Protein AF-00000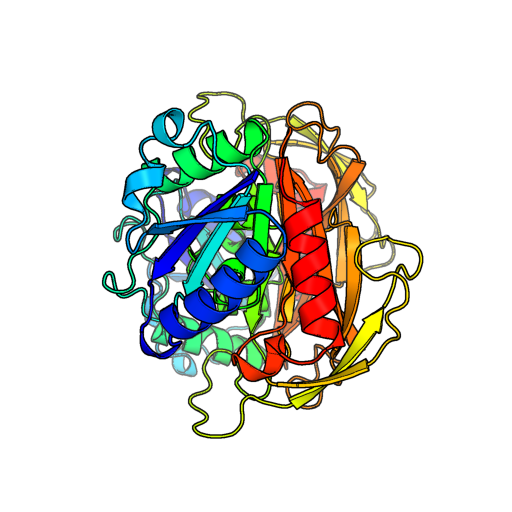00072975806 (afdb_homodimer)

Organism: NCBI:txid391626

Nearest PDB structures (foldseek):
  1mb0-assembly1_A  TM=6.323E-01  e=1.679E-02  Caulobacter vibrioides
  3nhz-assembly2_B  TM=6.776E-01  e=1.038E-01  Mycobacterium tuberculosis
  4rk1-assembly1_A  TM=6.695E-01  e=2.837E-01  Enterococcus faecium DO
  1nat-assembly1_A  TM=6.343E-01  e=2.664E-01  Bacillus subtilis
  3q15-assembly2_D-3  TM=5.936E-01  e=2.664E-01  Bacillus subtilis

Sequence (464 aa):
MKAALFVGGWEGHTPTHFADWYEALLIENGFEVDVYDTLAPLENPNALADVDLITPIWSSARSGHQEEFGNMTKPQEDGLLKLIANGCGIAGWHGHMGDAFRDRPTYHFLIGGQFVAHPPGWPDNLQPVEDYVDYDVTICKPDDPIVRGIRSFRLKTEQYYMLVDPSNDVLATTTFSGDHLWWIEGTVIPVVWKRRWDKGRVFYCSIGHELGDLKVPQVTEIIRRGAIWAARMKAALFVGGWEGHTPTHFADWYEALLIENGFEVDVYDTLAPLENPNALADVDLITPIWSSARSGHQEEFGNMTKPQEDGLLKLIANGCGIAGWHGHMGDAFRDRPTYHFLIGGQFVAHPPGWPDNLQPVEDYVDYDVTICKPDDPIVRGIRSFRLKTEQYYMLVDPSNDVLATTTFSGDHLWWIEGTVIPVVWKRRWDKGRVFYCSIGHELGDLKVPQVTEIIRRGAIWAAR

Solvent-accessible surface area (backbone atoms only — not comparable to full-atom values): 23338 Å² total; per-residue (Å²): 92,31,32,38,36,34,36,37,38,31,65,89,70,42,30,65,62,51,47,54,55,48,50,51,54,40,42,76,70,58,32,46,79,46,80,34,76,56,66,66,67,30,58,40,35,77,83,49,66,77,39,16,27,37,28,47,33,24,25,48,53,76,81,71,76,49,73,80,35,56,68,77,47,70,59,28,47,51,19,48,54,50,40,24,44,70,24,21,7,33,30,41,33,16,45,26,41,38,39,30,48,56,68,34,39,44,59,31,54,64,68,38,31,36,50,33,42,35,47,68,34,46,74,87,44,75,67,82,85,74,44,49,39,78,43,54,41,40,58,69,38,56,81,40,79,49,42,48,89,51,71,60,47,74,49,78,36,55,52,66,40,50,30,31,33,77,70,50,48,60,40,23,29,32,65,38,78,22,86,82,47,62,75,46,44,68,33,62,35,74,37,27,35,36,45,62,42,76,60,8,29,29,24,40,30,44,64,41,85,43,68,70,53,39,63,37,66,71,44,36,48,33,51,52,39,31,42,59,66,14,30,94,94,30,32,38,37,35,38,36,38,33,66,91,71,39,28,66,62,50,48,53,55,50,51,53,55,40,43,77,68,60,32,46,78,47,81,34,76,55,66,66,64,29,57,42,36,76,84,49,67,76,39,17,27,38,28,49,34,24,25,47,56,79,78,74,73,50,73,81,35,57,68,77,46,70,60,30,47,52,19,46,51,49,41,25,43,72,26,20,8,34,28,38,30,17,44,26,42,37,40,29,47,55,68,36,39,46,59,31,55,63,69,37,32,35,50,33,40,32,48,69,38,44,74,87,48,76,61,85,74,77,41,48,40,80,46,54,41,40,58,69,37,55,80,39,80,50,42,47,90,54,72,60,47,74,48,76,36,56,53,66,38,51,29,33,33,78,70,49,49,59,40,22,28,29,65,39,79,21,86,83,48,64,74,47,44,69,33,63,36,74,38,28,34,36,44,61,41,76,60,9,29,31,25,39,30,44,63,41,86,45,68,69,53,38,62,37,66,70,45,36,48,35,52,53,40,31,43,60,66,14,30,92

Secondary structure (DSSP, 8-state):
-EEEEEEEE-GGG-HHHHHHHHHHHHHHTT-EEEEESSSGGGG-GGGGTT--EEEEEEE--SSS--GGG-PPPHHHHHHHHHHHHTT-EEEEEHHHHTTS-TT-HHHHHHHTEEEEE-SSS-TT----S---EEEEEEES-TTSTTTTTPPPEEEEE---EEEE-TT-EEEEEEE--SSS-GGGTT-EEEEEEEEEETTEEEEEE---SSHHHHTSHHHHHHHHHHHHHH--/-EEEEEEEE-GGG-HHHHHHHHHHHHHHTT-EEEEESSSGGGG-GGGGTT--EEEEEEE--SSS--GGG-PPPHHHHHHHHHHHHTT-EEEEEHHHHTTS-TT-HHHHHHHTEEEEE-SSS-TT----S---EEEEEEES-TTSTTTTTPPPEEEEE---EEEE-TT-EEEEEEE--SSS-GGGTT-EEEEEEEEEETTEEEEEE---SSHHHHTSHHHHHHHHHHHHHH--

pLDDT: mean 91.97, std 13.97, range [40.09, 99.0]

InterPro domains:
  IPR029010 ThuA-like domain [PF06283] (5-230)
  IPR029062 Class I glutamine amidotransferase-like [G3DSA:3.40.50.880] (2-232)
  IPR029062 Class I glutamine amidotransferase-like [SSF52317] (4-232)

Radius of gyration: 21.6 Å; Cα contacts (8 Å, |Δi|>4): 1097; chains: 2; bounding box: 51×61×52 Å

Foldseek 3Di:
DEEEEAFFFDCVLVLVVVVVVVCVLVVVVPYDYHYHPDLVCLLPLVVVLVHFEYEQQQANPDDDVPCVRPAQDPSSVVSVLVSQLSARFYEYEARSQQVGRVVDVVSCVQQFKHFDDWPPQDNPDPPPDQLWDKWKKQFDCCPDPLQPPPHIDIDIGTDTDMDGHPQWAAGIWIADCCPNPVVRHGPIGGQWTWDGNNNFIHTYGNFPSDVVRCPPPSNVSSRSSRRVVRTD/DEEEEAFFFDCVLVLVVVVVVVCVLVVVVPYDYHYHPDLVCLLPLVVVLVHFEYEQQQANPDDDVPCVRPAQDPSSVVSVLVSQLSARFYEYEARSQQVGRVVCVVSCVQQFKHFDDWPPQGNPDPPPDQLWDKWKKQFDCCPDPLQPPPHIDIDIGTDTDMDGHPPWAAGIWIADCCPNPVVRHGPIGGQWTWDGNNNFIHTYGNFPSDVVRCVPPSNVSSRSSRRVVRTD

Structure (mmCIF, N/CA/C/O backbone):
data_AF-0000000072975806-model_v1
#
loop_
_entity.id
_entity.type
_entity.pdbx_description
1 polymer 'ThuA-like domain-containing protein'
#
loop_
_atom_site.group_PDB
_atom_site.id
_atom_site.type_symbol
_atom_site.label_atom_id
_atom_site.label_alt_id
_atom_site.label_comp_id
_atom_site.label_asym_id
_atom_site.label_entity_id
_atom_site.label_seq_id
_atom_site.pdbx_PDB_ins_code
_atom_site.Cartn_x
_atom_site.Cartn_y
_atom_site.Cartn_z
_atom_site.occupancy
_atom_site.B_iso_or_equiv
_atom_site.auth_seq_id
_atom_site.auth_comp_id
_atom_site.auth_asym_id
_atom_site.auth_atom_id
_atom_site.pdbx_PDB_model_num
ATOM 1 N N . MET A 1 1 ? -0.577 -29.344 -14.633 1 95.88 1 MET A N 1
ATOM 2 C CA . MET A 1 1 ? -1.03 -28 -14.281 1 95.88 1 MET A CA 1
ATOM 3 C C . MET A 1 1 ? -0.766 -27.031 -15.422 1 95.88 1 MET A C 1
ATOM 5 O O . MET A 1 1 ? 0.139 -27.234 -16.234 1 95.88 1 MET A O 1
ATOM 9 N N . LYS A 1 2 ? -1.592 -26.031 -15.602 1 98.69 2 LYS A N 1
ATOM 10 C CA . LYS A 1 2 ? -1.451 -25.016 -16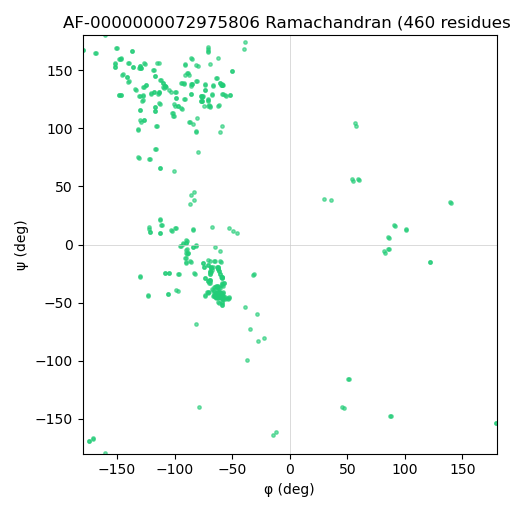.641 1 98.69 2 LYS A CA 1
ATOM 11 C C . LYS A 1 2 ? -1.165 -23.656 -16.047 1 98.69 2 LYS A C 1
ATOM 13 O O . LYS A 1 2 ? -1.84 -23.219 -15.102 1 98.69 2 LYS A O 1
ATOM 18 N N . ALA A 1 3 ? -0.114 -23 -16.594 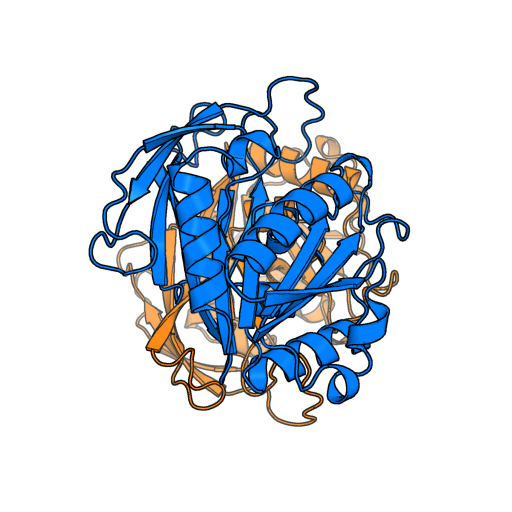1 98.88 3 ALA A N 1
ATOM 19 C CA . ALA A 1 3 ? 0.227 -21.656 -16.156 1 98.88 3 ALA A CA 1
ATOM 20 C C . ALA A 1 3 ? 0.084 -20.656 -17.297 1 98.88 3 ALA A C 1
ATOM 22 O O . ALA A 1 3 ? 0.305 -20.984 -18.453 1 98.88 3 ALA A O 1
ATOM 23 N N . ALA A 1 4 ? -0.34 -19.469 -16.953 1 98.94 4 ALA A N 1
ATOM 24 C CA . ALA A 1 4 ? -0.388 -18.344 -17.875 1 98.94 4 ALA A CA 1
ATOM 25 C C . ALA A 1 4 ? 0.529 -17.219 -17.422 1 98.94 4 ALA A C 1
ATOM 27 O O . ALA A 1 4 ? 0.381 -16.703 -16.312 1 98.94 4 ALA A O 1
ATOM 28 N N . LEU A 1 5 ? 1.474 -16.906 -18.219 1 98.81 5 LEU A N 1
ATOM 29 C CA . LEU A 1 5 ? 2.35 -15.766 -17.969 1 98.81 5 LEU A CA 1
ATOM 30 C C . LEU A 1 5 ? 1.902 -14.555 -18.781 1 98.81 5 LEU A C 1
ATOM 32 O O . LEU A 1 5 ? 1.672 -14.656 -19.984 1 98.81 5 LEU A O 1
ATOM 36 N N . PHE A 1 6 ? 1.687 -13.453 -18.141 1 97.69 6 PHE A N 1
ATOM 37 C CA . PHE A 1 6 ? 1.434 -12.188 -18.812 1 97.69 6 PHE A CA 1
ATOM 38 C C . PHE A 1 6 ? 2.686 -11.312 -18.812 1 97.69 6 PHE A C 1
ATOM 40 O O . PHE A 1 6 ? 3.1 -10.812 -17.766 1 97.69 6 PHE A O 1
ATOM 47 N N . VAL A 1 7 ? 3.25 -11.156 -20.047 1 96.62 7 VAL A N 1
ATOM 48 C CA . VAL A 1 7 ? 4.602 -10.625 -20.188 1 96.62 7 VAL A CA 1
ATOM 49 C C . VAL A 1 7 ? 4.559 -9.297 -20.953 1 96.62 7 VAL A C 1
ATOM 51 O O . VAL A 1 7 ? 4.098 -9.25 -22.094 1 96.62 7 VAL A O 1
ATOM 54 N N . GLY A 1 8 ? 4.922 -8.258 -20.25 1 92.19 8 GLY A N 1
ATOM 55 C CA . GLY A 1 8 ? 4.914 -6.953 -20.906 1 92.19 8 GLY A CA 1
ATOM 56 C C . GLY A 1 8 ? 5.328 -5.824 -19.969 1 92.19 8 GLY A C 1
ATOM 57 O O . GLY A 1 8 ? 6.121 -6.027 -19.047 1 92.19 8 GLY A O 1
ATOM 58 N N . GLY A 1 9 ? 4.871 -4.633 -20.25 1 88.5 9 GLY A N 1
ATOM 59 C CA . GLY A 1 9 ? 5.285 -3.443 -19.531 1 88.5 9 GLY A CA 1
ATOM 60 C C . GLY A 1 9 ? 6.531 -2.795 -20.094 1 88.5 9 GLY A C 1
ATOM 61 O O . GLY A 1 9 ? 6.719 -2.764 -21.312 1 88.5 9 GLY A O 1
ATOM 62 N N . TRP A 1 10 ? 7.285 -2.221 -19.25 1 84.38 10 TRP A N 1
ATOM 63 C CA . TRP A 1 10 ? 8.469 -1.49 -19.703 1 84.38 10 TRP A CA 1
ATOM 64 C C . TRP A 1 10 ? 9.547 -2.449 -20.203 1 84.38 10 TRP A C 1
ATOM 66 O O . TRP A 1 10 ? 10.023 -3.295 -19.438 1 84.38 10 TRP A O 1
ATOM 76 N N . GLU A 1 11 ? 10.016 -2.328 -21.359 1 83.5 11 GLU A N 1
ATOM 77 C CA . GLU A 1 11 ? 10.961 -3.234 -22 1 83.5 11 GLU A CA 1
ATOM 78 C C . GLU A 1 11 ? 12.336 -3.145 -21.344 1 83.5 11 GLU A C 1
ATOM 80 O O . GLU A 1 11 ? 13.117 -4.094 -21.391 1 83.5 11 GLU A O 1
ATOM 85 N N . GLY A 1 12 ? 12.586 -2.006 -20.688 1 82 12 GLY A N 1
ATOM 86 C CA . GLY A 1 12 ? 13.859 -1.817 -20.016 1 82 12 GLY A CA 1
ATOM 87 C C . GLY A 1 12 ? 14.102 -2.818 -18.906 1 82 12 GLY A C 1
ATOM 88 O O . GLY A 1 12 ? 15.25 -3.107 -18.562 1 82 12 GLY A O 1
ATOM 89 N N . HIS A 1 13 ? 13.016 -3.402 -18.469 1 85.88 13 HIS A N 1
ATOM 90 C CA . HIS A 1 13 ? 13.141 -4.418 -17.422 1 85.88 13 HIS A CA 1
ATOM 91 C C . HIS A 1 13 ? 13.266 -5.812 -18.031 1 85.88 13 HIS A C 1
ATOM 93 O O . HIS A 1 13 ? 13.281 -6.809 -17.297 1 85.88 13 HIS A O 1
ATOM 99 N N . THR A 1 14 ? 13.273 -5.988 -19.312 1 89.94 14 THR A N 1
ATOM 100 C CA . THR A 1 14 ? 13.5 -7.211 -20.062 1 89.94 14 THR A CA 1
ATOM 101 C C . THR A 1 14 ? 12.547 -8.312 -19.625 1 89.94 14 THR A C 1
ATOM 103 O O . THR A 1 14 ? 12.977 -9.422 -19.297 1 89.94 14 THR A O 1
ATOM 106 N N . PRO A 1 15 ? 11.281 -7.977 -19.688 1 93.31 15 PRO A N 1
ATOM 107 C CA . PRO A 1 15 ? 10.328 -8.961 -19.156 1 93.31 15 PRO A CA 1
ATOM 108 C C . PRO A 1 15 ? 10.422 -10.305 -19.875 1 93.31 15 PRO A C 1
ATOM 110 O O . PRO A 1 15 ? 10.195 -11.359 -19.266 1 93.31 15 PRO A O 1
ATOM 113 N N . THR A 1 16 ? 10.828 -10.375 -21.156 1 95.62 16 THR A N 1
ATOM 114 C CA . THR A 1 16 ? 10.891 -11.617 -21.922 1 95.62 16 THR A CA 1
ATOM 115 C C . THR A 1 16 ? 12 -12.523 -21.391 1 95.62 16 THR A C 1
ATOM 117 O O . THR A 1 16 ? 11.867 -13.742 -21.391 1 95.62 16 THR A O 1
ATOM 120 N N . HIS A 1 17 ? 13.102 -11.922 -20.891 1 96.75 17 HIS A N 1
ATOM 121 C CA . HIS A 1 17 ? 14.18 -12.711 -20.312 1 96.75 17 HIS A CA 1
ATOM 122 C C . HIS A 1 17 ? 13.727 -13.422 -19.047 1 96.75 17 HIS A C 1
ATOM 124 O O . HIS A 1 17 ? 14.047 -14.594 -18.828 1 96.75 17 HIS A O 1
ATOM 130 N N . PHE A 1 18 ? 13.016 -12.695 -18.25 1 98 18 PHE A N 1
ATOM 131 C CA . PHE A 1 18 ? 12.461 -13.289 -17.047 1 98 18 PHE A CA 1
ATOM 132 C C . PHE A 1 18 ? 11.469 -14.391 -17.375 1 98 18 PHE A C 1
ATOM 134 O O . PHE A 1 18 ? 11.461 -15.453 -16.75 1 98 18 PHE A O 1
ATOM 141 N N . ALA A 1 19 ? 10.648 -14.102 -18.406 1 98.5 19 ALA A N 1
ATOM 142 C CA . ALA A 1 19 ? 9.625 -15.062 -18.797 1 98.5 19 ALA A CA 1
ATOM 143 C C . ALA A 1 19 ? 10.25 -16.359 -19.281 1 98.5 19 ALA A C 1
ATOM 145 O O . ALA A 1 19 ? 9.758 -17.453 -18.953 1 98.5 19 ALA A O 1
ATOM 146 N N . ASP A 1 20 ? 11.32 -16.266 -20.016 1 98.56 20 ASP A N 1
ATOM 147 C CA . ASP A 1 20 ? 11.992 -17.453 -20.531 1 98.56 20 ASP A CA 1
ATOM 148 C C . ASP A 1 20 ? 12.508 -18.312 -19.391 1 98.56 20 ASP A C 1
ATOM 150 O O . ASP A 1 20 ? 12.312 -19.531 -19.391 1 98.56 20 ASP A O 1
ATOM 154 N N . TRP A 1 21 ? 13.188 -17.703 -18.469 1 98.81 21 TRP A N 1
ATOM 155 C CA . TRP A 1 21 ? 13.734 -18.422 -17.328 1 98.81 21 TRP A CA 1
ATOM 156 C C . TRP A 1 21 ? 12.617 -19.062 -16.5 1 98.81 21 TRP A C 1
ATOM 158 O O . TRP A 1 21 ? 12.719 -20.234 -16.125 1 98.81 21 TRP A O 1
ATOM 168 N N . TYR A 1 22 ? 11.594 -18.344 -16.266 1 98.88 22 TYR A N 1
ATOM 169 C CA . TYR A 1 22 ? 10.5 -18.812 -15.43 1 98.88 22 TYR A CA 1
ATOM 170 C C . TYR A 1 22 ? 9.711 -19.906 -16.125 1 98.88 22 TYR A C 1
ATOM 172 O O . TYR A 1 22 ? 9.281 -20.875 -15.484 1 98.88 22 TYR A O 1
ATOM 180 N N . GLU A 1 23 ? 9.469 -19.734 -17.438 1 98.88 23 GLU A N 1
ATOM 181 C CA . GLU A 1 23 ? 8.805 -20.766 -18.219 1 98.88 23 GLU A CA 1
ATOM 182 C C . GLU A 1 23 ? 9.562 -22.094 -18.109 1 98.88 23 GLU A C 1
ATOM 184 O O . GLU A 1 23 ? 8.961 -23.141 -17.906 1 98.88 23 GLU A O 1
ATOM 189 N N . ALA A 1 24 ? 10.859 -22 -18.266 1 98.88 24 ALA A N 1
ATOM 190 C CA . ALA A 1 24 ? 11.672 -23.203 -18.156 1 98.88 24 ALA A CA 1
ATOM 191 C C . ALA A 1 24 ? 11.531 -23.844 -16.781 1 98.88 24 ALA A C 1
ATOM 193 O O . ALA A 1 24 ? 11.414 -25.062 -16.656 1 98.88 24 ALA A O 1
ATOM 194 N N . LEU A 1 25 ? 11.586 -23.016 -15.766 1 98.88 25 LEU A N 1
ATOM 195 C CA . LEU A 1 25 ? 11.438 -23.5 -14.391 1 98.88 25 LEU A CA 1
ATOM 196 C C . LEU A 1 25 ? 10.102 -24.219 -14.211 1 98.88 25 LEU A C 1
ATOM 198 O O . LEU A 1 25 ? 10.047 -25.297 -13.617 1 98.88 25 LEU A O 1
ATOM 202 N N . LEU A 1 26 ? 8.984 -23.609 -14.695 1 98.94 26 LEU A N 1
ATOM 203 C CA . LEU A 1 26 ? 7.648 -24.172 -14.547 1 98.94 26 LEU A CA 1
ATOM 204 C C . LEU A 1 26 ? 7.52 -25.484 -15.32 1 98.94 26 LEU A C 1
ATOM 206 O O . LEU A 1 26 ? 6.973 -26.469 -14.812 1 98.94 26 LEU A O 1
ATOM 210 N N . ILE A 1 27 ? 8.047 -25.516 -16.578 1 98.88 27 ILE A N 1
ATOM 211 C CA . ILE A 1 27 ? 7.973 -26.719 -17.406 1 98.88 27 ILE A CA 1
ATOM 212 C C . ILE A 1 27 ? 8.719 -27.859 -16.734 1 98.88 27 ILE A C 1
ATOM 214 O O . ILE A 1 27 ? 8.211 -28.984 -16.656 1 98.88 27 ILE A O 1
ATOM 218 N N . GLU A 1 28 ? 9.852 -27.562 -16.172 1 98.69 28 GLU A N 1
ATOM 219 C CA . GLU A 1 28 ? 10.633 -28.562 -15.453 1 98.69 28 GLU A CA 1
ATOM 220 C C . GLU A 1 28 ? 9.867 -29.109 -14.258 1 98.69 28 GLU A C 1
ATOM 222 O O . GLU A 1 28 ? 10.203 -30.172 -13.742 1 98.69 28 GLU A O 1
ATOM 227 N N . ASN A 1 29 ? 8.922 -28.406 -13.836 1 98.62 29 ASN A N 1
ATOM 228 C CA . ASN A 1 29 ? 8.156 -28.812 -12.664 1 98.62 29 ASN A CA 1
ATOM 229 C C . ASN A 1 29 ? 6.73 -29.203 -13.031 1 98.62 29 ASN A C 1
ATOM 231 O O . ASN A 1 29 ? 5.824 -29.125 -12.203 1 98.62 29 ASN A O 1
ATOM 235 N N . GLY A 1 30 ? 6.441 -29.469 -14.281 1 98.38 30 GLY A N 1
ATOM 236 C CA . GLY A 1 30 ? 5.23 -30.172 -14.672 1 98.38 30 GLY A CA 1
ATOM 237 C C . GLY A 1 30 ? 4.145 -29.25 -15.188 1 98.38 30 GLY A C 1
ATOM 238 O O . GLY A 1 30 ? 2.996 -29.656 -15.359 1 98.38 30 GLY A O 1
ATOM 239 N N . PHE A 1 31 ? 4.445 -27.984 -15.484 1 98.81 31 PHE A N 1
ATOM 240 C CA . PHE A 1 31 ? 3.447 -27.047 -15.992 1 98.81 31 PHE A CA 1
ATOM 241 C C . PHE A 1 31 ? 3.471 -27.016 -17.516 1 98.81 31 PHE A C 1
ATOM 243 O O . PHE A 1 31 ? 4.539 -27.062 -18.125 1 98.81 31 PHE A O 1
ATOM 250 N N . GLU A 1 32 ? 2.33 -26.969 -18.078 1 98.75 32 GLU A N 1
ATOM 251 C CA . GLU A 1 32 ? 2.191 -26.359 -19.391 1 98.75 32 GLU A CA 1
ATOM 252 C C . GLU A 1 32 ? 2.092 -24.844 -19.281 1 98.75 32 GLU A C 1
ATOM 254 O O . GLU A 1 32 ? 1.423 -24.328 -18.391 1 98.75 32 GLU A O 1
ATOM 259 N N . VAL A 1 33 ? 2.734 -24.156 -20.203 1 98.81 33 VAL A N 1
ATOM 260 C CA . VAL A 1 33 ? 2.816 -22.719 -20 1 98.81 33 VAL A CA 1
ATOM 261 C C . VAL A 1 33 ? 2.33 -22 -21.25 1 98.81 33 VAL A C 1
ATOM 263 O O . VAL A 1 33 ? 2.816 -22.25 -22.359 1 98.81 33 VAL A O 1
ATOM 266 N N . ASP A 1 34 ? 1.348 -21.125 -21.109 1 98.62 34 ASP A N 1
ATOM 267 C CA . ASP A 1 34 ? 0.961 -20.141 -22.109 1 98.62 34 ASP A CA 1
ATOM 268 C C . ASP A 1 34 ? 1.552 -18.766 -21.781 1 98.62 34 ASP A C 1
ATOM 270 O O . ASP A 1 34 ? 1.438 -18.281 -20.656 1 98.62 34 ASP A O 1
ATOM 274 N N . VAL A 1 35 ? 2.152 -18.156 -22.766 1 98.5 35 VAL A N 1
ATOM 275 C CA . VAL A 1 35 ? 2.732 -16.828 -22.594 1 98.5 35 VAL A CA 1
ATOM 276 C C . VAL A 1 35 ? 1.964 -15.812 -23.422 1 98.5 35 VAL A C 1
ATOM 278 O O . VAL A 1 35 ? 1.801 -15.992 -24.641 1 98.5 35 VAL A O 1
ATOM 281 N N . TYR A 1 36 ? 1.436 -14.82 -22.734 1 97.5 36 TYR A N 1
ATOM 282 C CA . TYR A 1 36 ? 0.716 -13.734 -23.391 1 97.5 36 TYR A CA 1
ATOM 283 C C . TYR A 1 36 ? 1.505 -12.438 -23.328 1 97.5 36 TYR A C 1
ATOM 285 O O . TYR A 1 36 ? 2.043 -12.086 -22.266 1 97.5 36 TYR A O 1
ATOM 293 N N . ASP A 1 37 ? 1.538 -11.648 -24.406 1 94.56 37 ASP A N 1
ATOM 294 C CA . ASP A 1 37 ? 2.219 -10.359 -24.422 1 94.56 37 ASP A CA 1
ATOM 295 C C . ASP A 1 37 ? 1.221 -9.211 -24.297 1 94.56 37 ASP A C 1
ATOM 297 O O . ASP A 1 37 ? 1.549 -8.062 -24.594 1 94.56 37 ASP A O 1
ATOM 301 N N . THR A 1 38 ? 0.025 -9.539 -23.969 1 94.25 38 THR A N 1
ATOM 302 C CA . THR A 1 38 ? -1.067 -8.602 -23.719 1 94.25 38 THR A CA 1
ATOM 303 C C . THR A 1 38 ? -1.914 -9.062 -22.547 1 94.25 38 THR A C 1
ATOM 305 O O . THR A 1 38 ? -1.929 -10.25 -22.203 1 94.25 38 THR A O 1
ATOM 308 N N . LEU A 1 39 ? -2.588 -8.141 -21.922 1 95.88 39 LEU A N 1
ATOM 309 C CA . LEU A 1 39 ? -3.471 -8.469 -20.812 1 95.88 39 LEU A CA 1
ATOM 310 C C . LEU A 1 39 ? -4.879 -8.773 -21.297 1 95.88 39 LEU A C 1
ATOM 312 O O . LEU A 1 39 ? -5.762 -9.109 -20.516 1 95.88 39 LEU A O 1
ATOM 316 N N . ALA A 1 40 ? -5.121 -8.781 -22.547 1 96.31 40 ALA A N 1
ATOM 317 C CA . ALA A 1 40 ? -6.445 -8.867 -23.156 1 96.31 40 ALA A CA 1
ATOM 318 C C . ALA A 1 40 ? -7.148 -10.164 -22.75 1 96.31 40 ALA A C 1
ATOM 320 O O . ALA A 1 40 ? -8.359 -10.172 -22.516 1 96.31 40 ALA A O 1
ATOM 321 N N . PRO A 1 41 ? -6.414 -11.289 -22.625 1 97.94 41 PRO A N 1
ATOM 322 C CA . PRO A 1 41 ? -7.098 -12.531 -22.266 1 97.94 41 PRO A CA 1
ATOM 323 C C . PRO A 1 41 ? -7.793 -12.461 -20.906 1 97.94 41 PRO A C 1
ATOM 325 O O . PRO A 1 41 ? -8.773 -13.172 -20.672 1 97.94 41 PRO A O 1
ATOM 328 N N . LEU A 1 42 ? -7.387 -11.602 -20.047 1 97.94 42 LEU A N 1
ATOM 329 C CA . LEU A 1 42 ? -7.969 -11.477 -18.719 1 97.94 42 LEU A CA 1
ATOM 330 C C . LEU A 1 42 ? -9.398 -10.945 -18.797 1 97.94 42 LEU A C 1
ATOM 332 O O . LEU A 1 42 ? -10.164 -11.062 -17.844 1 97.94 42 LEU A O 1
ATOM 336 N N . GLU A 1 43 ? -9.734 -10.344 -19.859 1 97.31 43 GLU A N 1
ATOM 337 C CA . GLU A 1 43 ? -11.086 -9.82 -20.047 1 97.31 43 GLU A CA 1
ATOM 338 C C . GLU A 1 43 ? -12.094 -10.953 -20.234 1 97.31 43 GLU A C 1
ATOM 340 O O . GLU A 1 43 ? -13.305 -10.734 -20.125 1 97.31 43 GLU A O 1
ATOM 345 N N . ASN A 1 44 ? -11.555 -12.102 -20.547 1 97.69 44 ASN A N 1
ATOM 346 C CA . ASN A 1 44 ? -12.391 -13.281 -20.719 1 97.69 44 ASN A CA 1
ATOM 347 C C . ASN A 1 44 ? -11.977 -14.414 -19.781 1 97.69 44 ASN A C 1
ATOM 349 O O . ASN A 1 44 ? -11.492 -15.445 -20.234 1 97.69 44 ASN A O 1
ATOM 353 N N . PRO A 1 45 ? -12.297 -14.242 -18.547 1 97.62 45 PRO A N 1
ATOM 354 C CA . PRO A 1 45 ? -11.828 -15.219 -17.562 1 97.62 45 PRO A CA 1
ATOM 355 C C . PRO A 1 45 ? -12.336 -16.625 -17.828 1 97.62 45 PRO A C 1
ATOM 357 O O . PRO A 1 45 ? -11.672 -17.609 -17.469 1 97.62 45 PRO A O 1
ATOM 360 N N . ASN A 1 46 ? -13.453 -16.797 -18.5 1 97.69 46 ASN A N 1
ATOM 361 C CA . ASN A 1 46 ? -13.977 -18.125 -18.812 1 97.69 46 ASN A CA 1
ATOM 362 C C . ASN A 1 46 ? -13.039 -18.906 -19.719 1 97.69 46 ASN A C 1
ATOM 364 O O . ASN A 1 46 ? -12.922 -20.125 -19.609 1 97.69 46 ASN A O 1
ATOM 368 N N . ALA A 1 47 ? -12.438 -18.219 -20.594 1 98 47 ALA A N 1
ATOM 369 C CA . ALA A 1 47 ? -11.5 -18.844 -21.516 1 98 47 ALA A CA 1
ATOM 370 C C . ALA A 1 47 ? -10.234 -19.297 -20.797 1 98 47 ALA A C 1
ATOM 372 O O . ALA A 1 47 ? -9.461 -20.109 -21.328 1 98 47 ALA A O 1
ATOM 373 N N . LEU A 1 48 ? -9.992 -18.828 -19.547 1 98.25 48 LEU A N 1
ATOM 374 C CA . LEU A 1 48 ? -8.812 -19.172 -18.766 1 98.25 48 LEU A CA 1
ATOM 375 C C . LEU A 1 48 ? -9.195 -20.016 -17.547 1 98.25 48 LEU A C 1
ATOM 377 O O . LEU A 1 48 ? -8.438 -20.094 -16.578 1 98.25 48 LEU A O 1
ATOM 381 N N . ALA A 1 49 ? -10.305 -20.656 -17.578 1 96.81 49 ALA A N 1
ATOM 382 C CA . ALA A 1 49 ? -10.852 -21.344 -16.422 1 96.81 49 ALA A CA 1
ATOM 383 C C . ALA A 1 49 ? -10 -22.562 -16.062 1 96.81 49 ALA A C 1
ATOM 385 O O . ALA A 1 49 ? -10.055 -23.047 -14.922 1 96.81 49 ALA A O 1
ATOM 386 N N . ASP A 1 50 ? -9.227 -23.047 -16.984 1 97.69 50 ASP A N 1
ATOM 387 C CA . ASP A 1 50 ? -8.438 -24.25 -16.734 1 97.69 50 ASP A CA 1
ATOM 388 C C . ASP A 1 50 ? -7.023 -23.891 -16.281 1 97.69 50 ASP A C 1
ATOM 390 O O . ASP A 1 50 ? -6.207 -24.781 -16.031 1 97.69 50 ASP A O 1
ATOM 394 N N . VAL A 1 51 ? -6.73 -22.609 -16.219 1 98.75 51 VAL A N 1
ATOM 395 C CA . VAL A 1 51 ? -5.414 -22.156 -15.773 1 98.75 51 VAL A CA 1
ATOM 396 C C . VAL A 1 51 ? -5.289 -22.344 -14.258 1 98.75 51 VAL A C 1
ATOM 398 O O . VAL A 1 51 ? -6.195 -21.984 -13.508 1 98.75 51 VAL A O 1
ATOM 401 N N . ASP A 1 52 ? -4.164 -22.922 -13.828 1 98.88 52 ASP A N 1
ATOM 402 C CA . ASP A 1 52 ? -3.924 -23.203 -12.422 1 98.88 52 ASP A CA 1
ATOM 403 C C . ASP A 1 52 ? -3.098 -22.109 -11.766 1 98.88 52 ASP A C 1
ATOM 405 O O . ASP A 1 52 ? -3.141 -21.938 -10.547 1 98.88 52 ASP A O 1
ATOM 409 N N . LEU A 1 53 ? -2.334 -21.422 -12.547 1 98.94 53 LEU A N 1
ATOM 410 C CA . LEU A 1 53 ? -1.411 -20.422 -12.016 1 98.94 53 LEU A CA 1
ATOM 411 C C . LEU A 1 53 ? -1.254 -19.25 -12.992 1 98.94 53 LEU A C 1
ATOM 413 O O . LEU A 1 53 ? -1.045 -19.469 -14.195 1 98.94 53 LEU A O 1
ATOM 417 N N . ILE A 1 54 ? -1.422 -18.062 -12.508 1 98.94 54 ILE A N 1
ATOM 418 C CA . ILE A 1 54 ? -1.146 -16.844 -13.266 1 98.94 54 ILE A CA 1
ATOM 419 C C . ILE A 1 54 ? 0.084 -16.156 -12.688 1 98.94 54 ILE A C 1
ATOM 421 O O . ILE A 1 54 ? 0.246 -16.078 -11.469 1 98.94 54 ILE A O 1
ATOM 425 N N . THR A 1 55 ? 0.972 -15.711 -13.531 1 98.88 55 THR A N 1
ATOM 426 C CA . THR A 1 55 ? 2.102 -14.883 -13.125 1 98.88 55 THR A CA 1
ATOM 427 C C . THR A 1 55 ? 2.205 -13.641 -14 1 98.88 55 THR A C 1
ATOM 429 O O . THR A 1 55 ? 2.418 -13.734 -15.211 1 98.88 55 THR A O 1
ATOM 432 N N . PRO A 1 56 ? 2.025 -12.477 -13.406 1 98.06 56 PRO A N 1
ATOM 433 C CA . PRO A 1 56 ? 2.375 -11.258 -14.141 1 98.06 56 PRO A CA 1
ATOM 434 C C . PRO A 1 56 ? 3.879 -11.008 -14.188 1 98.06 56 PRO A C 1
ATOM 436 O O . PRO A 1 56 ? 4.551 -11.07 -13.156 1 98.06 56 PRO A O 1
ATOM 439 N N . ILE A 1 57 ? 4.418 -10.891 -15.281 1 97.19 57 ILE A N 1
ATOM 440 C CA . ILE A 1 57 ? 5.754 -10.367 -15.539 1 97.19 57 ILE A CA 1
ATOM 441 C C . ILE A 1 57 ? 5.652 -9.047 -16.297 1 97.19 57 ILE A C 1
ATOM 443 O O . ILE A 1 57 ? 5.961 -8.977 -17.484 1 97.19 57 ILE A O 1
ATOM 447 N N . TRP A 1 58 ? 5.059 -8.078 -15.508 1 93.25 58 TRP A N 1
ATOM 448 C CA . TRP A 1 58 ? 4.637 -6.789 -16.047 1 93.25 58 TRP A CA 1
ATOM 449 C C . TRP A 1 58 ? 5.18 -5.637 -15.219 1 93.25 58 TRP A C 1
ATOM 451 O O . TRP A 1 58 ? 4.773 -5.449 -14.062 1 93.25 58 TRP A O 1
ATOM 461 N N . SER A 1 59 ? 6.133 -4.941 -15.656 1 82.38 59 SER A N 1
ATOM 462 C CA . SER A 1 59 ? 6.707 -3.871 -14.844 1 82.38 59 SER A CA 1
ATOM 463 C C . SER A 1 59 ? 6.227 -2.502 -15.312 1 82.38 59 SER A C 1
ATOM 465 O O . SER A 1 59 ? 5.984 -2.299 -16.5 1 82.38 59 SER A O 1
ATOM 467 N N . SER A 1 60 ? 5.789 -1.753 -14.328 1 70 60 SER A N 1
ATOM 468 C CA . SER A 1 60 ? 5.379 -0.379 -14.602 1 70 60 SER A CA 1
ATOM 469 C C . SER A 1 60 ? 6.578 0.562 -14.609 1 70 60 SER A C 1
ATOM 471 O O . SER A 1 60 ? 6.488 1.689 -15.102 1 70 60 SER A O 1
ATOM 473 N N . ALA A 1 61 ? 7.844 0.157 -15.352 1 54.69 61 ALA A N 1
ATOM 474 C CA . ALA A 1 61 ? 9 1.023 -15.156 1 54.69 61 ALA A CA 1
ATOM 475 C C . ALA A 1 61 ? 8.594 2.354 -14.531 1 54.69 61 ALA A C 1
ATOM 477 O O . ALA A 1 61 ? 7.406 2.637 -14.375 1 54.69 61 ALA A O 1
ATOM 478 N N . ARG A 1 62 ? 9.656 3.246 -14.719 1 47.59 62 ARG A N 1
ATOM 479 C CA . ARG A 1 62 ? 9.648 4.574 -14.109 1 47.59 62 ARG A CA 1
ATOM 480 C C . ARG A 1 62 ? 8.25 5.191 -14.172 1 47.59 62 ARG A C 1
ATOM 482 O O . ARG A 1 62 ? 7.402 4.75 -14.953 1 47.59 62 ARG A O 1
ATOM 489 N N . SER A 1 63 ? 8.094 6.27 -13.445 1 44.06 63 SER A N 1
ATOM 490 C CA . SER A 1 63 ? 7.023 7.168 -13.016 1 44.06 63 SER A CA 1
ATOM 491 C C . SER A 1 63 ? 5.895 7.215 -14.039 1 44.06 63 SER A C 1
ATOM 493 O O . SER A 1 63 ? 4.801 7.695 -13.742 1 44.06 63 SER A O 1
ATOM 495 N N . GLY A 1 64 ? 6.16 7.602 -15.195 1 43.16 64 GLY A N 1
ATOM 496 C CA . GLY A 1 64 ? 5.23 8.523 -15.82 1 43.16 64 GLY A CA 1
ATOM 497 C C . GLY A 1 64 ? 4.074 7.832 -16.516 1 43.16 64 GLY A C 1
ATOM 498 O O . GLY A 1 64 ? 3.479 8.391 -17.438 1 43.16 64 GLY A O 1
ATOM 499 N N . HIS A 1 65 ? 3.52 6.738 -15.758 1 49.56 65 HIS A N 1
ATOM 500 C CA . HIS A 1 65 ? 2.229 6.277 -16.25 1 49.56 65 HIS A CA 1
ATOM 501 C C . HIS A 1 65 ? 2.105 6.5 -17.75 1 49.56 65 HIS A C 1
ATOM 503 O O . HIS A 1 65 ? 1.138 7.109 -18.219 1 49.56 65 HIS A O 1
ATOM 509 N N . GLN A 1 66 ? 3.129 6.273 -18.391 1 50.47 66 GLN A N 1
ATOM 510 C CA . GLN A 1 66 ? 2.883 6.438 -19.812 1 50.47 66 GLN A CA 1
ATOM 511 C C . GLN A 1 66 ? 1.975 5.332 -20.344 1 50.47 66 GLN A C 1
ATOM 513 O O . GLN A 1 66 ? 2.127 4.168 -19.984 1 50.47 66 GLN A O 1
ATOM 518 N N . GLU A 1 67 ? 0.946 5.812 -20.797 1 54.44 67 GLU A N 1
ATOM 519 C CA . GLU A 1 67 ? -0.074 4.957 -21.406 1 54.44 67 GLU A CA 1
ATOM 520 C C . GLU A 1 67 ? 0.553 3.74 -22.078 1 54.44 67 GLU A C 1
ATOM 522 O O . GLU A 1 67 ? -0.031 2.654 -22.062 1 54.44 67 GLU A O 1
ATOM 527 N N . GLU A 1 68 ? 1.809 4.016 -22.438 1 49.62 68 GLU A N 1
ATOM 528 C CA . GLU A 1 68 ? 2.463 3.018 -23.281 1 49.62 68 GLU A CA 1
ATOM 529 C C . GLU A 1 68 ? 2.846 1.78 -22.469 1 49.62 68 GLU A C 1
ATOM 531 O O . GLU A 1 68 ? 3.064 0.707 -23.031 1 49.62 68 GLU A O 1
ATOM 536 N N . PHE A 1 69 ? 3.074 2.07 -21.266 1 57.38 69 PHE A N 1
ATOM 537 C CA . PHE A 1 69 ? 3.555 0.886 -20.562 1 57.38 69 PHE A CA 1
ATOM 538 C C . PHE A 1 69 ? 2.387 0.032 -20.094 1 57.38 69 PHE A C 1
ATOM 540 O O . PHE A 1 69 ? 2.59 -1.043 -19.516 1 57.38 69 PHE A O 1
ATOM 547 N N . GLY A 1 70 ? 1.196 0.333 -20.625 1 62.88 70 GLY A N 1
ATOM 548 C CA . GLY A 1 70 ? -0.023 -0.454 -20.547 1 62.88 70 GLY A CA 1
ATOM 549 C C . GLY A 1 70 ? -0.449 -0.743 -19.109 1 62.88 70 GLY A C 1
ATOM 550 O O . GLY A 1 70 ? 0.331 -1.281 -18.328 1 62.88 70 GLY A O 1
ATOM 551 N N . ASN A 1 71 ? -1.384 -0.105 -18.656 1 79.94 71 ASN A N 1
ATOM 552 C CA . ASN A 1 71 ? -2.02 -0.391 -17.375 1 79.94 71 ASN A CA 1
ATOM 553 C C . ASN A 1 71 ? -3.188 -1.36 -17.531 1 79.94 71 ASN A C 1
ATOM 555 O O . ASN A 1 71 ? -3.654 -1.601 -18.641 1 79.94 71 ASN A O 1
ATOM 559 N N . MET A 1 72 ? -3.352 -2.178 -16.516 1 90 72 MET A N 1
ATOM 560 C CA . MET A 1 72 ? -4.477 -3.105 -16.469 1 90 72 MET A CA 1
ATOM 561 C C . MET A 1 72 ? -5.805 -2.352 -16.453 1 90 72 MET A C 1
ATOM 563 O O . MET A 1 72 ? -6.012 -1.477 -15.609 1 90 72 MET A O 1
ATOM 567 N N . THR A 1 73 ? -6.621 -2.609 -17.484 1 89.12 73 THR A N 1
ATOM 568 C CA . THR A 1 73 ? -7.938 -1.984 -17.5 1 89.12 73 THR A CA 1
ATOM 569 C C . THR A 1 73 ? -8.844 -2.594 -16.438 1 89.12 73 THR A C 1
ATOM 571 O O . THR A 1 73 ? -8.539 -3.66 -15.898 1 89.12 73 THR A O 1
ATOM 574 N N . LYS A 1 74 ? -9.961 -1.911 -16.156 1 89.5 74 LYS A N 1
ATOM 575 C CA . LYS A 1 74 ? -10.875 -2.398 -15.141 1 89.5 74 LYS A CA 1
ATOM 576 C C . LYS A 1 74 ? -11.453 -3.758 -15.523 1 89.5 74 LYS A C 1
ATOM 578 O O . LYS A 1 74 ? -11.5 -4.672 -14.695 1 89.5 74 LYS A O 1
ATOM 583 N N . PRO A 1 75 ? -11.867 -4.023 -16.828 1 92.62 75 PRO A N 1
ATOM 584 C CA . PRO A 1 75 ? -12.352 -5.359 -17.188 1 92.62 75 PRO A CA 1
ATOM 585 C C . PRO A 1 75 ? -11.281 -6.434 -17.031 1 92.62 75 PRO A C 1
ATOM 587 O O . PRO A 1 75 ? -11.586 -7.559 -16.625 1 92.62 75 PRO A O 1
ATOM 590 N N . GLN A 1 76 ? -10.07 -6.082 -17.344 1 94.81 76 GLN A N 1
ATOM 591 C CA . GLN A 1 76 ? -8.969 -7.023 -17.172 1 94.81 76 GLN A CA 1
ATOM 592 C C . GLN A 1 76 ? -8.727 -7.344 -15.703 1 94.81 76 GLN A C 1
ATOM 594 O O . GLN A 1 76 ? -8.562 -8.508 -15.336 1 94.81 76 GLN A O 1
ATOM 599 N N . GLU A 1 77 ? -8.734 -6.301 -14.852 1 94.62 77 GLU A N 1
ATOM 600 C CA . GLU A 1 77 ? -8.594 -6.5 -13.414 1 94.62 77 GLU A CA 1
ATOM 601 C C . GLU A 1 77 ? -9.719 -7.383 -12.867 1 94.62 77 GLU A C 1
ATOM 603 O O . GLU A 1 77 ? -9.461 -8.312 -12.102 1 94.62 77 GLU A O 1
ATOM 608 N N . ASP A 1 78 ? -10.953 -7.055 -13.312 1 94.06 78 ASP A N 1
ATOM 609 C CA . ASP A 1 78 ? -12.102 -7.84 -12.867 1 94.06 78 ASP A CA 1
ATOM 610 C C . ASP A 1 78 ? -11.953 -9.305 -13.25 1 94.06 78 ASP A C 1
ATOM 612 O O . ASP A 1 78 ? -12.281 -10.203 -12.469 1 94.06 78 ASP A O 1
ATOM 616 N N . GLY A 1 79 ? -11.5 -9.492 -14.461 1 96.94 79 GLY A N 1
ATOM 617 C CA . GLY A 1 79 ? -11.266 -10.859 -14.898 1 96.94 79 GLY A CA 1
ATOM 618 C C . GLY A 1 79 ? -10.219 -11.578 -14.07 1 96.94 79 GLY A C 1
ATOM 619 O O . GLY A 1 79 ? -10.406 -12.742 -13.703 1 96.94 79 GLY A O 1
ATOM 620 N N . LEU A 1 80 ? -9.125 -10.906 -13.781 1 97.81 80 LEU A N 1
ATOM 621 C CA . LEU A 1 80 ? -8.07 -11.484 -12.945 1 97.81 80 LEU A CA 1
ATOM 622 C C . LEU A 1 80 ? -8.617 -11.859 -11.57 1 97.81 80 LEU A C 1
ATOM 624 O O . LEU A 1 80 ? -8.414 -12.977 -11.102 1 97.81 80 LEU A O 1
ATOM 628 N N . LEU A 1 81 ? -9.305 -10.922 -10.953 1 96.69 81 LEU A N 1
ATOM 629 C CA . LEU A 1 81 ? -9.852 -11.133 -9.625 1 96.69 81 LEU A CA 1
ATOM 630 C C . LEU A 1 81 ? -10.82 -12.32 -9.617 1 96.69 81 LEU A C 1
ATOM 632 O O . LEU A 1 81 ? -10.82 -13.117 -8.68 1 96.69 81 LEU A O 1
ATOM 636 N N . LYS A 1 82 ? -11.602 -12.391 -10.625 1 96.44 82 LYS A N 1
ATOM 637 C CA . LYS A 1 82 ? -12.555 -13.492 -10.742 1 96.44 82 LYS A CA 1
ATOM 638 C C . LYS A 1 82 ? -11.828 -14.828 -10.859 1 96.44 82 LYS A C 1
ATOM 640 O O . LYS A 1 82 ? -12.211 -15.805 -10.219 1 96.44 82 LYS A O 1
ATOM 645 N N . LEU A 1 83 ? -10.797 -14.883 -11.695 1 98.25 83 LEU A N 1
ATOM 646 C CA . LEU A 1 83 ? -10.031 -16.109 -11.867 1 98.25 83 LEU A CA 1
ATOM 647 C C . LEU A 1 83 ? -9.445 -16.578 -10.539 1 98.25 83 LEU A C 1
ATOM 649 O O . LEU A 1 83 ? -9.555 -17.75 -10.195 1 98.25 83 LEU A O 1
ATOM 653 N N . ILE A 1 84 ? -8.883 -15.672 -9.773 1 98.38 84 ILE A N 1
ATOM 654 C CA . ILE A 1 84 ? -8.234 -16.047 -8.523 1 98.38 84 ILE A CA 1
ATOM 655 C C . ILE A 1 84 ? -9.297 -16.438 -7.496 1 98.38 84 ILE A C 1
ATOM 657 O O . ILE A 1 84 ? -9.133 -17.438 -6.781 1 98.38 84 ILE A O 1
ATOM 661 N N . ALA A 1 85 ? -10.383 -15.703 -7.449 1 96.56 85 ALA A N 1
ATOM 662 C CA . ALA A 1 85 ? -11.461 -16.031 -6.523 1 96.56 85 ALA A CA 1
ATOM 663 C C . ALA A 1 85 ? -12 -17.438 -6.793 1 96.56 85 ALA A C 1
ATOM 665 O O . ALA A 1 85 ? -12.469 -18.109 -5.875 1 96.56 85 ALA A O 1
ATOM 666 N N . ASN A 1 86 ? -11.883 -17.859 -7.996 1 97.12 86 ASN A N 1
ATOM 667 C CA . ASN A 1 86 ? -12.422 -19.172 -8.391 1 97.12 86 ASN A CA 1
ATOM 668 C C . ASN A 1 86 ? -11.383 -20.266 -8.211 1 97.12 86 ASN A C 1
ATOM 670 O O . ASN A 1 86 ? -11.617 -21.422 -8.594 1 97.12 86 ASN A O 1
ATOM 674 N N . GLY A 1 87 ? -10.234 -19.938 -7.738 1 98.06 87 GLY A N 1
ATOM 675 C CA . GLY A 1 87 ? -9.32 -20.984 -7.32 1 98.06 87 GLY A CA 1
ATOM 676 C C . GLY A 1 87 ? -7.988 -20.953 -8.047 1 98.06 87 GLY A C 1
ATOM 677 O O . GLY A 1 87 ? -7.039 -21.625 -7.648 1 98.06 87 GLY A O 1
ATOM 678 N N . CYS A 1 88 ? -7.918 -20.188 -9.203 1 98.75 88 CYS A N 1
ATOM 679 C CA . CYS A 1 88 ? -6.621 -20 -9.844 1 98.75 88 CYS A CA 1
ATOM 680 C C . CYS A 1 88 ? -5.633 -19.344 -8.898 1 98.75 88 CYS A C 1
ATOM 682 O O . CYS A 1 88 ? -6 -18.453 -8.141 1 98.75 88 CYS A O 1
ATOM 684 N N . GLY A 1 89 ? -4.379 -19.828 -8.875 1 98.88 89 GLY A N 1
ATOM 685 C CA . GLY A 1 89 ? -3.348 -19.188 -8.078 1 98.88 89 GLY A CA 1
ATOM 686 C C . GLY A 1 89 ? -2.66 -18.047 -8.797 1 98.88 89 GLY A C 1
ATOM 687 O O . GLY A 1 89 ? -2.734 -17.953 -10.023 1 98.88 89 GLY A O 1
ATOM 688 N N . ILE A 1 90 ? -2.021 -17.172 -8.047 1 98.94 90 ILE A N 1
ATOM 689 C CA . ILE A 1 90 ? -1.171 -16.125 -8.602 1 98.94 90 ILE A CA 1
ATOM 690 C C . ILE A 1 90 ? 0.147 -16.062 -7.836 1 98.94 90 ILE A C 1
ATOM 692 O O . ILE A 1 90 ? 0.16 -16.156 -6.605 1 98.94 90 ILE A O 1
ATOM 696 N N . ALA A 1 91 ? 1.225 -16 -8.531 1 98.94 91 ALA A N 1
ATOM 697 C CA . ALA A 1 91 ? 2.564 -15.922 -7.953 1 98.94 91 ALA A CA 1
ATOM 698 C C . ALA A 1 91 ? 3.451 -14.977 -8.766 1 98.94 91 ALA A C 1
ATOM 700 O O . ALA A 1 91 ? 3.307 -14.875 -9.984 1 98.94 91 ALA A O 1
ATOM 701 N N . GLY A 1 92 ? 4.281 -14.273 -8.164 1 98.75 92 GLY A N 1
ATOM 702 C CA . GLY A 1 92 ? 5.207 -13.398 -8.859 1 98.75 92 GLY A CA 1
ATOM 703 C C . GLY A 1 92 ? 6.223 -12.742 -7.941 1 98.75 92 GLY A C 1
ATOM 704 O O . GLY A 1 92 ? 6.426 -13.195 -6.812 1 98.75 92 GLY A O 1
ATOM 705 N N . TRP A 1 93 ? 6.914 -11.797 -8.5 1 98.56 93 TRP A N 1
ATOM 706 C CA . TRP A 1 93 ? 8.047 -11.258 -7.754 1 98.56 93 TRP A CA 1
ATOM 707 C C . TRP A 1 93 ? 8.305 -9.805 -8.133 1 98.56 93 TRP A C 1
ATOM 709 O O . TRP A 1 93 ? 7.922 -9.359 -9.219 1 98.56 93 TRP A O 1
ATOM 719 N N . HIS A 1 94 ? 8.914 -9.109 -7.219 1 97.06 94 HIS A N 1
ATOM 720 C CA . HIS A 1 94 ? 9.547 -7.809 -7.402 1 97.06 94 HIS A CA 1
ATOM 721 C C . HIS A 1 94 ? 8.641 -6.859 -8.172 1 97.06 94 HIS A C 1
ATOM 723 O O . HIS A 1 94 ? 7.434 -6.801 -7.914 1 97.06 94 HIS A O 1
ATOM 729 N N . GLY A 1 95 ? 9.148 -6.07 -9.047 1 94.56 95 GLY A N 1
ATOM 730 C CA . GLY A 1 95 ? 8.375 -5.059 -9.75 1 94.56 95 GLY A CA 1
ATOM 731 C C . GLY A 1 95 ? 7.488 -5.629 -10.836 1 94.56 95 GLY A C 1
ATOM 732 O O . GLY A 1 95 ? 6.562 -4.965 -11.305 1 94.56 95 GLY A O 1
ATOM 733 N N . HIS A 1 96 ? 7.754 -6.871 -11.227 1 95.38 96 HIS A N 1
ATOM 734 C CA . HIS A 1 96 ? 6.941 -7.512 -12.25 1 95.38 96 HIS A CA 1
ATOM 735 C C . HIS A 1 96 ? 5.539 -7.812 -11.742 1 95.38 96 HIS A C 1
ATOM 737 O O . HIS A 1 96 ? 4.598 -7.945 -12.523 1 95.38 96 HIS A O 1
ATOM 743 N N . MET A 1 97 ? 5.438 -7.918 -10.414 1 96.81 97 MET A N 1
ATOM 744 C CA . MET A 1 97 ? 4.137 -8.109 -9.781 1 96.81 97 MET A CA 1
ATOM 745 C C . MET A 1 97 ? 3.857 -7.012 -8.766 1 96.81 97 MET A C 1
ATOM 747 O O . MET A 1 97 ? 2.826 -6.34 -8.836 1 96.81 97 MET A O 1
ATOM 751 N N . GLY A 1 98 ? 4.781 -6.652 -7.973 1 95.38 98 GLY A N 1
ATOM 752 C CA . GLY A 1 98 ? 4.57 -5.809 -6.809 1 95.38 98 GLY A CA 1
ATOM 753 C C . GLY A 1 98 ? 4.621 -4.324 -7.133 1 95.38 98 GLY A C 1
ATOM 754 O O . GLY A 1 98 ? 4.254 -3.49 -6.301 1 95.38 98 GLY A O 1
ATOM 755 N N . ASP A 1 99 ? 5.117 -3.91 -8.281 1 92.19 99 ASP A N 1
ATOM 756 C CA . ASP A 1 99 ? 5.156 -2.521 -8.727 1 92.19 99 ASP A CA 1
ATOM 757 C C . ASP A 1 99 ? 4.422 -2.346 -10.047 1 92.19 99 ASP A C 1
ATOM 759 O O . ASP A 1 99 ? 4.602 -1.339 -10.734 1 92.19 99 ASP A O 1
ATOM 763 N N . ALA A 1 100 ? 3.66 -3.357 -10.406 1 91.62 100 ALA A N 1
ATOM 764 C CA . ALA A 1 100 ? 2.807 -3.279 -11.586 1 91.62 100 ALA A CA 1
ATOM 765 C C . ALA A 1 100 ? 1.439 -2.697 -11.242 1 91.62 100 ALA A C 1
ATOM 767 O O . ALA A 1 100 ? 0.958 -2.857 -10.117 1 91.62 100 ALA A O 1
ATOM 768 N N . PHE A 1 101 ? 0.819 -1.979 -12.148 1 90.12 101 PHE A N 1
ATOM 769 C CA . PHE A 1 101 ? -0.565 -1.527 -12.078 1 90.12 101 PHE A CA 1
ATOM 770 C C . PHE A 1 101 ? -0.788 -0.653 -10.844 1 90.12 101 PHE A C 1
ATOM 772 O O . PHE A 1 101 ? -1.715 -0.89 -10.07 1 90.12 101 PHE A O 1
ATOM 779 N N . ARG A 1 102 ? -0.029 0.377 -10.727 1 88.06 102 ARG A N 1
ATOM 780 C CA . ARG A 1 102 ? 0.05 1.224 -9.539 1 88.06 102 ARG A CA 1
ATOM 781 C C . ARG A 1 102 ? -1.288 1.9 -9.258 1 88.06 102 ARG A C 1
ATOM 783 O O . ARG A 1 102 ? -1.573 2.277 -8.117 1 88.06 102 ARG A O 1
ATOM 790 N N . ASP A 1 103 ? -2.115 2.014 -10.211 1 85.94 103 ASP A N 1
ATOM 791 C CA . ASP A 1 103 ? -3.363 2.744 -10.016 1 85.94 103 ASP A CA 1
ATOM 792 C C . ASP A 1 103 ? -4.52 1.787 -9.734 1 85.94 103 ASP A C 1
ATOM 794 O O . ASP A 1 103 ? -5.688 2.156 -9.883 1 85.94 103 ASP A O 1
ATOM 798 N N . ARG A 1 104 ? -4.172 0.534 -9.43 1 89.06 104 ARG A N 1
ATOM 799 C CA . ARG A 1 104 ? -5.176 -0.486 -9.148 1 89.06 104 ARG A CA 1
ATOM 800 C C . ARG A 1 104 ? -5.062 -0.983 -7.711 1 89.06 104 ARG A C 1
ATOM 802 O O . ARG A 1 104 ? -4.535 -2.068 -7.465 1 89.06 104 ARG A O 1
ATOM 809 N N . PRO A 1 105 ? -5.645 -0.25 -6.777 1 91.44 105 PRO A N 1
ATOM 810 C CA . PRO A 1 105 ? -5.523 -0.646 -5.375 1 91.44 105 PRO A CA 1
ATOM 811 C C . PRO A 1 105 ? -6.07 -2.047 -5.109 1 91.44 105 PRO A C 1
ATOM 813 O O . PRO A 1 105 ? -5.543 -2.768 -4.254 1 91.44 105 PRO A O 1
ATOM 816 N N . THR A 1 106 ? -7.105 -2.432 -5.84 1 92.75 106 THR A N 1
ATOM 817 C CA . THR A 1 106 ? -7.672 -3.758 -5.625 1 92.75 106 THR A CA 1
ATOM 818 C C . THR A 1 106 ? -6.672 -4.844 -6.012 1 92.75 106 THR A C 1
ATOM 820 O O . THR A 1 106 ? -6.609 -5.891 -5.367 1 92.75 106 THR A O 1
ATOM 823 N N . TYR A 1 107 ? -5.914 -4.59 -7.055 1 94.44 107 TYR A N 1
ATOM 824 C CA . TYR A 1 107 ? -4.848 -5.508 -7.441 1 94.44 107 TYR A CA 1
ATOM 825 C C . TYR A 1 107 ? -3.818 -5.645 -6.328 1 94.44 107 TYR A C 1
ATOM 827 O O . TYR A 1 107 ? -3.367 -6.754 -6.023 1 94.44 107 TYR A O 1
ATOM 835 N N . HIS A 1 108 ? -3.49 -4.559 -5.723 1 96.06 108 HIS A N 1
ATOM 836 C CA . HIS A 1 108 ? -2.51 -4.586 -4.641 1 96.06 108 HIS A CA 1
ATOM 837 C C . HIS A 1 108 ? -3.086 -5.242 -3.391 1 96.06 108 HIS A C 1
ATOM 839 O O . HIS A 1 108 ? -2.361 -5.898 -2.639 1 96.06 108 HIS A O 1
ATOM 845 N N . PHE A 1 109 ? -4.402 -5.082 -3.221 1 96.44 109 PHE A N 1
ATOM 846 C CA . PHE A 1 109 ? -5.086 -5.844 -2.182 1 96.44 109 PHE A CA 1
ATOM 847 C C . PHE A 1 109 ? -4.965 -7.34 -2.439 1 96.44 109 PHE A C 1
ATOM 849 O O . PHE A 1 109 ? -4.641 -8.109 -1.53 1 96.44 109 PHE A O 1
ATOM 856 N N . LEU A 1 110 ? -5.117 -7.727 -3.623 1 97.25 110 LEU A N 1
ATOM 857 C CA . LEU A 1 110 ? -5.008 -9.125 -4.027 1 97.25 110 LEU A CA 1
ATOM 858 C C . LEU A 1 110 ? -3.633 -9.68 -3.682 1 97.25 110 LEU A C 1
ATOM 860 O O . LEU A 1 110 ? -3.527 -10.75 -3.08 1 97.25 110 LEU A O 1
ATOM 864 N N . ILE A 1 111 ? -2.553 -8.875 -4.004 1 98 111 ILE A N 1
ATOM 865 C CA . ILE A 1 111 ? -1.234 -9.484 -3.869 1 98 111 ILE A CA 1
ATOM 866 C C . ILE A 1 111 ? -0.695 -9.242 -2.461 1 98 111 ILE A C 1
ATOM 868 O O . ILE A 1 111 ? 0.287 -9.867 -2.051 1 98 111 ILE A O 1
ATOM 872 N N . GLY A 1 112 ? -1.312 -8.289 -1.708 1 98.62 112 GLY A N 1
ATOM 873 C CA . GLY A 1 112 ? -0.991 -8.109 -0.301 1 98.62 112 GLY A CA 1
ATOM 874 C C . GLY A 1 112 ? 0.122 -7.105 -0.068 1 98.62 112 GLY A C 1
ATOM 875 O O . GLY A 1 112 ? 0.716 -7.07 1.012 1 98.62 112 GLY A O 1
ATOM 876 N N . GLY A 1 113 ? 0.413 -6.262 -1.128 1 98.5 113 GLY A N 1
ATOM 877 C CA . GLY A 1 113 ? 1.476 -5.285 -0.96 1 98.5 113 GLY A CA 1
ATOM 878 C C . GLY A 1 113 ? 1.689 -4.418 -2.188 1 98.5 113 GLY A C 1
ATOM 879 O O . GLY A 1 113 ? 1.133 -4.695 -3.252 1 98.5 113 GLY A O 1
ATOM 880 N N . GLN A 1 114 ? 2.457 -3.35 -2.029 1 96.12 114 GLN A N 1
ATOM 881 C CA . GLN A 1 114 ? 2.816 -2.406 -3.082 1 96.12 114 GLN A CA 1
ATOM 882 C C . GLN A 1 114 ? 4.207 -1.826 -2.85 1 96.12 114 GLN A C 1
ATOM 884 O O . GLN A 1 114 ? 4.504 -1.324 -1.764 1 96.12 114 GLN A O 1
ATOM 889 N N . PHE A 1 115 ? 5.02 -1.916 -3.898 1 95.12 115 PHE A N 1
ATOM 890 C CA . PHE A 1 115 ? 6.316 -1.249 -3.877 1 95.12 115 PHE A CA 1
ATOM 891 C C . PHE A 1 115 ? 6.148 0.256 -3.707 1 95.12 115 PHE A C 1
ATOM 893 O O . PHE A 1 115 ? 5.281 0.865 -4.34 1 95.12 115 PHE A O 1
ATOM 900 N N . VAL A 1 116 ? 7.066 0.808 -2.854 1 94.25 116 VAL A N 1
ATOM 901 C CA . VAL A 1 116 ? 6.988 2.262 -2.766 1 94.25 116 VAL A CA 1
ATOM 902 C C . VAL A 1 116 ? 8.375 2.867 -2.969 1 94.25 116 VAL A C 1
ATOM 904 O O . VAL A 1 116 ? 8.5 4.008 -3.416 1 94.25 116 VAL A O 1
ATOM 907 N N . ALA A 1 117 ? 9.422 2.068 -2.602 1 91.25 117 ALA A N 1
ATOM 908 C CA . ALA A 1 117 ? 10.766 2.627 -2.748 1 91.25 117 ALA A CA 1
ATOM 909 C C . ALA A 1 117 ? 11.828 1.55 -2.576 1 91.25 117 ALA A C 1
ATOM 911 O O . ALA A 1 117 ? 11.531 0.427 -2.168 1 91.25 117 ALA A O 1
ATOM 912 N N . HIS A 1 118 ? 13.008 1.819 -2.971 1 90.12 118 HIS A N 1
ATOM 913 C CA . HIS A 1 118 ? 14.203 1.091 -2.566 1 90.12 118 HIS A CA 1
ATOM 914 C C . HIS A 1 118 ? 15.398 2.025 -2.447 1 90.12 118 HIS A C 1
ATOM 916 O O . HIS A 1 118 ? 15.5 3.016 -3.176 1 90.12 118 HIS A O 1
ATOM 922 N N . PRO A 1 119 ? 16.25 1.721 -1.525 1 84.44 119 PRO A N 1
ATOM 923 C CA . PRO A 1 119 ? 17.516 2.459 -1.478 1 84.44 119 PRO A CA 1
ATOM 924 C C . PRO A 1 119 ? 18.453 2.1 -2.629 1 84.44 119 PRO A C 1
ATOM 926 O O . PRO A 1 119 ? 18.391 0.99 -3.162 1 84.44 119 PRO A O 1
ATOM 929 N N . PRO A 1 120 ? 19.688 2.844 -2.947 1 68.81 120 PRO A N 1
ATOM 930 C CA . PRO A 1 120 ? 19.875 4.223 -2.486 1 68.81 120 PRO A CA 1
ATOM 931 C C . PRO A 1 120 ? 18.906 5.203 -3.135 1 68.81 120 PRO A C 1
ATOM 933 O O . PRO A 1 120 ? 18.812 6.359 -2.721 1 68.81 120 PRO A O 1
ATOM 936 N N . GLY A 1 121 ? 18.359 4.641 -4.355 1 56.12 121 GLY A N 1
ATOM 937 C CA . GLY A 1 121 ? 17.438 5.48 -5.094 1 56.12 121 GLY A CA 1
ATOM 938 C C . GLY A 1 121 ? 16.219 5.887 -4.285 1 56.12 121 GLY A C 1
ATOM 939 O O . GLY A 1 121 ? 15.758 5.133 -3.428 1 56.12 121 GLY A O 1
ATOM 940 N N . TRP A 1 122 ? 16.266 7.105 -3.822 1 53.16 122 TRP A N 1
ATOM 941 C CA . TRP A 1 122 ? 15.109 7.703 -3.17 1 53.16 122 TRP A CA 1
ATOM 942 C C . TRP A 1 122 ? 13.938 7.809 -4.137 1 53.16 122 TRP A C 1
ATOM 944 O O . TRP A 1 122 ? 14.117 7.734 -5.355 1 53.16 122 TRP A O 1
ATOM 954 N N . PRO A 1 123 ? 12.656 7.961 -3.648 1 48.75 123 PRO A N 1
ATOM 955 C CA . PRO A 1 123 ? 11.594 8.133 -4.637 1 48.75 123 PRO A CA 1
ATOM 956 C C . PRO A 1 123 ? 12.086 8.773 -5.934 1 48.75 123 PRO A C 1
ATOM 958 O O . PRO A 1 123 ? 11.789 8.273 -7.02 1 48.75 123 PRO A O 1
ATOM 961 N N . ASP A 1 124 ? 12.188 10.211 -5.973 1 40.69 124 ASP A N 1
ATOM 962 C CA . ASP A 1 124 ? 12.516 10.977 -7.172 1 40.69 124 ASP A CA 1
ATOM 963 C C . ASP A 1 124 ? 13.891 10.586 -7.715 1 40.69 124 ASP A C 1
ATOM 965 O O . ASP A 1 124 ? 14.469 11.312 -8.523 1 40.69 124 ASP A O 1
ATOM 969 N N . ASN A 1 125 ? 14.547 9.805 -7.062 1 42.44 125 ASN A N 1
ATOM 970 C CA . ASN A 1 125 ? 15.969 10.055 -7.293 1 42.44 125 ASN A CA 1
ATOM 971 C C . ASN A 1 125 ? 16.438 9.422 -8.602 1 42.44 125 ASN A C 1
ATOM 973 O O . ASN A 1 125 ? 16.281 8.219 -8.805 1 42.44 125 ASN A O 1
ATOM 977 N N . LEU A 1 126 ? 16.672 10.258 -9.453 1 44.12 126 LEU A N 1
ATOM 978 C CA . LEU A 1 126 ? 17.406 10.109 -10.695 1 44.12 126 LEU A CA 1
ATOM 979 C C . LEU A 1 126 ? 18.75 9.414 -10.453 1 44.12 126 LEU A C 1
ATOM 981 O O . LEU A 1 126 ? 19.688 9.578 -11.234 1 44.12 126 LEU A O 1
ATOM 985 N N . GLN A 1 127 ? 18.938 8.867 -9.297 1 40.97 127 GLN A N 1
ATOM 986 C CA . GLN A 1 127 ? 20.359 8.555 -9.273 1 40.97 127 GLN A CA 1
ATOM 987 C C . GLN A 1 127 ? 20.688 7.402 -10.219 1 40.97 127 GLN A C 1
ATOM 989 O O . GLN A 1 127 ? 19.984 6.395 -10.25 1 40.97 127 GLN A O 1
ATOM 994 N N . PRO A 1 128 ? 21.641 7.617 -11.148 1 44.59 128 PRO A N 1
ATOM 995 C CA . PRO A 1 128 ? 22.109 6.684 -12.18 1 44.59 128 PRO A CA 1
ATOM 996 C C . PRO A 1 128 ? 22.156 5.238 -11.688 1 44.59 128 PRO A C 1
ATOM 998 O O . PRO A 1 128 ? 21.609 4.348 -12.344 1 44.59 128 PRO A O 1
ATOM 1001 N N . VAL A 1 129 ? 23.469 4.777 -11.297 1 47.34 129 VAL A N 1
ATOM 1002 C CA . VAL A 1 129 ? 24.016 3.438 -11.492 1 47.34 129 VAL A CA 1
ATOM 1003 C C . VAL A 1 129 ? 23.516 2.51 -10.383 1 47.34 129 VAL A C 1
ATOM 1005 O O . VAL A 1 129 ? 23.141 1.366 -10.656 1 47.34 129 VAL A O 1
ATOM 1008 N N . GLU A 1 130 ? 23.922 2.629 -8.914 1 57.97 130 GLU A N 1
ATOM 1009 C CA . GLU A 1 130 ? 24.078 1.528 -7.969 1 57.97 130 GLU A CA 1
ATOM 1010 C C . GLU A 1 130 ? 22.859 1.412 -7.059 1 57.97 130 GLU A C 1
ATOM 1012 O O . GLU A 1 130 ? 22.922 1.752 -5.875 1 57.97 130 GLU A O 1
ATOM 1017 N N . ASP A 1 131 ? 21.703 1.141 -7.469 1 78.88 131 ASP A N 1
ATOM 1018 C CA . ASP A 1 131 ? 20.453 0.876 -6.75 1 78.88 131 ASP A CA 1
ATOM 1019 C C . ASP A 1 131 ? 20.547 -0.437 -5.977 1 78.88 131 ASP A C 1
ATOM 1021 O O . ASP A 1 131 ? 19.531 -0.933 -5.477 1 78.88 131 ASP A O 1
ATOM 1025 N N . TYR A 1 132 ? 21.781 -0.862 -5.863 1 89.12 132 TYR A N 1
ATOM 1026 C CA . TYR A 1 132 ? 21.953 -2.137 -5.176 1 89.12 132 TYR A CA 1
ATOM 1027 C C . TYR A 1 132 ? 22.547 -1.93 -3.787 1 89.12 132 TYR A C 1
ATOM 1029 O O . TYR A 1 132 ? 23.438 -1.106 -3.605 1 89.12 132 TYR A O 1
ATOM 1037 N N . VAL A 1 133 ? 21.984 -2.602 -2.889 1 92.81 133 VAL A N 1
ATOM 1038 C CA . VAL A 1 133 ? 22.516 -2.637 -1.53 1 92.81 133 VAL A CA 1
ATOM 1039 C C . VAL A 1 133 ? 22.656 -4.086 -1.065 1 92.81 133 VAL A C 1
ATOM 1041 O O . VAL A 1 133 ? 21.969 -4.973 -1.569 1 92.81 133 VAL A O 1
ATOM 1044 N N . ASP A 1 134 ? 23.641 -4.27 -0.138 1 94.88 134 ASP A N 1
ATOM 1045 C CA . ASP A 1 134 ? 23.688 -5.539 0.579 1 94.88 134 ASP A CA 1
ATOM 1046 C C . ASP A 1 134 ? 22.625 -5.594 1.677 1 94.88 134 ASP A C 1
ATOM 1048 O O . ASP A 1 134 ? 22.5 -4.66 2.471 1 94.88 134 ASP A O 1
ATOM 1052 N N . TYR A 1 135 ? 21.875 -6.613 1.646 1 96.94 135 TYR A N 1
ATOM 1053 C CA . TYR A 1 135 ? 20.922 -6.758 2.736 1 96.94 135 TYR A CA 1
ATOM 1054 C C . TYR A 1 135 ? 20.672 -8.227 3.057 1 96.94 135 TYR A C 1
ATOM 1056 O O . TYR A 1 135 ? 20.984 -9.109 2.248 1 96.94 135 TYR A O 1
ATOM 1064 N N . ASP A 1 136 ? 20.172 -8.445 4.293 1 98.31 136 ASP A N 1
ATOM 1065 C CA . ASP A 1 136 ? 19.859 -9.789 4.754 1 98.31 136 ASP A CA 1
ATOM 1066 C C . ASP A 1 136 ? 18.406 -10.141 4.449 1 98.31 136 ASP A C 1
ATOM 1068 O O . ASP A 1 136 ? 17.516 -9.289 4.574 1 98.31 136 ASP A O 1
ATOM 1072 N N . VAL A 1 137 ? 18.188 -11.352 4.008 1 98.88 137 VAL A N 1
ATOM 1073 C CA . VAL A 1 137 ? 16.875 -11.984 3.984 1 98.88 137 VAL A CA 1
ATOM 1074 C C . VAL A 1 137 ? 16.75 -12.961 5.152 1 98.88 137 VAL A C 1
ATOM 1076 O O . VAL A 1 137 ? 17.438 -13.984 5.191 1 98.88 137 VAL A O 1
ATOM 1079 N N . THR A 1 138 ? 15.891 -12.633 6.066 1 98.88 138 THR A N 1
ATOM 1080 C CA . THR A 1 138 ? 15.727 -13.414 7.285 1 98.88 138 THR A CA 1
ATOM 1081 C C . THR A 1 138 ? 14.516 -14.336 7.184 1 98.88 138 THR A C 1
ATOM 1083 O O . THR A 1 138 ? 13.383 -13.859 7.059 1 98.88 138 THR A O 1
ATOM 1086 N N . ILE A 1 139 ? 14.727 -15.617 7.285 1 98.88 139 ILE A N 1
ATOM 1087 C CA . ILE A 1 139 ? 13.633 -16.578 7.273 1 98.88 139 ILE A CA 1
ATOM 1088 C C . ILE A 1 139 ? 12.906 -16.547 8.617 1 98.88 139 ILE A C 1
ATOM 1090 O O . ILE A 1 139 ? 13.523 -16.719 9.672 1 98.88 139 ILE A O 1
ATOM 1094 N N . CYS A 1 140 ? 11.555 -16.391 8.539 1 98.06 140 CYS A N 1
ATOM 1095 C CA . CYS A 1 140 ? 10.766 -16.188 9.758 1 98.06 140 CYS A CA 1
ATOM 1096 C C . CYS A 1 140 ? 10 -17.453 10.125 1 98.06 140 CYS A C 1
ATOM 1098 O O . CYS A 1 140 ? 9.609 -17.641 11.281 1 98.06 140 CYS A O 1
ATOM 1100 N N . LYS A 1 141 ? 9.711 -18.328 9.195 1 98.5 141 LYS A N 1
ATOM 1101 C CA . LYS A 1 141 ? 8.961 -19.562 9.414 1 98.5 141 LYS A CA 1
ATOM 1102 C C . LYS A 1 141 ? 9.672 -20.75 8.789 1 98.5 141 LYS A C 1
ATOM 1104 O O . LYS A 1 141 ? 9.156 -21.375 7.852 1 98.5 141 LYS A O 1
ATOM 1109 N N . PRO A 1 142 ? 10.695 -21.188 9.414 1 98.19 142 PRO A N 1
ATOM 1110 C CA . PRO A 1 142 ? 11.562 -22.188 8.781 1 98.19 142 PRO A CA 1
ATOM 1111 C C . PRO A 1 142 ? 10.852 -23.516 8.562 1 98.19 142 PRO A C 1
ATOM 1113 O O . PRO A 1 142 ? 11.32 -24.344 7.77 1 98.19 142 PRO A O 1
ATOM 1116 N N . ASP A 1 143 ? 9.703 -23.719 9.203 1 98.38 143 ASP A N 1
ATOM 1117 C CA . ASP A 1 143 ? 9.008 -24.984 9.062 1 98.38 143 ASP A CA 1
ATOM 1118 C C . ASP A 1 143 ? 8.031 -24.938 7.895 1 98.38 143 ASP A C 1
ATOM 1120 O O . ASP A 1 143 ? 7.477 -25.969 7.5 1 98.38 143 ASP A O 1
ATOM 1124 N N . ASP A 1 144 ? 7.789 -23.781 7.367 1 98.81 144 ASP A N 1
ATOM 1125 C CA . ASP A 1 144 ? 6.891 -23.688 6.219 1 98.81 144 ASP A CA 1
ATOM 1126 C C . ASP A 1 144 ? 7.496 -24.375 4.992 1 98.81 144 ASP A C 1
ATOM 1128 O O . ASP A 1 144 ? 8.664 -24.141 4.664 1 98.81 144 ASP A O 1
ATOM 1132 N N . PRO A 1 145 ? 6.707 -25.094 4.316 1 98.75 145 PRO A N 1
ATOM 1133 C CA . PRO A 1 145 ? 7.227 -25.875 3.189 1 98.75 145 PRO A CA 1
ATOM 1134 C C . PRO A 1 145 ? 7.895 -25 2.127 1 98.75 145 PRO A C 1
ATOM 1136 O O . PRO A 1 145 ? 8.828 -25.438 1.453 1 98.75 145 PRO A O 1
ATOM 1139 N N . ILE A 1 146 ? 7.516 -23.797 1.944 1 98.88 146 ILE A N 1
ATOM 1140 C CA . ILE A 1 146 ? 8.039 -22.922 0.897 1 98.88 146 ILE A CA 1
ATOM 1141 C C . ILE A 1 146 ? 9.484 -22.547 1.204 1 98.88 146 ILE A C 1
ATOM 1143 O O . ILE A 1 146 ? 10.297 -22.391 0.29 1 98.88 146 ILE A O 1
ATOM 1147 N N . VAL A 1 147 ? 9.828 -22.484 2.479 1 98.88 147 VAL A N 1
ATOM 1148 C CA . VAL A 1 147 ? 11.18 -22.047 2.814 1 98.88 147 VAL A CA 1
ATOM 1149 C C . VAL A 1 147 ? 11.898 -23.125 3.623 1 98.88 147 VAL A C 1
ATOM 1151 O O . VAL A 1 147 ? 12.945 -22.859 4.223 1 98.88 147 VAL A O 1
ATOM 1154 N N . ARG A 1 148 ? 11.344 -24.281 3.695 1 98.69 148 ARG A N 1
ATOM 1155 C CA . ARG A 1 148 ? 11.938 -25.359 4.477 1 98.69 148 ARG A CA 1
ATOM 1156 C C . ARG A 1 148 ? 13.352 -25.656 3.99 1 98.69 148 ARG A C 1
ATOM 1158 O O . ARG A 1 148 ? 13.578 -25.812 2.789 1 98.69 148 ARG A O 1
ATOM 1165 N N . GLY A 1 149 ? 14.211 -25.672 5.02 1 98.62 149 GLY A N 1
ATOM 1166 C CA . GLY A 1 149 ? 15.578 -26.031 4.691 1 98.62 149 GLY A CA 1
ATOM 1167 C C . GLY A 1 149 ? 16.391 -24.859 4.16 1 98.62 149 GLY A C 1
ATOM 1168 O O . GLY A 1 149 ? 17.594 -24.984 3.918 1 98.62 149 GLY A O 1
ATOM 1169 N N . ILE A 1 150 ? 15.812 -23.734 3.914 1 98.75 150 ILE A N 1
ATOM 1170 C CA . ILE A 1 150 ? 16.516 -22.547 3.441 1 98.75 150 ILE A CA 1
ATOM 1171 C C . ILE A 1 150 ? 16.906 -21.656 4.629 1 98.75 150 ILE A C 1
ATOM 1173 O O . ILE A 1 150 ? 16.031 -21.219 5.391 1 98.75 150 ILE A O 1
ATOM 1177 N N . ARG A 1 151 ? 18.172 -21.453 4.883 1 98 151 ARG A N 1
ATOM 1178 C CA . ARG A 1 151 ? 18.656 -20.562 5.938 1 98 151 ARG A CA 1
ATOM 1179 C C . ARG A 1 151 ? 18.609 -19.094 5.488 1 98 151 ARG A C 1
ATOM 1181 O O . ARG A 1 151 ? 18.594 -18.812 4.289 1 98 151 ARG A O 1
ATOM 1188 N N . SER A 1 152 ? 18.5 -18.312 6.465 1 98.75 152 SER A N 1
ATOM 1189 C CA . SER A 1 152 ? 18.656 -16.891 6.145 1 98.75 152 SER A CA 1
ATOM 1190 C C . SER A 1 152 ? 19.922 -16.641 5.328 1 98.75 152 SER A C 1
ATOM 1192 O O . SER A 1 152 ? 20.906 -17.359 5.484 1 98.75 152 SER A O 1
ATOM 1194 N N . PHE A 1 153 ? 19.844 -15.578 4.461 1 98.69 153 PHE A N 1
ATOM 1195 C CA . PHE A 1 153 ? 20.969 -15.352 3.553 1 98.69 153 PHE A CA 1
ATOM 1196 C C . PHE A 1 153 ? 21.094 -13.867 3.223 1 98.69 153 PHE A C 1
ATOM 1198 O O . PHE A 1 153 ? 20.266 -13.062 3.631 1 98.69 153 PHE A O 1
ATOM 1205 N N . ARG A 1 154 ? 22.219 -13.539 2.596 1 97.62 154 ARG A N 1
ATOM 1206 C CA . ARG A 1 154 ? 22.516 -12.164 2.211 1 97.62 154 ARG A CA 1
ATOM 1207 C C . ARG A 1 154 ? 22.5 -12.008 0.694 1 97.62 154 ARG A C 1
ATOM 1209 O O . ARG A 1 154 ? 22.906 -12.914 -0.034 1 97.62 154 ARG A O 1
ATOM 1216 N N . LEU A 1 155 ? 21.984 -10.891 0.21 1 96.62 155 LEU A N 1
ATOM 1217 C CA . LEU A 1 155 ? 21.953 -10.531 -1.204 1 96.62 155 LEU A CA 1
ATOM 1218 C C . LEU A 1 155 ? 22.484 -9.125 -1.427 1 96.62 155 LEU A C 1
ATOM 1220 O O . LEU A 1 155 ? 22.5 -8.305 -0.505 1 96.62 155 LEU A O 1
ATOM 1224 N N . LYS A 1 156 ? 23 -8.953 -2.689 1 95.06 156 LYS A N 1
ATOM 1225 C CA . LYS A 1 156 ? 23.281 -7.602 -3.166 1 95.06 156 LYS A CA 1
ATOM 1226 C C . LYS A 1 156 ? 22.391 -7.242 -4.355 1 95.06 156 LYS A C 1
ATOM 1228 O O . LYS A 1 156 ? 22.672 -7.645 -5.488 1 95.06 156 LYS A O 1
ATOM 1233 N N . THR A 1 157 ? 21.359 -6.473 -4.148 1 95.19 157 THR A N 1
ATOM 1234 C CA . THR A 1 157 ? 20.375 -6.055 -5.145 1 95.19 157 THR A CA 1
ATOM 1235 C C . THR A 1 157 ? 19.453 -4.984 -4.582 1 95.19 157 THR A C 1
ATOM 1237 O O . THR A 1 157 ? 19.766 -4.359 -3.564 1 95.19 157 THR A O 1
ATOM 1240 N N . GLU A 1 158 ? 18.359 -4.684 -5.273 1 93.69 158 GLU A N 1
ATOM 1241 C CA . GLU A 1 158 ? 17.391 -3.715 -4.758 1 93.69 158 GLU A CA 1
ATOM 1242 C C . GLU A 1 158 ? 16.641 -4.273 -3.553 1 93.69 158 GLU A C 1
ATOM 1244 O O . GLU A 1 158 ? 16 -5.324 -3.643 1 93.69 158 GLU A O 1
ATOM 1249 N N . GLN A 1 159 ? 16.797 -3.584 -2.48 1 95.94 159 GLN A N 1
ATOM 1250 C CA . GLN A 1 159 ? 16.016 -3.887 -1.285 1 95.94 159 GLN A CA 1
ATOM 1251 C C . GLN A 1 159 ? 14.672 -3.146 -1.299 1 95.94 159 GLN A C 1
ATOM 1253 O O . GLN A 1 159 ? 14.625 -1.942 -1.037 1 95.94 159 GLN A O 1
ATOM 1258 N N . TYR A 1 160 ? 13.594 -3.881 -1.568 1 95.62 160 TYR A N 1
ATOM 1259 C CA . TYR A 1 160 ? 12.289 -3.256 -1.747 1 95.62 160 TYR A CA 1
ATOM 1260 C C . TYR A 1 160 ? 11.695 -2.84 -0.406 1 95.62 160 TYR A C 1
ATOM 1262 O O . TYR A 1 160 ? 11.695 -3.621 0.549 1 95.62 160 TYR A O 1
ATOM 1270 N N . TYR A 1 161 ? 11.336 -1.587 -0.359 1 96.38 161 TYR A N 1
ATOM 1271 C CA . TYR A 1 161 ? 10.445 -1.114 0.695 1 96.38 161 TYR A CA 1
ATOM 1272 C C . TYR A 1 161 ? 8.984 -1.209 0.26 1 96.38 161 TYR A C 1
ATOM 1274 O O . TYR A 1 161 ? 8.609 -0.685 -0.791 1 96.38 161 TYR A O 1
ATOM 1282 N N . MET A 1 162 ? 8.141 -1.91 1.068 1 97.5 162 MET A N 1
ATOM 1283 C CA . MET A 1 162 ? 6.777 -2.232 0.663 1 97.5 162 MET A CA 1
ATOM 1284 C C . MET A 1 162 ? 5.77 -1.735 1.695 1 97.5 162 MET A C 1
ATOM 1286 O O . MET A 1 162 ? 6.02 -1.82 2.898 1 97.5 162 MET A O 1
ATOM 1290 N N . LEU A 1 163 ? 4.645 -1.132 1.2 1 98.56 163 LEU A N 1
ATOM 1291 C CA . LEU A 1 163 ? 3.436 -1.197 2.014 1 98.56 163 LEU A CA 1
ATOM 1292 C C . LEU A 1 163 ? 2.836 -2.6 1.985 1 98.56 163 LEU A C 1
ATOM 1294 O O . LEU A 1 163 ? 2.787 -3.236 0.931 1 98.56 163 LEU A O 1
ATOM 1298 N N . VAL A 1 164 ? 2.379 -3.102 3.143 1 98.88 164 VAL A N 1
ATOM 1299 C CA . VAL A 1 164 ? 2.031 -4.52 3.178 1 98.88 164 VAL A CA 1
ATOM 1300 C C . VAL A 1 164 ? 0.709 -4.707 3.92 1 98.88 164 VAL A C 1
ATOM 1302 O O . VAL A 1 164 ? 0.33 -3.873 4.746 1 98.88 164 VAL A O 1
ATOM 1305 N N . ASP A 1 165 ? 0.022 -5.762 3.553 1 98.81 165 ASP A N 1
ATOM 1306 C CA . ASP A 1 165 ? -1.185 -6.207 4.242 1 98.81 165 ASP A CA 1
ATOM 1307 C C . ASP A 1 165 ? -0.841 -6.914 5.551 1 98.81 165 ASP A C 1
ATOM 1309 O O . ASP A 1 165 ? -0.114 -7.91 5.555 1 98.81 165 ASP A O 1
ATOM 1313 N N . PRO A 1 166 ? -1.414 -6.398 6.645 1 98.19 166 PRO A N 1
ATOM 1314 C CA . PRO A 1 166 ? -1.111 -7.027 7.934 1 98.19 166 PRO A CA 1
ATOM 1315 C C . PRO A 1 166 ? -1.526 -8.492 7.984 1 98.19 166 PRO A C 1
ATOM 1317 O O . PRO A 1 166 ? -1.057 -9.242 8.852 1 98.19 166 PRO A O 1
ATOM 1320 N N . SER A 1 167 ? -2.316 -8.961 7.078 1 98 167 SER A N 1
ATOM 1321 C CA . SER A 1 167 ? -2.83 -10.328 7.121 1 98 167 SER A CA 1
ATOM 1322 C C . SER A 1 167 ? -1.899 -11.289 6.395 1 98 167 SER A C 1
ATOM 1324 O O . SER A 1 167 ? -2.109 -12.508 6.422 1 98 167 SER A O 1
ATOM 1326 N N . ASN A 1 168 ? -0.849 -10.82 5.766 1 98.81 168 ASN A N 1
ATOM 1327 C CA . ASN A 1 168 ? 0.058 -11.688 5.027 1 98.81 168 ASN A CA 1
ATOM 1328 C C . ASN A 1 168 ? 0.663 -12.766 5.93 1 98.81 168 ASN A C 1
ATOM 1330 O O . ASN A 1 168 ? 1.01 -12.484 7.082 1 98.81 168 ASN A O 1
ATOM 1334 N N . ASP A 1 169 ? 0.746 -13.969 5.453 1 98.88 169 ASP A N 1
ATOM 1335 C CA . ASP A 1 169 ? 1.589 -14.984 6.066 1 98.88 169 ASP A CA 1
ATOM 1336 C C . ASP A 1 169 ? 3.043 -14.836 5.629 1 98.88 169 ASP A C 1
ATOM 1338 O O . ASP A 1 169 ? 3.434 -15.344 4.574 1 98.88 169 ASP A O 1
ATOM 1342 N N . VAL A 1 170 ? 3.82 -14.172 6.496 1 98.94 170 VAL A N 1
ATOM 1343 C CA . VAL A 1 170 ? 5.16 -13.727 6.129 1 98.94 170 VAL A CA 1
ATOM 1344 C C . VAL A 1 170 ? 6.164 -14.852 6.379 1 98.94 170 VAL A C 1
ATOM 1346 O O . VAL A 1 170 ? 6.242 -15.391 7.484 1 98.94 170 VAL A O 1
ATOM 1349 N N . LEU A 1 171 ? 6.977 -15.125 5.348 1 98.94 171 LEU A N 1
ATOM 1350 C CA . LEU A 1 171 ? 7.918 -16.234 5.422 1 98.94 171 LEU A CA 1
ATOM 1351 C C . LEU A 1 171 ? 9.352 -15.727 5.555 1 98.94 171 LEU A C 1
ATOM 1353 O O . LEU A 1 171 ? 10.227 -16.438 6.055 1 98.94 171 LEU A O 1
ATOM 1357 N N . ALA A 1 172 ? 9.609 -14.539 5.105 1 98.94 172 ALA A N 1
ATOM 1358 C CA . ALA A 1 172 ? 10.93 -13.922 5.199 1 98.94 172 ALA A CA 1
ATOM 1359 C C . ALA A 1 172 ? 10.82 -12.406 5.266 1 98.94 172 ALA A C 1
ATOM 1361 O O . ALA A 1 172 ? 9.867 -11.82 4.746 1 98.94 172 ALA A O 1
ATOM 1362 N N . THR A 1 173 ? 11.812 -11.766 5.898 1 98.94 173 THR A N 1
ATOM 1363 C CA . THR A 1 173 ? 11.828 -10.312 6.059 1 98.94 173 THR A CA 1
ATOM 1364 C C . THR A 1 173 ? 13.219 -9.758 5.789 1 98.94 173 THR A C 1
ATOM 1366 O O . THR A 1 173 ? 14.18 -10.516 5.625 1 98.94 173 THR A O 1
ATOM 1369 N N . THR A 1 174 ? 13.328 -8.516 5.629 1 98.75 174 THR A N 1
ATOM 1370 C CA . THR A 1 174 ? 14.57 -7.75 5.637 1 98.75 174 THR A CA 1
ATOM 1371 C C . THR A 1 174 ? 14.453 -6.535 6.559 1 98.75 174 THR A C 1
ATOM 1373 O O . THR A 1 174 ? 13.352 -6.051 6.816 1 98.75 174 THR A O 1
ATOM 1376 N N . THR A 1 175 ? 15.531 -6.09 7.105 1 98.5 175 THR A N 1
ATOM 1377 C CA . THR A 1 175 ? 15.57 -4.93 7.988 1 98.5 175 THR A CA 1
ATOM 1378 C C . THR A 1 175 ? 16.344 -3.783 7.344 1 98.5 175 THR A C 1
ATOM 1380 O O . THR A 1 175 ? 17.422 -3.992 6.797 1 98.5 175 THR A O 1
ATOM 1383 N N . PHE A 1 176 ? 15.758 -2.67 7.375 1 96.62 176 PHE A N 1
ATOM 1384 C CA . PHE A 1 176 ? 16.391 -1.504 6.777 1 96.62 176 PHE A CA 1
ATOM 1385 C C . PHE A 1 176 ? 17.344 -0.838 7.766 1 96.62 176 PHE A C 1
ATOM 1387 O O . PHE A 1 176 ? 17.031 -0.728 8.953 1 96.62 176 PHE A O 1
ATOM 1394 N N . SER A 1 177 ? 18.547 -0.41 7.398 1 92.69 177 SER A N 1
ATOM 1395 C CA . SER A 1 177 ? 19.594 0.148 8.25 1 92.69 177 SER A CA 1
ATOM 1396 C C . SER A 1 177 ? 19.359 1.63 8.523 1 92.69 177 SER A C 1
ATOM 1398 O O . SER A 1 177 ? 19.828 2.17 9.523 1 92.69 177 SER A O 1
ATOM 1400 N N . GLY A 1 178 ? 18.703 2.438 7.773 1 89.19 178 GLY A N 1
ATOM 1401 C CA . GLY A 1 178 ? 18.547 3.875 7.918 1 89.19 178 GLY A CA 1
ATOM 1402 C C . GLY A 1 178 ? 19.672 4.668 7.285 1 89.19 178 GLY A C 1
ATOM 1403 O O . GLY A 1 178 ? 19.719 5.895 7.402 1 89.19 178 GLY A O 1
ATOM 1404 N N . ASP A 1 179 ? 20.578 4.031 6.59 1 89.19 179 ASP A N 1
ATOM 1405 C CA . ASP A 1 179 ? 21.734 4.688 6 1 89.19 179 ASP A CA 1
ATOM 1406 C C . ASP A 1 179 ? 21.312 5.707 4.945 1 89.19 179 ASP A C 1
ATOM 1408 O O . ASP A 1 179 ? 21.938 6.773 4.824 1 89.19 179 ASP A O 1
ATOM 1412 N N . HIS A 1 180 ? 20.297 5.371 4.246 1 88 180 HIS A N 1
ATOM 1413 C CA . HIS A 1 180 ? 19.844 6.25 3.174 1 88 180 HIS A CA 1
ATOM 1414 C C . HIS A 1 180 ? 18.688 7.137 3.631 1 88 180 HIS A C 1
ATOM 1416 O O . HIS A 1 180 ? 18.625 8.32 3.279 1 88 180 HIS A O 1
ATOM 1422 N N . LEU A 1 181 ? 17.828 6.547 4.379 1 91.5 181 LEU A N 1
ATOM 1423 C CA . LEU A 1 181 ? 16.719 7.227 5.035 1 91.5 181 LEU A CA 1
ATOM 1424 C C . LEU A 1 181 ? 16.719 6.941 6.531 1 91.5 181 LEU A C 1
ATOM 1426 O O . LEU A 1 181 ? 16.312 5.859 6.961 1 91.5 181 LEU A O 1
ATOM 1430 N N . TRP A 1 182 ? 17.078 7.91 7.27 1 93.19 182 TRP A N 1
ATOM 1431 C CA . TRP A 1 182 ? 17.312 7.641 8.68 1 93.19 182 TRP A CA 1
ATOM 1432 C C . TRP A 1 182 ? 16.016 7.324 9.406 1 93.19 182 TRP A C 1
ATOM 1434 O O . TRP A 1 182 ? 16 6.594 10.398 1 93.19 182 TRP A O 1
ATOM 1444 N N . TRP A 1 183 ? 14.891 7.805 8.914 1 93.88 183 TRP A N 1
ATOM 1445 C CA . TRP A 1 183 ? 13.648 7.664 9.656 1 93.88 183 TRP A CA 1
ATOM 1446 C C . TRP A 1 183 ? 13.047 6.277 9.445 1 93.88 183 TRP A C 1
ATOM 1448 O O . TRP A 1 183 ? 12 5.949 10.023 1 93.88 183 TRP A O 1
ATOM 1458 N N . ILE A 1 184 ? 13.641 5.398 8.664 1 94.31 184 ILE A N 1
ATOM 1459 C CA . ILE A 1 184 ? 13.125 4.043 8.516 1 94.31 184 ILE A CA 1
ATOM 1460 C C . ILE A 1 184 ? 14.109 3.049 9.133 1 94.31 184 ILE A C 1
ATOM 1462 O O . ILE A 1 184 ? 13.992 1.84 8.914 1 94.31 184 ILE A O 1
ATOM 1466 N N . GLU A 1 185 ? 15.102 3.541 9.836 1 96.19 185 GLU A N 1
ATOM 1467 C CA . GLU A 1 185 ? 16.062 2.662 10.492 1 96.19 185 GLU A CA 1
ATOM 1468 C C . GLU A 1 185 ? 15.359 1.611 11.344 1 96.19 185 GLU A C 1
ATOM 1470 O O . GLU A 1 185 ? 14.484 1.941 12.148 1 96.19 185 GLU A O 1
ATOM 1475 N N . GLY A 1 186 ? 15.758 0.361 11.102 1 98.06 186 GLY A N 1
ATOM 1476 C CA . GLY A 1 186 ? 15.25 -0.725 11.93 1 98.06 186 GLY A CA 1
ATOM 1477 C C . GLY A 1 186 ? 13.922 -1.268 11.438 1 98.06 186 GLY A C 1
ATOM 1478 O O . GLY A 1 186 ? 13.398 -2.238 11.992 1 98.06 186 GLY A O 1
ATOM 1479 N N . THR A 1 187 ? 13.367 -0.659 10.398 1 98.12 187 THR A N 1
ATOM 1480 C CA . THR A 1 187 ? 12.078 -1.133 9.898 1 98.12 187 THR A CA 1
ATOM 1481 C C . THR A 1 187 ? 12.219 -2.525 9.289 1 98.12 187 THR A C 1
ATOM 1483 O O . THR A 1 187 ? 13.125 -2.775 8.492 1 98.12 187 THR A O 1
ATOM 1486 N N . VAL A 1 188 ? 11.383 -3.457 9.688 1 98.75 188 VAL A N 1
ATOM 1487 C CA . VAL A 1 188 ? 11.336 -4.82 9.172 1 98.75 188 VAL A CA 1
ATOM 1488 C C . VAL A 1 188 ? 10.258 -4.938 8.102 1 98.75 188 VAL A C 1
ATOM 1490 O O . VAL A 1 188 ? 9.078 -4.684 8.375 1 98.75 188 VAL A O 1
ATOM 1493 N N . ILE A 1 189 ? 10.625 -5.293 6.902 1 98.75 189 ILE A N 1
ATOM 1494 C CA . ILE A 1 189 ? 9.719 -5.363 5.762 1 98.75 189 ILE A CA 1
ATOM 1495 C C . ILE A 1 189 ? 9.648 -6.797 5.246 1 98.75 189 ILE A C 1
ATOM 1497 O O . ILE A 1 189 ? 10.68 -7.449 5.062 1 98.75 189 ILE A O 1
ATOM 1501 N N . PRO A 1 190 ? 8.422 -7.328 5.027 1 98.88 190 PRO A N 1
ATOM 1502 C CA . PRO A 1 190 ? 8.289 -8.648 4.414 1 98.88 190 PRO A CA 1
ATOM 1503 C C . PRO A 1 190 ? 8.953 -8.734 3.039 1 98.88 190 PRO A C 1
ATOM 1505 O O . PRO A 1 190 ? 8.859 -7.789 2.25 1 98.88 190 PRO A O 1
ATOM 1508 N N . VAL A 1 191 ? 9.625 -9.812 2.812 1 98.88 191 VAL A N 1
ATOM 1509 C CA . VAL A 1 191 ? 10.266 -10.094 1.53 1 98.88 191 VAL A CA 1
ATOM 1510 C C . VAL A 1 191 ? 9.477 -11.164 0.787 1 98.88 191 VAL A C 1
ATOM 1512 O O . VAL A 1 191 ? 9.32 -11.094 -0.434 1 98.88 191 VAL A O 1
ATOM 1515 N N . VAL A 1 192 ? 9.055 -12.195 1.531 1 98.94 192 VAL A N 1
ATOM 1516 C CA . VAL A 1 192 ? 8.297 -13.312 0.987 1 98.94 192 VAL A CA 1
ATOM 1517 C C . VAL A 1 192 ? 7.02 -13.523 1.804 1 98.94 192 VAL A C 1
ATOM 1519 O O . VAL A 1 192 ? 7.066 -13.578 3.035 1 98.94 192 VAL A O 1
ATOM 1522 N N . TRP A 1 193 ? 5.895 -13.586 1.124 1 98.94 193 TRP A N 1
ATOM 1523 C CA . TRP A 1 193 ? 4.676 -13.914 1.86 1 98.94 193 TRP A CA 1
ATOM 1524 C C . TRP A 1 193 ? 3.717 -14.719 0.994 1 98.94 193 TRP A C 1
ATOM 1526 O O . TRP A 1 193 ? 3.908 -14.828 -0.22 1 98.94 193 TRP A O 1
ATOM 1536 N N . LYS A 1 194 ? 2.83 -15.383 1.58 1 98.88 194 LYS A N 1
ATOM 1537 C CA . LYS A 1 194 ? 1.68 -16.016 0.954 1 98.88 194 LYS A CA 1
ATOM 1538 C C . LYS A 1 194 ? 0.378 -15.594 1.624 1 98.88 194 LYS A C 1
ATOM 1540 O O . LYS A 1 194 ? 0.387 -15.109 2.756 1 98.88 194 LYS A O 1
ATOM 1545 N N . ARG A 1 195 ? -0.695 -15.688 0.894 1 98.62 195 ARG A N 1
ATOM 1546 C CA . ARG A 1 195 ? -2.012 -15.328 1.409 1 98.62 195 ARG A CA 1
ATOM 1547 C C . ARG A 1 195 ? -3.119 -15.953 0.567 1 98.62 195 ARG A C 1
ATOM 1549 O O . ARG A 1 195 ? -2.848 -16.734 -0.345 1 98.62 195 ARG A O 1
ATOM 1556 N N . ARG A 1 196 ? -4.316 -15.656 0.975 1 97.12 196 ARG A N 1
ATOM 1557 C CA . ARG A 1 196 ? -5.473 -16.172 0.246 1 97.12 196 ARG A CA 1
ATOM 1558 C C . ARG A 1 196 ? -6.316 -15.023 -0.308 1 97.12 196 ARG A C 1
ATOM 1560 O O . ARG A 1 196 ? -6.32 -13.922 0.246 1 97.12 196 ARG A O 1
ATOM 1567 N N . TRP A 1 197 ? -6.895 -15.289 -1.321 1 96.62 197 TRP A N 1
ATOM 1568 C CA . TRP A 1 197 ? -7.988 -14.523 -1.908 1 96.62 197 TRP A CA 1
ATOM 1569 C C . TRP A 1 197 ? -9.148 -15.438 -2.287 1 96.62 197 TRP A C 1
ATOM 1571 O O . TRP A 1 197 ? -9.125 -16.078 -3.336 1 96.62 197 TRP A O 1
ATOM 1581 N N . ASP A 1 198 ? -10.125 -15.453 -1.396 1 95.56 198 ASP A N 1
ATOM 1582 C CA . ASP A 1 198 ? -11.203 -16.422 -1.544 1 95.56 198 ASP A CA 1
ATOM 1583 C C . ASP A 1 198 ? -10.648 -17.844 -1.714 1 95.56 198 ASP A C 1
ATOM 1585 O O . ASP A 1 198 ? -9.898 -18.328 -0.863 1 95.56 198 ASP A O 1
ATOM 1589 N N . LYS A 1 199 ? -10.891 -18.484 -2.898 1 97.81 199 LYS A N 1
ATOM 1590 C CA . LYS A 1 199 ? -10.414 -19.859 -3.09 1 97.81 199 LYS A CA 1
ATOM 1591 C C . LYS A 1 199 ? -9 -19.875 -3.65 1 97.81 199 LYS A C 1
ATOM 1593 O O . LYS A 1 199 ? -8.375 -20.938 -3.742 1 97.81 199 LYS A O 1
ATOM 1598 N N . GLY A 1 200 ? -8.492 -18.719 -4.008 1 98.5 200 GLY A N 1
ATOM 1599 C CA . GLY A 1 200 ? -7.188 -18.672 -4.641 1 98.5 200 GLY A CA 1
ATOM 1600 C C . GLY A 1 200 ? -6.051 -18.516 -3.65 1 98.5 200 GLY A C 1
ATOM 1601 O O . GLY A 1 200 ? -6.262 -18.047 -2.525 1 98.5 200 GLY A O 1
ATOM 1602 N N . ARG A 1 201 ? -4.879 -18.953 -4.027 1 98.88 201 ARG A N 1
ATOM 1603 C CA . ARG A 1 201 ? -3.646 -18.781 -3.264 1 98.88 201 ARG A CA 1
ATOM 1604 C C . ARG A 1 201 ? -2.719 -17.781 -3.926 1 98.88 201 ARG A C 1
ATOM 1606 O O . ARG A 1 201 ? -2.59 -17.75 -5.152 1 98.88 201 ARG A O 1
ATOM 1613 N N . VAL A 1 202 ? -2.145 -16.922 -3.119 1 98.94 202 VAL A N 1
ATOM 1614 C CA . VAL A 1 202 ? -1.305 -15.828 -3.6 1 98.94 202 VAL A CA 1
ATOM 1615 C C . VAL A 1 202 ? 0.1 -15.961 -3.016 1 98.94 202 VAL A C 1
ATOM 1617 O O . VAL A 1 202 ? 0.262 -16.141 -1.808 1 98.94 202 VAL A O 1
ATOM 1620 N N . PHE A 1 203 ? 1.134 -15.898 -3.867 1 99 203 PHE A N 1
ATOM 1621 C CA . PHE A 1 203 ? 2.529 -15.922 -3.443 1 99 203 PHE A CA 1
ATOM 1622 C C . PHE A 1 203 ? 3.293 -14.734 -4.023 1 99 203 PHE A C 1
ATOM 1624 O O . PHE A 1 203 ? 3.15 -14.414 -5.203 1 99 203 PHE A O 1
ATOM 1631 N N . TYR A 1 204 ? 4.129 -14.047 -3.197 1 98.94 204 TYR A N 1
ATOM 1632 C CA . TYR A 1 204 ? 4.938 -12.922 -3.656 1 98.94 204 TYR A CA 1
ATOM 1633 C C . TYR A 1 204 ? 6.328 -12.961 -3.033 1 98.94 204 TYR A C 1
ATOM 1635 O O . TYR A 1 204 ? 6.477 -13.289 -1.854 1 98.94 204 TYR A O 1
ATOM 1643 N N . CYS A 1 205 ? 7.281 -12.633 -3.814 1 98.94 205 CYS A N 1
ATOM 1644 C CA . CYS A 1 205 ? 8.664 -12.43 -3.396 1 98.94 205 CYS A CA 1
ATOM 1645 C C . CYS A 1 205 ? 9.211 -11.117 -3.93 1 98.94 205 CYS A C 1
ATOM 1647 O O . CYS A 1 205 ? 9.234 -10.891 -5.141 1 98.94 205 CYS A O 1
ATOM 1649 N N . SER A 1 206 ? 9.758 -10.297 -3.057 1 98.69 206 SER A N 1
ATOM 1650 C CA . SER A 1 206 ? 10.148 -8.953 -3.479 1 98.69 206 SER A CA 1
ATOM 1651 C C . SER A 1 206 ? 11.531 -8.953 -4.117 1 98.69 206 SER A C 1
ATOM 1653 O O . SER A 1 206 ? 12 -7.918 -4.59 1 98.69 206 SER A O 1
ATOM 1655 N N . ILE A 1 207 ? 12.227 -10.094 -4.176 1 98.62 207 ILE A N 1
ATOM 1656 C CA . ILE A 1 207 ? 13.547 -10.211 -4.797 1 98.62 207 ILE A CA 1
ATOM 1657 C C . ILE A 1 207 ? 13.383 -10.445 -6.301 1 98.62 207 ILE A C 1
ATOM 1659 O O . ILE A 1 207 ? 12.523 -11.219 -6.727 1 98.62 207 ILE A O 1
ATOM 1663 N N . GLY A 1 208 ? 14.266 -9.742 -7.086 1 96.56 208 GLY A N 1
ATOM 1664 C CA . GLY A 1 208 ? 14.242 -10.117 -8.492 1 96.56 208 GLY A CA 1
ATOM 1665 C C . GLY A 1 208 ? 14.344 -8.938 -9.43 1 96.56 208 GLY A C 1
ATOM 1666 O O . GLY A 1 208 ? 13.68 -8.891 -10.461 1 96.56 208 GLY A O 1
ATOM 1667 N N . HIS A 1 209 ? 15.133 -7.93 -9.078 1 93.25 209 HIS A N 1
ATOM 1668 C CA . HIS A 1 209 ? 15.367 -6.809 -9.984 1 93.25 209 HIS A CA 1
ATOM 1669 C C . HIS A 1 209 ? 16.047 -7.273 -11.266 1 93.25 209 HIS A C 1
ATOM 1671 O O . HIS A 1 209 ? 15.664 -6.84 -12.359 1 93.25 209 HIS A O 1
ATOM 1677 N N . GLU A 1 210 ? 17.016 -8.102 -11.133 1 93.88 210 GLU A N 1
ATOM 1678 C CA . GLU A 1 210 ? 17.688 -8.742 -12.258 1 93.88 210 GLU A CA 1
ATOM 1679 C C . GLU A 1 210 ? 17.453 -10.258 -12.242 1 93.88 210 GLU A C 1
ATOM 1681 O O . GLU A 1 210 ? 17.203 -10.836 -11.188 1 93.88 210 GLU A O 1
ATOM 1686 N N . LEU A 1 211 ? 17.594 -10.805 -13.469 1 96.81 211 LEU A N 1
ATOM 1687 C CA . LEU A 1 211 ? 17.406 -12.25 -13.555 1 96.81 211 LEU A CA 1
ATOM 1688 C C . LEU A 1 211 ? 18.391 -12.977 -12.648 1 96.81 211 LEU A C 1
ATOM 1690 O O . LEU A 1 211 ? 18.062 -14.023 -12.078 1 96.81 211 LEU A O 1
ATOM 1694 N N . GLY A 1 212 ? 19.625 -12.43 -12.508 1 97.44 212 GLY A N 1
ATOM 1695 C CA . GLY A 1 212 ? 20.625 -13.016 -11.633 1 97.44 212 GLY A CA 1
ATOM 1696 C C . GLY A 1 212 ? 20.156 -13.141 -10.195 1 97.44 212 GLY A C 1
ATOM 1697 O O . GLY A 1 212 ? 20.562 -14.062 -9.484 1 97.44 212 GLY A O 1
ATOM 1698 N N . ASP A 1 213 ? 19.344 -12.234 -9.695 1 97.56 213 ASP A N 1
ATOM 1699 C CA . ASP A 1 213 ? 18.797 -12.312 -8.344 1 97.56 213 ASP A CA 1
ATOM 1700 C C . ASP A 1 213 ? 17.938 -13.562 -8.164 1 97.56 213 ASP A C 1
ATOM 1702 O O . ASP A 1 213 ? 17.984 -14.211 -7.117 1 97.56 213 ASP A O 1
ATOM 1706 N N . LEU A 1 214 ? 17.141 -13.883 -9.211 1 98.56 214 LEU A N 1
ATOM 1707 C CA . LEU A 1 214 ? 16.25 -15.031 -9.148 1 98.56 214 LEU A CA 1
ATOM 1708 C C . LEU A 1 214 ? 17.016 -16.328 -9.289 1 98.56 214 LEU A C 1
ATOM 1710 O O . LEU A 1 214 ? 16.531 -17.391 -8.883 1 98.56 214 LEU A O 1
ATOM 1714 N N . LYS A 1 215 ? 18.172 -16.25 -9.805 1 98.44 215 LYS A N 1
ATOM 1715 C CA . LYS A 1 215 ? 18.953 -17.453 -10.039 1 98.44 215 LYS A CA 1
ATOM 1716 C C . LYS A 1 215 ? 19.812 -17.781 -8.82 1 98.44 215 LYS A C 1
ATOM 1718 O O . LYS A 1 215 ? 20.5 -18.812 -8.797 1 98.44 215 LYS A O 1
ATOM 1723 N N . VAL A 1 216 ? 19.859 -16.906 -7.812 1 98.56 216 VAL A N 1
ATOM 1724 C CA . VAL A 1 216 ? 20.422 -17.328 -6.531 1 98.56 216 VAL A CA 1
ATOM 1725 C C . VAL A 1 216 ? 19.688 -18.562 -6.02 1 98.56 216 VAL A C 1
ATOM 1727 O O . VAL A 1 216 ? 18.453 -18.594 -5.969 1 98.56 216 VAL A O 1
ATOM 1730 N N . PRO A 1 217 ? 20.406 -19.594 -5.672 1 98.62 217 PRO A N 1
ATOM 1731 C CA . PRO A 1 217 ? 19.766 -20.891 -5.398 1 98.62 217 PRO A CA 1
ATOM 1732 C C . PRO A 1 217 ? 18.641 -20.797 -4.383 1 98.62 217 PRO A C 1
ATOM 1734 O O . PRO A 1 217 ? 17.578 -21.391 -4.578 1 98.62 217 PRO A O 1
ATOM 1737 N N . GLN A 1 218 ? 18.844 -20.078 -3.271 1 98.81 218 GLN A N 1
ATOM 1738 C CA . GLN A 1 218 ? 17.797 -19.891 -2.27 1 98.81 218 GLN A CA 1
ATOM 1739 C C . GLN A 1 218 ? 16.547 -19.25 -2.879 1 98.81 218 GLN A C 1
ATOM 1741 O O . GLN A 1 218 ? 15.43 -19.672 -2.604 1 98.81 218 GLN A O 1
ATOM 1746 N N . VAL A 1 219 ? 16.75 -18.266 -3.742 1 98.94 219 VAL A N 1
ATOM 1747 C CA . VAL A 1 219 ? 15.648 -17.516 -4.328 1 98.94 219 VAL A CA 1
ATOM 1748 C C . VAL A 1 219 ? 14.93 -18.375 -5.363 1 98.94 219 VAL A C 1
ATOM 1750 O O . VAL A 1 219 ? 13.695 -18.406 -5.398 1 98.94 219 VAL A O 1
ATOM 1753 N N . THR A 1 220 ? 15.734 -19.078 -6.203 1 98.94 220 THR A N 1
ATOM 1754 C CA . THR A 1 220 ? 15.133 -19.984 -7.176 1 98.94 220 THR A CA 1
ATOM 1755 C C . THR A 1 220 ? 14.211 -20.984 -6.492 1 98.94 220 THR A C 1
ATOM 1757 O O . THR A 1 220 ? 13.086 -21.203 -6.945 1 98.94 220 THR A O 1
ATOM 1760 N N . GLU A 1 221 ? 14.719 -21.531 -5.41 1 98.88 221 GLU A N 1
ATOM 1761 C CA . GLU A 1 221 ? 13.945 -22.547 -4.699 1 98.88 221 GLU A CA 1
ATOM 1762 C C . GLU A 1 221 ? 12.68 -21.953 -4.09 1 98.88 221 GLU A C 1
ATOM 1764 O O . GLU A 1 221 ? 11.617 -22.562 -4.133 1 98.88 221 GLU A O 1
ATOM 1769 N N . ILE A 1 222 ? 12.75 -20.766 -3.533 1 98.94 222 ILE A N 1
ATOM 1770 C CA . ILE A 1 222 ? 11.602 -20.094 -2.941 1 98.94 222 ILE A CA 1
ATOM 1771 C C . ILE A 1 222 ? 10.562 -19.812 -4.02 1 98.94 222 ILE A C 1
ATOM 1773 O O . ILE A 1 222 ? 9.375 -20.078 -3.826 1 98.94 222 ILE A O 1
ATOM 1777 N N . ILE A 1 223 ? 11 -19.328 -5.16 1 98.94 223 ILE A N 1
ATOM 1778 C CA . ILE A 1 223 ? 10.102 -19.016 -6.266 1 98.94 223 ILE A CA 1
ATOM 1779 C C . ILE A 1 223 ? 9.445 -20.281 -6.773 1 98.94 223 ILE A C 1
ATOM 1781 O O . ILE A 1 223 ? 8.234 -20.328 -6.996 1 98.94 223 ILE A O 1
ATOM 1785 N N . ARG A 1 224 ? 10.234 -21.328 -6.941 1 98.94 224 ARG A N 1
ATOM 1786 C CA . ARG A 1 224 ? 9.727 -22.609 -7.418 1 98.94 224 ARG A CA 1
ATOM 1787 C C . ARG A 1 224 ? 8.648 -23.156 -6.48 1 98.94 224 ARG A C 1
ATOM 1789 O O . ARG A 1 224 ? 7.539 -23.453 -6.918 1 98.94 224 ARG A O 1
ATOM 1796 N N . ARG A 1 225 ? 8.961 -23.219 -5.207 1 98.94 225 ARG A N 1
ATOM 1797 C CA . ARG A 1 225 ? 8.031 -23.781 -4.227 1 98.94 225 ARG A CA 1
ATOM 1798 C C . ARG A 1 225 ? 6.805 -22.891 -4.066 1 98.94 225 ARG A C 1
ATOM 1800 O O . ARG A 1 225 ? 5.688 -23.391 -3.904 1 98.94 225 ARG A O 1
ATOM 1807 N N . GLY A 1 226 ? 7.027 -21.547 -4.098 1 98.94 226 GLY A N 1
ATOM 1808 C CA . GLY A 1 226 ? 5.91 -20.609 -4.016 1 98.94 226 GLY A CA 1
ATOM 1809 C C . GLY A 1 226 ? 4.941 -20.734 -5.176 1 98.94 226 GLY A C 1
ATOM 1810 O O . GLY A 1 226 ? 3.725 -20.719 -4.98 1 98.94 226 GLY A O 1
ATOM 1811 N N . ALA A 1 227 ? 5.484 -20.891 -6.375 1 98.94 227 ALA A N 1
ATOM 1812 C CA . ALA A 1 227 ? 4.648 -21.047 -7.566 1 98.94 227 ALA A CA 1
ATOM 1813 C C . ALA A 1 227 ? 3.84 -22.344 -7.492 1 98.94 227 ALA A C 1
ATOM 1815 O O . ALA A 1 227 ? 2.635 -22.344 -7.762 1 98.94 227 ALA A O 1
ATOM 1816 N N . ILE A 1 228 ? 4.5 -23.406 -7.109 1 98.88 228 ILE A N 1
ATOM 1817 C CA . ILE A 1 228 ? 3.844 -24.703 -7.012 1 98.88 228 ILE A CA 1
ATOM 1818 C C . ILE A 1 228 ? 2.768 -24.656 -5.93 1 98.88 228 ILE A C 1
ATOM 1820 O O . ILE A 1 228 ? 1.656 -25.156 -6.129 1 98.88 228 ILE A O 1
ATOM 1824 N N . TRP A 1 229 ? 3.07 -24.047 -4.805 1 98.94 229 TRP A N 1
ATOM 1825 C CA . TRP A 1 229 ? 2.115 -23.922 -3.709 1 98.94 229 TRP A CA 1
ATOM 1826 C C . TRP A 1 229 ? 0.887 -23.125 -4.145 1 98.94 229 TRP A C 1
ATOM 1828 O O . TRP A 1 229 ? -0.24 -23.453 -3.77 1 98.94 229 TRP A O 1
ATOM 1838 N N . ALA A 1 230 ? 1.104 -22.016 -4.906 1 98.88 230 ALA A N 1
ATOM 1839 C CA . ALA A 1 230 ? 0.02 -21.125 -5.305 1 98.88 230 ALA A CA 1
ATOM 1840 C C . ALA A 1 230 ? -0.897 -21.797 -6.32 1 98.88 230 ALA A C 1
ATOM 1842 O O . ALA A 1 230 ? -2.098 -21.516 -6.367 1 98.88 230 ALA A O 1
ATOM 1843 N N . ALA A 1 231 ? -0.333 -22.672 -7.121 1 98.75 231 ALA A N 1
ATOM 1844 C CA . ALA A 1 231 ? -1.099 -23.312 -8.195 1 98.75 231 ALA A CA 1
ATOM 1845 C C . ALA A 1 231 ? -2.236 -24.156 -7.629 1 98.75 231 ALA A C 1
ATOM 1847 O O . ALA A 1 231 ? -2.082 -24.797 -6.586 1 98.75 231 ALA A O 1
ATOM 1848 N N . ARG A 1 232 ? -3.365 -24.156 -8.336 1 94 232 ARG A N 1
ATOM 1849 C CA . ARG A 1 232 ? -4.57 -24.891 -7.957 1 94 232 ARG A CA 1
ATOM 1850 C C . ARG A 1 232 ? -4.285 -26.391 -7.832 1 94 232 ARG A C 1
ATOM 1852 O O . ARG A 1 232 ? -3.588 -26.969 -8.672 1 94 232 ARG A O 1
ATOM 1859 N N . MET B 1 1 ? 0.736 29.656 13.43 1 95.94 1 MET B N 1
ATOM 1860 C CA . MET B 1 1 ? 1.051 28.609 12.461 1 95.94 1 MET B CA 1
ATOM 1861 C C . MET B 1 1 ? 0.255 28.797 11.172 1 95.94 1 MET B C 1
ATOM 1863 O O . MET B 1 1 ? -0.827 29.391 11.188 1 95.94 1 MET B O 1
ATOM 1867 N N . LYS B 1 2 ? 0.793 28.422 10.055 1 98.69 2 LYS B N 1
ATOM 1868 C CA . LYS B 1 2 ? 0.138 28.547 8.75 1 98.69 2 LYS B CA 1
ATOM 1869 C C . LYS B 1 2 ? -0.146 27.172 8.156 1 98.69 2 LYS B C 1
ATOM 1871 O O . LYS B 1 2 ? 0.732 26.297 8.133 1 98.69 2 LYS B O 1
ATOM 1876 N N . ALA B 1 3 ? -1.412 27 7.727 1 98.88 3 ALA B N 1
ATOM 1877 C CA . ALA B 1 3 ? -1.796 25.75 7.078 1 98.88 3 ALA B CA 1
ATOM 1878 C C . ALA B 1 3 ? -2.221 25.984 5.633 1 98.88 3 ALA B C 1
ATOM 1880 O O . ALA B 1 3 ? -2.773 27.047 5.305 1 98.88 3 ALA B O 1
ATOM 1881 N N . ALA B 1 4 ? -1.904 25.047 4.793 1 98.94 4 ALA B N 1
ATOM 1882 C CA . ALA B 1 4 ? -2.359 25.031 3.406 1 98.94 4 ALA B CA 1
ATOM 1883 C C . ALA B 1 4 ? -3.236 23.812 3.131 1 98.94 4 ALA B C 1
ATOM 1885 O O . ALA B 1 4 ? -2.805 22.672 3.32 1 98.94 4 ALA B O 1
ATOM 1886 N N . LEU B 1 5 ? -4.434 24.062 2.775 1 98.81 5 LEU B N 1
ATOM 1887 C CA . LEU B 1 5 ? -5.348 23 2.357 1 98.81 5 LEU B CA 1
ATOM 1888 C C . LEU B 1 5 ? -5.41 22.906 0.836 1 98.81 5 LEU B C 1
ATOM 1890 O O . LEU B 1 5 ? -5.59 23.922 0.154 1 98.81 5 LEU B O 1
ATOM 1894 N N . PHE B 1 6 ? -5.172 21.766 0.295 1 97.69 6 PHE B N 1
ATOM 1895 C CA . PHE B 1 6 ? -5.379 21.5 -1.125 1 97.69 6 PHE B CA 1
ATOM 1896 C C . PHE B 1 6 ? -6.684 20.75 -1.354 1 97.69 6 PHE B C 1
ATOM 1898 O O . PHE B 1 6 ? -6.789 19.562 -1.006 1 97.69 6 PHE B O 1
ATOM 1905 N N . VAL B 1 7 ? -7.648 21.469 -1.972 1 96.62 7 VAL B N 1
ATOM 1906 C CA . VAL B 1 7 ? -9.031 21.016 -1.994 1 96.62 7 VAL B CA 1
ATOM 1907 C C . VAL B 1 7 ? -9.469 20.75 -3.434 1 96.62 7 VAL B C 1
ATOM 1909 O O . VAL B 1 7 ? -9.43 21.641 -4.277 1 96.62 7 VAL B O 1
ATOM 1912 N N . GLY B 1 8 ? -9.742 19.5 -3.713 1 92.19 8 GLY B N 1
ATOM 1913 C CA . GLY B 1 8 ? -10.172 19.156 -5.059 1 92.19 8 GLY B CA 1
ATOM 1914 C C . GLY B 1 8 ? -10.422 17.672 -5.242 1 92.19 8 GLY B C 1
ATOM 1915 O O . GLY B 1 8 ? -10.805 16.984 -4.297 1 92.19 8 GLY B O 1
ATOM 1916 N N . GLY B 1 9 ? -10.289 17.188 -6.449 1 88.44 9 GLY B N 1
ATOM 1917 C CA . GLY B 1 9 ? -10.617 15.82 -6.785 1 88.44 9 GLY B CA 1
ATOM 1918 C C . GLY B 1 9 ? -12.07 15.625 -7.172 1 88.44 9 GLY B C 1
ATOM 1919 O O . GLY B 1 9 ? -12.664 16.484 -7.816 1 88.44 9 GLY B O 1
ATOM 1920 N N . TRP B 1 10 ? -12.578 14.5 -6.871 1 84.25 10 TRP B N 1
ATOM 1921 C CA . TRP B 1 10 ? -13.945 14.172 -7.266 1 84.25 10 TRP B CA 1
ATOM 1922 C C . TRP B 1 10 ? -14.953 14.977 -6.457 1 84.25 10 TRP B C 1
ATOM 1924 O O . TRP B 1 10 ? -15.008 14.867 -5.23 1 84.25 10 TRP B O 1
ATOM 1934 N N . GLU B 1 11 ? -15.805 15.703 -7.051 1 83.44 11 GLU B N 1
ATOM 1935 C CA . GLU B 1 11 ? -16.766 16.609 -6.402 1 83.44 11 GLU B CA 1
ATOM 1936 C C . GLU B 1 11 ? -17.812 15.828 -5.629 1 83.44 11 GLU B C 1
ATOM 1938 O O . GLU B 1 11 ? -18.391 16.344 -4.668 1 83.44 11 GLU B O 1
ATOM 1943 N N . GLY B 1 12 ? -18.016 14.57 -6.027 1 81.88 12 GLY B N 1
ATOM 1944 C CA . GLY B 1 12 ? -19 13.734 -5.352 1 81.88 12 GLY B CA 1
ATOM 1945 C C . GLY B 1 12 ? -18.672 13.492 -3.891 1 81.88 12 GLY B C 1
ATOM 1946 O O . GLY B 1 12 ? -19.562 13.227 -3.086 1 81.88 12 GLY B O 1
ATOM 1947 N N . HIS B 1 13 ? -17.422 13.719 -3.588 1 85.81 13 HIS B N 1
ATOM 1948 C CA . HIS B 1 13 ? -17 13.562 -2.197 1 85.81 13 HIS B CA 1
ATOM 1949 C C . HIS B 1 13 ? -17.094 14.883 -1.442 1 85.81 13 HIS B C 1
ATOM 1951 O O . HIS B 1 13 ? -16.703 14.969 -0.279 1 85.81 13 HIS B O 1
ATOM 1957 N N . THR B 1 14 ? -17.516 15.961 -2.031 1 89.94 14 THR B N 1
ATOM 1958 C CA . THR B 1 14 ? -17.781 17.281 -1.461 1 89.94 14 THR B CA 1
ATOM 1959 C C . THR B 1 14 ? -16.562 17.797 -0.702 1 89.94 14 THR B C 1
ATOM 1961 O O . THR B 1 14 ? -16.672 18.188 0.461 1 89.94 14 THR B O 1
ATOM 1964 N N . PRO B 1 15 ? -15.461 17.844 -1.423 1 93.38 15 PRO B N 1
ATOM 1965 C CA . PRO B 1 15 ? -14.242 18.234 -0.716 1 93.38 15 PRO B CA 1
ATOM 1966 C C . PRO B 1 15 ? -14.359 19.625 -0.077 1 93.38 15 PRO B C 1
ATOM 1968 O O . PRO B 1 15 ? -13.766 19.859 0.979 1 93.38 15 PRO B O 1
ATOM 1971 N N . THR B 1 16 ? -15.164 20.547 -0.599 1 95.62 16 THR B N 1
ATOM 1972 C CA . THR B 1 16 ? -15.281 21.906 -0.074 1 95.62 16 THR B CA 1
ATOM 1973 C C . THR B 1 16 ? -15.977 21.906 1.284 1 95.62 16 THR B C 1
ATOM 1975 O O . THR B 1 16 ? -15.641 22.703 2.16 1 95.62 16 THR B O 1
ATOM 1978 N N . HIS B 1 17 ? -16.922 20.984 1.485 1 96.75 17 HIS B N 1
ATOM 1979 C CA . HIS B 1 17 ? -17.594 20.859 2.775 1 96.75 17 HIS B CA 1
ATOM 1980 C C . HIS B 1 17 ? -16.625 20.438 3.869 1 96.75 17 HIS B C 1
ATOM 1982 O O . HIS B 1 17 ? -16.656 20.969 4.977 1 96.75 17 HIS B O 1
ATOM 1988 N N . PHE B 1 18 ? -15.82 19.5 3.525 1 98 18 PHE B N 1
ATOM 1989 C CA . PHE B 1 18 ? -14.797 19.062 4.469 1 98 18 PHE B CA 1
ATOM 1990 C C . PHE B 1 18 ? -13.812 20.188 4.766 1 98 18 PHE B C 1
ATOM 1992 O O . PHE B 1 18 ? -13.414 20.391 5.914 1 98 18 PHE B O 1
ATOM 1999 N N . ALA B 1 19 ? -13.445 20.891 3.697 1 98.5 19 ALA B N 1
ATOM 2000 C CA . ALA B 1 19 ? -12.477 21.969 3.838 1 98.5 19 ALA B CA 1
ATOM 2001 C C . ALA B 1 19 ? -13 23.062 4.762 1 98.5 19 ALA B C 1
ATOM 2003 O O . ALA B 1 19 ? -12.266 23.609 5.59 1 98.5 19 ALA B O 1
ATOM 2004 N N . ASP B 1 20 ? -14.266 23.375 4.629 1 98.56 20 ASP B N 1
ATOM 2005 C CA . ASP B 1 20 ? -14.875 24.406 5.469 1 98.56 20 ASP B CA 1
ATOM 2006 C C . ASP B 1 20 ? -14.812 24.016 6.945 1 98.56 20 ASP B C 1
ATOM 2008 O O . ASP B 1 20 ? -14.438 24.828 7.793 1 98.56 20 ASP B O 1
ATOM 2012 N N . TRP B 1 21 ? -15.234 22.828 7.219 1 98.81 21 TRP B N 1
ATOM 2013 C CA . TRP B 1 21 ? -15.227 22.344 8.594 1 98.81 21 TRP B CA 1
ATOM 2014 C C . TRP B 1 21 ? -13.812 22.312 9.156 1 98.81 21 TRP B C 1
ATOM 2016 O O . TRP B 1 21 ? -13.578 22.75 10.289 1 98.81 21 TRP B O 1
ATOM 2026 N N . TYR B 1 22 ? -12.898 21.844 8.398 1 98.88 22 TYR B N 1
ATOM 2027 C CA . TYR B 1 22 ? -11.523 21.688 8.859 1 98.88 22 TYR B CA 1
ATOM 2028 C C . TYR B 1 22 ? -10.844 23.047 9.023 1 98.88 22 TYR B C 1
ATOM 2030 O O . TYR B 1 22 ? -10.07 23.25 9.961 1 98.88 22 TYR B O 1
ATOM 2038 N N . GLU B 1 23 ? -11.102 23.953 8.055 1 98.88 23 GLU B N 1
ATOM 2039 C CA . GLU B 1 23 ? -10.586 25.312 8.172 1 98.88 23 GLU B CA 1
ATOM 2040 C C . GLU B 1 23 ? -11.031 25.969 9.477 1 98.88 23 GLU B C 1
ATOM 2042 O O . GLU B 1 23 ? -10.234 26.578 10.18 1 98.88 23 GLU B O 1
ATOM 2047 N N . ALA B 1 24 ? -12.297 25.797 9.766 1 98.88 24 ALA B N 1
ATOM 2048 C CA . ALA B 1 24 ? -12.82 26.359 11.016 1 98.88 24 ALA B CA 1
ATOM 2049 C C . ALA B 1 24 ? -12.117 25.75 12.227 1 98.88 24 ALA B C 1
ATOM 2051 O O . ALA B 1 24 ? -11.766 26.469 13.164 1 98.88 24 ALA B O 1
ATOM 2052 N N . LEU B 1 25 ? -11.961 24.453 12.195 1 98.88 25 LEU B N 1
ATOM 2053 C CA . LEU B 1 25 ? -11.273 23.766 13.281 1 98.88 25 LEU B CA 1
ATOM 2054 C C . LEU B 1 25 ? -9.859 24.297 13.469 1 98.88 25 LEU B C 1
ATOM 2056 O O . LEU B 1 25 ? -9.43 24.547 14.594 1 98.88 25 LEU B O 1
ATOM 2060 N N . LEU B 1 26 ? -9.086 24.453 12.367 1 98.94 26 LEU B N 1
ATOM 2061 C CA . LEU B 1 26 ? -7.711 24.922 12.414 1 98.94 26 LEU B CA 1
ATOM 2062 C C . LEU B 1 26 ? -7.641 26.359 12.914 1 98.94 26 LEU B C 1
ATOM 2064 O O . LEU B 1 26 ? -6.801 26.703 13.75 1 98.94 26 LEU B O 1
ATOM 2068 N N . ILE B 1 27 ? -8.547 27.25 12.414 1 98.88 27 ILE B N 1
ATOM 2069 C CA . ILE B 1 27 ? -8.57 28.641 12.82 1 98.88 27 ILE B CA 1
ATOM 2070 C C . ILE B 1 27 ? -8.844 28.75 14.32 1 98.88 27 ILE B C 1
ATOM 2072 O O . ILE B 1 27 ? -8.172 29.5 15.023 1 98.88 27 ILE B O 1
ATOM 2076 N N . GLU B 1 28 ? -9.75 27.938 14.781 1 98.69 28 GLU B N 1
ATOM 2077 C CA . GLU B 1 28 ? -10.07 27.922 16.203 1 98.69 28 GLU B CA 1
ATOM 2078 C C . GLU B 1 28 ? -8.859 27.484 17.031 1 98.69 28 GLU B C 1
ATOM 2080 O O . GLU B 1 28 ? -8.812 27.734 18.234 1 98.69 28 GLU B O 1
ATOM 2085 N N . ASN B 1 29 ? -7.953 26.875 16.422 1 98.62 29 ASN B N 1
ATOM 2086 C CA . ASN B 1 29 ? -6.777 26.391 17.125 1 98.62 29 ASN B CA 1
ATOM 2087 C C . ASN B 1 29 ? -5.52 27.156 16.734 1 98.62 29 ASN B C 1
ATOM 2089 O O . ASN B 1 29 ? -4.41 26.625 16.828 1 98.62 29 ASN B O 1
ATOM 2093 N N . GLY B 1 30 ? -5.633 28.297 16.125 1 98.38 30 GLY B N 1
ATOM 2094 C CA . GLY B 1 30 ? -4.531 29.25 16.016 1 98.38 30 GLY B CA 1
ATOM 2095 C C . GLY B 1 30 ? -3.854 29.219 14.664 1 98.38 30 GLY B C 1
ATOM 2096 O O . GLY B 1 30 ? -2.781 29.812 14.492 1 98.38 30 GLY B O 1
ATOM 2097 N N . PHE B 1 31 ? -4.434 28.578 13.648 1 98.81 31 PHE B N 1
ATOM 2098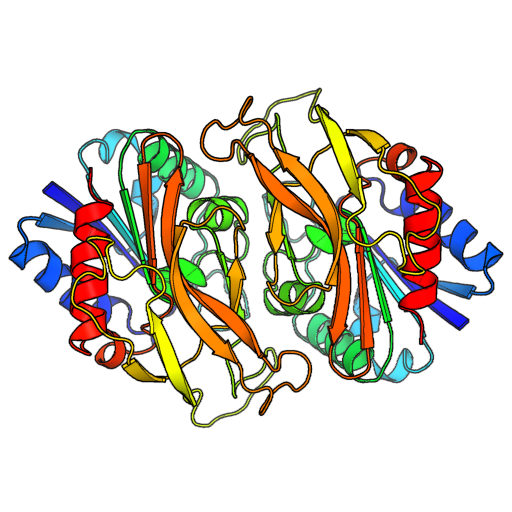 C CA . PHE B 1 31 ? -3.836 28.531 12.32 1 98.81 31 PHE B CA 1
ATOM 2099 C C . PHE B 1 31 ? -4.383 29.656 11.445 1 98.81 31 PHE B C 1
ATOM 2101 O O . PHE B 1 31 ? -5.574 29.969 11.5 1 98.81 31 PHE B O 1
ATOM 2108 N N . GLU B 1 32 ? -3.525 30.25 10.711 1 98.75 32 GLU B N 1
ATOM 2109 C CA . GLU B 1 32 ? -3.951 30.859 9.461 1 98.75 32 GLU B CA 1
ATOM 2110 C C . GLU B 1 32 ? -4.074 29.828 8.352 1 98.75 32 GLU B C 1
ATOM 2112 O O . GLU B 1 32 ? -3.234 28.922 8.234 1 98.75 32 GLU B O 1
ATOM 2117 N N . VAL B 1 33 ? -5.094 29.984 7.531 1 98.81 33 VAL B N 1
ATOM 2118 C CA . VAL B 1 33 ? -5.34 28.891 6.59 1 98.81 33 VAL B CA 1
ATOM 2119 C C . VAL B 1 33 ? -5.438 29.453 5.172 1 98.81 33 VAL B C 1
ATOM 2121 O O . VAL B 1 33 ? -6.219 30.375 4.91 1 98.81 33 VAL B O 1
ATOM 2124 N N . ASP B 1 34 ? -4.617 28.953 4.27 1 98.62 34 ASP B N 1
ATOM 2125 C CA . ASP B 1 34 ? -4.766 29.141 2.83 1 98.62 34 ASP B CA 1
ATOM 2126 C C . ASP B 1 34 ? -5.426 27.922 2.18 1 98.62 34 ASP B C 1
ATOM 2128 O O . ASP B 1 34 ? -5.012 26.781 2.418 1 98.62 34 ASP B O 1
ATOM 2132 N N . VAL B 1 35 ? -6.418 28.172 1.373 1 98.5 35 VAL B N 1
ATOM 2133 C CA . VAL B 1 35 ? -7.109 27.094 0.676 1 98.5 35 VAL B CA 1
ATOM 2134 C C . VAL B 1 35 ? -6.852 27.203 -0.825 1 98.5 35 VAL B C 1
ATOM 2136 O O . VAL B 1 35 ? -7.082 28.25 -1.43 1 98.5 35 VAL B O 1
ATOM 2139 N N . TYR B 1 36 ? -6.297 26.141 -1.361 1 97.5 36 TYR B N 1
ATOM 2140 C CA . TYR B 1 36 ? -6.035 26.062 -2.795 1 97.5 36 TYR B CA 1
ATOM 2141 C C . TYR B 1 36 ? -6.953 25.047 -3.459 1 97.5 36 TYR B C 1
ATOM 2143 O O . TYR B 1 36 ? -7.145 23.938 -2.941 1 97.5 36 TYR B O 1
ATOM 2151 N N . ASP B 1 37 ? -7.484 25.344 -4.66 1 94.5 37 ASP B N 1
ATOM 2152 C CA . ASP B 1 37 ? -8.328 24.406 -5.398 1 94.5 37 ASP B CA 1
ATOM 2153 C C . ASP B 1 37 ? -7.551 23.75 -6.535 1 94.5 37 ASP B C 1
ATOM 2155 O O . ASP B 1 37 ? -8.148 23.188 -7.461 1 94.5 37 ASP B O 1
ATOM 2159 N N . THR B 1 38 ? -6.277 23.922 -6.512 1 94.19 38 THR B N 1
ATOM 2160 C CA . THR B 1 38 ? -5.332 23.312 -7.449 1 94.19 38 THR B CA 1
ATOM 2161 C C . THR B 1 38 ? -4.07 22.859 -6.727 1 94.19 38 THR B C 1
ATOM 2163 O O . THR B 1 38 ? -3.746 23.359 -5.648 1 94.19 38 THR B O 1
ATOM 2166 N N . LEU B 1 39 ? -3.387 21.906 -7.305 1 95.81 39 LEU B N 1
ATOM 2167 C CA . LEU B 1 39 ? -2.137 21.422 -6.73 1 95.81 39 LEU B CA 1
ATOM 2168 C C . LEU B 1 39 ? -0.95 22.219 -7.262 1 95.81 39 LEU B C 1
ATOM 2170 O O . LEU B 1 39 ? 0.19 21.984 -6.852 1 95.81 39 LEU B O 1
ATOM 2174 N N . ALA B 1 40 ? -1.147 23.203 -8.031 1 96.25 40 ALA B N 1
ATOM 2175 C CA . ALA B 1 40 ? -0.118 23.938 -8.766 1 96.25 40 ALA B CA 1
ATOM 2176 C C . ALA B 1 40 ? 0.88 24.578 -7.805 1 96.25 40 ALA B C 1
ATOM 2178 O O . ALA B 1 40 ? 2.082 24.609 -8.078 1 96.25 40 ALA B O 1
ATOM 2179 N N . PRO B 1 41 ? 0.43 25.078 -6.641 1 97.88 41 PRO B N 1
ATOM 2180 C CA . PRO B 1 41 ? 1.388 25.719 -5.738 1 97.88 41 PRO B CA 1
ATOM 2181 C C . PRO B 1 41 ? 2.48 24.766 -5.262 1 97.88 41 PRO B C 1
ATOM 2183 O O . PRO B 1 41 ? 3.586 25.219 -4.93 1 97.88 41 PRO B O 1
ATOM 2186 N N . LEU B 1 42 ? 2.26 23.516 -5.281 1 97.94 42 LEU B N 1
ATOM 2187 C CA . LEU B 1 42 ? 3.238 22.531 -4.824 1 97.94 42 LEU B CA 1
ATOM 2188 C C . LEU B 1 42 ? 4.441 22.484 -5.758 1 97.94 42 LEU B C 1
ATOM 2190 O O . LEU B 1 42 ? 5.504 21.969 -5.387 1 97.94 42 LEU B O 1
ATOM 2194 N N . GLU B 1 43 ? 4.289 22.953 -6.926 1 97.31 43 GLU B N 1
ATOM 2195 C CA . GLU B 1 43 ? 5.391 22.969 -7.883 1 97.31 43 GLU B CA 1
ATOM 2196 C C . GLU B 1 43 ? 6.449 24 -7.484 1 97.31 43 GLU B C 1
ATOM 2198 O O . GLU B 1 43 ? 7.562 23.984 -8.008 1 97.31 43 GLU B O 1
ATOM 2203 N N . ASN B 1 44 ? 6.027 24.906 -6.625 1 97.69 44 ASN B N 1
ATOM 2204 C CA . ASN B 1 44 ? 6.941 25.922 -6.125 1 97.69 44 ASN B CA 1
ATOM 2205 C C . ASN B 1 44 ? 7.066 25.875 -4.605 1 97.69 44 ASN B C 1
ATOM 2207 O O . ASN B 1 44 ? 6.629 26.781 -3.908 1 97.69 44 ASN B O 1
ATOM 2211 N N . PRO B 1 45 ? 7.754 24.891 -4.133 1 97.69 45 PRO B N 1
ATOM 2212 C CA . PRO B 1 45 ? 7.82 24.688 -2.684 1 97.69 45 PRO B CA 1
ATOM 2213 C C . PRO B 1 45 ? 8.438 25.875 -1.946 1 97.69 45 PRO B C 1
ATOM 2215 O O . PRO B 1 45 ? 8.102 26.125 -0.784 1 97.69 45 PRO B O 1
ATOM 2218 N N . ASN B 1 46 ? 9.266 26.656 -2.576 1 97.69 46 ASN B N 1
ATOM 2219 C CA . ASN B 1 46 ? 9.867 27.828 -1.935 1 97.69 46 ASN B CA 1
ATOM 2220 C C . ASN B 1 46 ? 8.805 28.859 -1.545 1 97.69 46 ASN B C 1
ATOM 2222 O O . ASN B 1 46 ? 8.945 29.547 -0.529 1 97.69 46 ASN B O 1
ATOM 2226 N N . ALA B 1 47 ? 7.84 28.969 -2.346 1 97.94 47 ALA B N 1
ATOM 2227 C CA . ALA B 1 47 ? 6.762 29.922 -2.076 1 97.94 47 ALA B CA 1
ATOM 2228 C C . ALA B 1 47 ? 5.906 29.453 -0.9 1 97.94 47 ALA B C 1
ATOM 2230 O O . ALA B 1 47 ? 5.145 30.234 -0.333 1 97.94 47 ALA B O 1
ATOM 2231 N N . LEU B 1 48 ? 6.043 28.188 -0.464 1 98.25 48 LEU B N 1
ATOM 2232 C CA . LEU B 1 48 ? 5.277 27.609 0.639 1 98.25 48 LEU B CA 1
ATOM 2233 C C . LEU B 1 48 ? 6.18 27.312 1.827 1 98.25 48 LEU B C 1
ATOM 2235 O O . LEU B 1 48 ? 5.824 26.5 2.693 1 98.25 48 LEU B O 1
ATOM 2239 N N . ALA B 1 49 ? 7.293 27.922 1.909 1 96.81 49 ALA B N 1
ATOM 2240 C CA . ALA B 1 49 ? 8.312 27.594 2.9 1 96.81 49 ALA B CA 1
ATOM 2241 C C . ALA B 1 49 ? 7.844 27.938 4.309 1 96.81 49 ALA B C 1
ATOM 2243 O O . ALA B 1 49 ? 8.359 27.406 5.293 1 96.81 49 ALA B O 1
ATOM 2244 N N . ASP B 1 50 ? 6.891 28.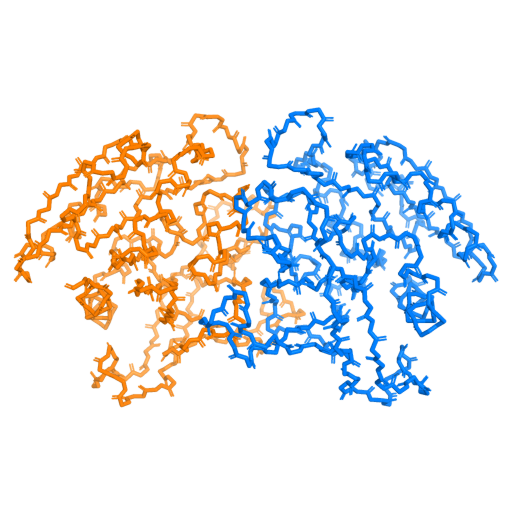828 4.41 1 97.69 50 ASP B N 1
ATOM 2245 C CA . ASP B 1 50 ? 6.445 29.281 5.727 1 97.69 50 ASP B CA 1
ATOM 2246 C C . ASP B 1 50 ? 5.234 28.469 6.195 1 97.69 50 ASP B C 1
ATOM 2248 O O . ASP B 1 50 ? 4.707 28.719 7.285 1 97.69 50 ASP B O 1
ATOM 2252 N N . VAL B 1 51 ? 4.777 27.562 5.383 1 98.75 51 VAL B N 1
ATOM 2253 C CA . VAL B 1 51 ? 3.639 26.719 5.738 1 98.75 51 VAL B CA 1
ATOM 2254 C C . VAL B 1 51 ? 4.07 25.688 6.777 1 98.75 51 VAL B C 1
ATOM 2256 O O . VAL B 1 51 ? 5.105 25.031 6.621 1 98.75 51 VAL B O 1
ATOM 2259 N N . ASP B 1 52 ? 3.271 25.547 7.832 1 98.88 52 ASP B N 1
ATOM 2260 C CA . ASP B 1 52 ? 3.58 24.625 8.922 1 98.88 52 ASP B CA 1
ATOM 2261 C C . ASP B 1 52 ? 2.859 23.297 8.75 1 98.88 52 ASP B C 1
ATOM 2263 O O . ASP B 1 52 ? 3.293 22.281 9.281 1 98.88 52 ASP B O 1
ATOM 2267 N N . LEU B 1 53 ? 1.765 23.312 8.055 1 98.94 53 LEU B N 1
ATOM 2268 C CA . LEU B 1 53 ? 0.929 22.125 7.91 1 98.94 53 LEU B CA 1
ATOM 2269 C C . LEU B 1 53 ? 0.259 22.094 6.543 1 98.94 53 LEU B C 1
ATOM 2271 O O . LEU B 1 53 ? -0.307 23.094 6.098 1 98.94 53 LEU B O 1
ATOM 2275 N N . ILE B 1 54 ? 0.392 21 5.863 1 98.94 54 ILE B N 1
ATOM 2276 C CA . ILE B 1 54 ? -0.324 20.734 4.617 1 98.94 54 ILE B CA 1
ATOM 2277 C C . ILE B 1 54 ? -1.38 19.656 4.84 1 98.94 54 ILE B C 1
ATOM 2279 O O . ILE B 1 54 ? -1.125 18.672 5.523 1 98.94 54 ILE B O 1
ATOM 2283 N N . THR B 1 55 ? -2.562 19.859 4.336 1 98.88 55 THR B N 1
ATOM 2284 C CA . THR B 1 55 ? -3.602 18.844 4.332 1 98.88 55 THR B CA 1
ATOM 2285 C C . THR B 1 55 ? -4.203 18.688 2.938 1 98.88 55 THR B C 1
ATOM 2287 O O . THR B 1 55 ? -4.797 19.625 2.404 1 98.88 55 THR B O 1
ATOM 2290 N N . PRO B 1 56 ? -4.031 17.516 2.346 1 98.06 56 PRO B N 1
ATOM 2291 C CA . PRO B 1 56 ? -4.801 17.234 1.134 1 98.06 56 PRO B CA 1
ATOM 2292 C C . PRO B 1 56 ? -6.254 16.859 1.432 1 98.06 56 PRO B C 1
ATOM 2294 O O . PRO B 1 56 ? -6.516 16.016 2.287 1 98.06 56 PRO B O 1
ATOM 2297 N N . ILE B 1 57 ? -7.148 17.531 0.91 1 97.25 57 ILE B N 1
ATOM 2298 C CA . ILE B 1 57 ? -8.555 17.172 0.824 1 97.25 57 ILE B CA 1
ATOM 2299 C C . ILE B 1 57 ? -8.938 16.906 -0.632 1 97.25 57 ILE B C 1
ATOM 2301 O O . ILE B 1 57 ? -9.648 17.703 -1.248 1 97.25 57 ILE B O 1
ATOM 2305 N N . TRP B 1 58 ? -8.289 15.789 -1.109 1 93.25 58 TRP B N 1
ATOM 2306 C CA . TRP B 1 58 ? -8.297 15.445 -2.527 1 93.25 58 TRP B CA 1
ATOM 2307 C C . TRP B 1 58 ? -8.695 13.992 -2.734 1 93.25 58 TRP B C 1
ATOM 2309 O O . TRP B 1 58 ? -7.957 13.078 -2.354 1 93.25 58 TRP B O 1
ATOM 2319 N N . SER B 1 59 ? -9.844 13.711 -3.205 1 82.44 59 SER B N 1
ATOM 2320 C CA . SER B 1 59 ? -10.266 12.32 -3.352 1 82.44 59 SER B CA 1
ATOM 2321 C C . SER B 1 59 ? -10.211 11.875 -4.809 1 82.44 59 SER B C 1
ATOM 2323 O O . SER B 1 59 ? -10.422 12.688 -5.719 1 82.44 59 SER B O 1
ATOM 2325 N N . SER B 1 60 ? -9.625 10.711 -4.98 1 70.06 60 SER B N 1
ATOM 2326 C CA . SER B 1 60 ? -9.555 10.117 -6.309 1 70.06 60 SER B CA 1
ATOM 2327 C C . SER B 1 60 ? -10.805 9.297 -6.613 1 70.06 60 SER B C 1
ATOM 2329 O O . SER B 1 60 ? -11.016 8.875 -7.754 1 70.06 60 SER B O 1
ATOM 2331 N N . ALA B 1 61 ? -12.109 9.82 -6.039 1 54.69 61 ALA B N 1
ATOM 2332 C CA . ALA B 1 61 ? -13.227 8.891 -6.156 1 54.69 61 ALA B CA 1
ATOM 2333 C C . ALA B 1 61 ? -12.883 7.727 -7.082 1 54.69 61 ALA B C 1
ATOM 2335 O O . ALA B 1 61 ? -11.82 7.723 -7.711 1 54.69 61 ALA B O 1
ATOM 2336 N N . ARG B 1 62 ? -14.07 7.141 -7.477 1 47.94 62 ARG B N 1
ATOM 2337 C CA . ARG B 1 62 ? -14.086 5.863 -8.18 1 47.94 62 ARG B CA 1
ATOM 2338 C C . ARG B 1 62 ? -12.938 5.781 -9.188 1 47.94 62 ARG B C 1
ATOM 2340 O O . ARG B 1 62 ? -12.359 6.801 -9.562 1 47.94 62 ARG B O 1
ATOM 2347 N N . SER B 1 63 ? -12.75 4.688 -9.797 1 43.09 63 SER B N 1
ATOM 2348 C CA . SER B 1 63 ? -11.82 3.967 -10.664 1 43.09 63 SER B CA 1
ATOM 2349 C C . SER B 1 63 ? -11.117 4.914 -11.633 1 43.09 63 SER B C 1
ATOM 2351 O O . SER B 1 63 ? -9.938 4.73 -11.938 1 43.09 63 SER B O 1
ATOM 2353 N N . GLY B 1 64 ? -11.727 5.402 -12.57 1 43.06 64 GLY B N 1
ATOM 2354 C CA . GLY B 1 64 ? -11.195 5.383 -13.922 1 43.06 64 GLY B CA 1
ATOM 235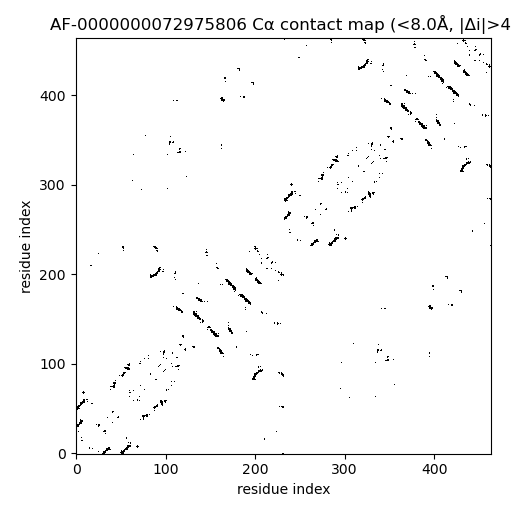5 C C . GLY B 1 64 ? -10.219 6.512 -14.195 1 43.06 64 GLY B C 1
ATOM 2356 O O . GLY B 1 64 ? -10.031 6.918 -15.344 1 43.06 64 GLY B O 1
ATOM 2357 N N . HIS B 1 65 ? -9.352 6.777 -13.023 1 49.28 65 HIS B N 1
ATOM 2358 C CA . HIS B 1 65 ? -8.25 7.656 -13.391 1 49.28 65 HIS B CA 1
ATOM 2359 C C . HIS B 1 65 ? -8.688 8.688 -14.43 1 49.28 65 HIS B C 1
ATOM 2361 O O . HIS B 1 65 ? -8.047 8.844 -15.469 1 49.28 65 HIS B O 1
ATOM 2367 N N . GLN B 1 66 ? -9.828 9.117 -14.227 1 50.22 66 GLN B N 1
ATOM 2368 C CA . GLN B 1 66 ? -10.117 10.133 -15.234 1 50.22 66 GLN B CA 1
ATOM 2369 C C . GLN B 1 66 ? -9.273 11.383 -15.008 1 50.22 66 GLN B C 1
ATOM 2371 O O . GLN B 1 66 ? -9.102 11.828 -13.875 1 50.22 66 GLN B O 1
ATOM 2376 N N . GLU B 1 67 ? -8.547 11.586 -15.953 1 54.34 67 GLU B N 1
ATOM 2377 C CA . GLU B 1 67 ? -7.664 12.75 -16 1 54.34 67 GLU B CA 1
ATOM 2378 C C . GLU B 1 67 ? -8.273 13.938 -15.258 1 54.34 67 GLU B C 1
ATOM 2380 O O . GLU B 1 67 ? -7.547 14.727 -14.648 1 54.34 67 GLU B O 1
ATOM 2385 N N . GLU B 1 68 ? -9.617 13.836 -15.227 1 50.22 68 GLU B N 1
ATOM 2386 C CA . GLU B 1 68 ? -10.352 15 -14.734 1 50.22 68 GLU B CA 1
ATOM 2387 C C . GLU B 1 68 ? -10.219 15.133 -13.219 1 50.22 68 GLU B C 1
ATOM 2389 O O . GLU B 1 68 ? -10.438 16.219 -12.672 1 50.22 68 GLU B O 1
ATOM 2394 N N . PHE B 1 69 ? -10.055 14 -12.688 1 57.19 69 PHE B N 1
ATOM 2395 C CA . PHE B 1 69 ? -10.055 14.164 -11.234 1 57.19 69 PHE B CA 1
ATOM 2396 C C . PHE B 1 69 ? -8.672 14.555 -10.734 1 57.19 69 PHE B C 1
ATOM 2398 O O . PHE B 1 69 ? -8.484 14.797 -9.539 1 57.19 69 PHE B O 1
ATOM 2405 N N . GLY B 1 70 ? -7.789 14.93 -11.695 1 63.06 70 GLY B N 1
ATOM 2406 C CA . GLY B 1 70 ? -6.5 15.57 -11.477 1 63.06 70 GLY B CA 1
ATOM 2407 C C . GLY B 1 70 ? -5.578 14.758 -10.586 1 63.06 70 GLY B C 1
ATOM 2408 O O . GLY B 1 70 ? -5.918 14.461 -9.445 1 63.06 70 GLY B O 1
ATOM 2409 N N . ASN B 1 71 ? -4.695 14.117 -11.109 1 79.88 71 ASN B N 1
ATOM 2410 C CA . ASN B 1 71 ? -3.627 13.445 -10.383 1 79.88 71 ASN B CA 1
ATOM 2411 C C . ASN B 1 71 ? -2.438 14.367 -10.141 1 79.88 71 ASN B C 1
ATOM 2413 O O . ASN B 1 71 ? -2.332 15.422 -10.766 1 79.88 71 ASN B O 1
ATOM 2417 N N . MET B 1 72 ? -1.814 14.164 -9.016 1 90.06 72 MET B N 1
ATOM 2418 C CA . MET B 1 72 ? -0.604 14.906 -8.672 1 90.06 72 MET B CA 1
ATOM 2419 C C . MET B 1 72 ? 0.505 14.625 -9.68 1 90.06 72 MET B C 1
ATOM 2421 O O . MET B 1 72 ? 0.839 13.469 -9.938 1 90.06 72 MET B O 1
ATOM 2425 N N . THR B 1 73 ? 0.956 15.711 -10.344 1 89.06 73 THR B N 1
ATOM 2426 C CA . THR B 1 73 ? 2.068 15.547 -11.273 1 89.06 73 THR B CA 1
ATOM 2427 C C . THR B 1 73 ? 3.367 15.273 -10.523 1 89.06 73 THR B C 1
ATOM 2429 O O . THR B 1 73 ? 3.447 15.5 -9.312 1 89.06 73 THR B O 1
ATOM 2432 N N . LYS B 1 74 ? 4.387 14.828 -11.266 1 89.75 74 LYS B N 1
ATOM 2433 C CA . LYS B 1 74 ? 5.668 14.523 -10.641 1 89.75 74 LYS B CA 1
ATOM 2434 C C . LYS B 1 74 ? 6.289 15.781 -10.023 1 89.75 74 LYS B C 1
ATOM 2436 O O . LYS B 1 74 ? 6.766 15.75 -8.891 1 89.75 74 LYS B O 1
ATOM 2441 N N . PRO B 1 75 ? 6.273 17 -10.703 1 92.81 75 PRO B N 1
ATOM 2442 C CA . PRO B 1 75 ? 6.812 18.203 -10.062 1 92.81 75 PRO B CA 1
ATOM 2443 C C . PRO B 1 75 ? 6.051 18.594 -8.805 1 92.81 75 PRO B C 1
ATOM 2445 O O . PRO B 1 75 ? 6.652 19.062 -7.832 1 92.81 75 PRO B O 1
ATOM 2448 N N . GLN B 1 76 ? 4.758 18.391 -8.82 1 95 76 GLN B N 1
ATOM 2449 C CA . GLN B 1 76 ? 3.945 18.688 -7.648 1 95 76 GLN B CA 1
ATOM 2450 C C . GLN B 1 76 ? 4.285 17.75 -6.496 1 95 76 GLN B C 1
ATOM 2452 O O . GLN B 1 76 ? 4.441 18.188 -5.355 1 95 76 GLN B O 1
ATOM 2457 N N . GLU B 1 77 ? 4.414 16.453 -6.801 1 94.75 77 GLU B N 1
ATOM 2458 C CA . GLU B 1 77 ? 4.816 15.469 -5.793 1 94.75 77 GLU B CA 1
ATOM 2459 C C . GLU B 1 77 ? 6.184 15.812 -5.207 1 94.75 77 GLU B C 1
ATOM 2461 O O . GLU B 1 77 ? 6.363 15.789 -3.986 1 94.75 77 GLU B O 1
ATOM 2466 N N . ASP B 1 78 ? 7.125 16.141 -6.125 1 94.31 78 ASP B N 1
ATOM 2467 C CA . ASP B 1 78 ? 8.469 16.484 -5.676 1 94.31 78 ASP B CA 1
ATOM 2468 C C . ASP B 1 78 ? 8.438 17.688 -4.734 1 94.31 78 ASP B C 1
ATOM 2470 O O . ASP B 1 78 ? 9.164 17.719 -3.734 1 94.31 78 ASP B O 1
ATOM 2474 N N . GLY B 1 79 ? 7.629 18.641 -5.129 1 97.12 79 GLY B N 1
ATOM 2475 C CA . GLY B 1 79 ? 7.488 19.797 -4.27 1 97.12 79 GLY B CA 1
ATOM 2476 C C . GLY B 1 79 ? 6.926 19.469 -2.902 1 97.12 79 GLY B C 1
ATOM 2477 O O . GLY B 1 79 ? 7.414 19.969 -1.885 1 97.12 79 GLY B O 1
ATOM 2478 N N . LEU B 1 80 ? 5.895 18.641 -2.863 1 97.88 80 LEU B N 1
ATOM 2479 C CA . LEU B 1 80 ? 5.305 18.203 -1.604 1 97.88 80 LEU B CA 1
ATOM 2480 C C . LEU B 1 80 ? 6.344 17.5 -0.734 1 97.88 80 LEU B C 1
ATOM 2482 O O . LEU B 1 80 ? 6.5 17.828 0.444 1 97.88 80 LEU B O 1
ATOM 2486 N N . LEU B 1 81 ? 7.035 16.562 -1.317 1 96.81 81 LEU B N 1
ATOM 2487 C CA . LEU B 1 81 ? 8.039 15.781 -0.597 1 96.81 81 LEU B CA 1
ATOM 2488 C C . LEU B 1 81 ? 9.125 16.688 -0.034 1 96.81 81 LEU B C 1
ATOM 2490 O O . LEU B 1 81 ? 9.578 16.484 1.097 1 96.81 81 LEU B O 1
ATOM 2494 N N . LYS B 1 82 ? 9.516 17.609 -0.817 1 96.75 82 LYS B N 1
ATOM 2495 C CA . LYS B 1 82 ? 10.539 18.562 -0.38 1 96.75 82 LYS B CA 1
ATOM 2496 C C . LYS B 1 82 ? 10.047 19.375 0.806 1 96.75 82 LYS B C 1
ATOM 2498 O O . LYS B 1 82 ? 10.781 19.578 1.774 1 96.75 82 LYS B O 1
ATOM 2503 N N . LEU B 1 83 ? 8.82 19.875 0.723 1 98.38 83 LEU B N 1
ATOM 2504 C CA . LEU B 1 83 ? 8.25 20.672 1.809 1 98.38 83 LEU B CA 1
ATOM 2505 C C . LEU B 1 83 ? 8.242 19.875 3.111 1 98.38 83 LEU B C 1
ATOM 2507 O O . LEU B 1 83 ? 8.656 20.391 4.156 1 98.38 83 LEU B O 1
ATOM 2511 N N . ILE B 1 84 ? 7.836 18.625 3.055 1 98.44 84 ILE B N 1
ATOM 2512 C CA . ILE B 1 84 ? 7.727 17.812 4.262 1 98.44 84 ILE B CA 1
ATOM 2513 C C . ILE B 1 84 ? 9.125 17.469 4.781 1 98.44 84 ILE B C 1
ATOM 2515 O O . ILE B 1 84 ? 9.375 17.547 5.984 1 98.44 84 ILE B O 1
ATOM 2519 N N . ALA B 1 85 ? 10.016 17.141 3.879 1 96.75 85 ALA B N 1
ATOM 2520 C CA . ALA B 1 85 ? 11.391 16.828 4.281 1 96.75 85 ALA B CA 1
ATOM 2521 C C . ALA B 1 85 ? 12.023 18.016 5 1 96.75 85 ALA B C 1
ATOM 2523 O O . ALA B 1 85 ? 12.883 17.844 5.863 1 96.75 85 ALA B O 1
ATOM 2524 N N . ASN B 1 86 ? 11.586 19.188 4.676 1 97.25 86 ASN B N 1
ATOM 2525 C CA . ASN B 1 86 ? 12.164 20.391 5.246 1 97.25 86 ASN B CA 1
ATOM 2526 C C . ASN B 1 86 ? 11.445 20.797 6.535 1 97.25 86 ASN B C 1
ATOM 2528 O O . ASN B 1 86 ? 1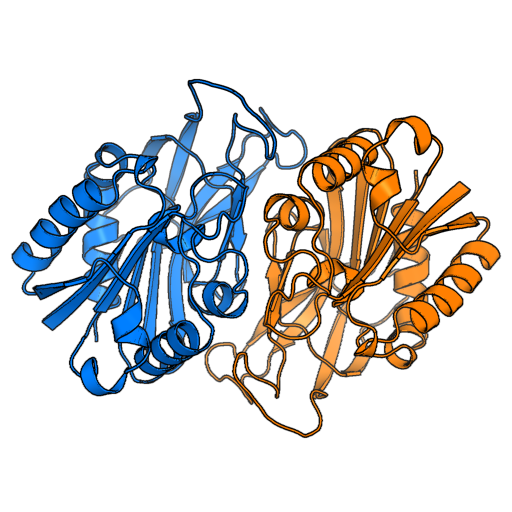1.727 21.859 7.098 1 97.25 86 ASN B O 1
ATOM 2532 N N . GLY B 1 87 ? 10.484 20.047 6.941 1 98.19 87 GLY B N 1
ATOM 2533 C CA . GLY B 1 87 ? 9.961 20.25 8.281 1 98.19 87 GLY B CA 1
ATOM 2534 C C . GLY B 1 87 ? 8.477 20.562 8.297 1 98.19 87 GLY B C 1
ATOM 2535 O O . GLY B 1 87 ? 7.844 20.531 9.352 1 98.19 87 GLY B O 1
ATOM 2536 N N . CYS B 1 88 ? 7.879 20.922 7.105 1 98.75 88 CYS B N 1
ATOM 2537 C CA . CYS B 1 88 ? 6.434 21.078 7.047 1 98.75 88 CYS B CA 1
ATOM 2538 C C . CYS B 1 88 ? 5.727 19.781 7.422 1 98.75 88 CYS B C 1
ATOM 2540 O O . CYS B 1 88 ? 6.184 18.703 7.055 1 98.75 88 CYS B O 1
ATOM 2542 N N . GLY B 1 89 ? 4.656 19.875 8.234 1 98.88 89 GLY B N 1
ATOM 2543 C CA . GLY B 1 89 ? 3.871 18.703 8.562 1 98.88 89 GLY B CA 1
ATOM 2544 C C . GLY B 1 89 ? 2.799 18.391 7.527 1 98.88 89 GLY B C 1
ATOM 2545 O O . GLY B 1 89 ? 2.43 19.266 6.734 1 98.88 89 GLY B O 1
ATOM 2546 N N . ILE B 1 90 ? 2.32 17.156 7.508 1 98.94 90 ILE B N 1
ATOM 2547 C CA . ILE B 1 90 ? 1.171 16.781 6.699 1 98.94 90 ILE B CA 1
ATOM 2548 C C . ILE B 1 90 ? 0.206 15.938 7.539 1 98.94 90 ILE B C 1
ATOM 2550 O O . ILE B 1 90 ? 0.63 15.078 8.305 1 98.94 90 ILE B O 1
ATOM 2554 N N . ALA B 1 91 ? -1.043 16.234 7.473 1 98.94 91 ALA B N 1
ATOM 2555 C CA . ALA B 1 91 ? -2.102 15.531 8.188 1 98.94 91 ALA B CA 1
ATOM 2556 C C . ALA B 1 91 ? -3.352 15.391 7.328 1 98.94 91 ALA B C 1
ATOM 2558 O O . ALA B 1 91 ? -3.652 16.266 6.516 1 98.94 91 ALA B O 1
ATOM 2559 N N . GLY B 1 92 ? -4.027 14.359 7.426 1 98.75 92 GLY B N 1
ATOM 2560 C CA . GLY B 1 92 ? -5.266 14.172 6.688 1 98.75 92 GLY B CA 1
ATOM 2561 C C . GLY B 1 92 ? -5.996 12.898 7.059 1 98.75 92 GLY B C 1
ATOM 2562 O O . GLY B 1 92 ? -5.719 12.297 8.102 1 98.75 92 GLY B O 1
ATOM 2563 N N . TRP B 1 93 ? -6.98 12.602 6.266 1 98.56 93 TRP B N 1
ATOM 2564 C CA . TRP B 1 93 ? -7.855 11.508 6.668 1 98.56 93 TRP B CA 1
ATOM 2565 C C . TRP B 1 93 ? -8.461 10.82 5.449 1 98.56 93 TRP B C 1
ATOM 2567 O O . TRP B 1 93 ? -8.555 11.414 4.375 1 98.56 93 TRP B O 1
ATOM 2577 N N . HIS B 1 94 ? -8.836 9.594 5.645 1 97.19 94 HIS B N 1
ATOM 2578 C CA . HIS B 1 94 ? -9.695 8.789 4.777 1 97.19 94 HIS B CA 1
ATOM 2579 C C . HIS B 1 94 ? -9.281 8.914 3.318 1 97.19 94 HIS B C 1
ATOM 2581 O O . HIS B 1 94 ? -8.086 8.883 3.002 1 97.19 94 HIS B O 1
ATOM 2587 N N . GLY B 1 95 ? -10.18 8.992 2.414 1 94.69 95 GLY B N 1
ATOM 2588 C CA . GLY B 1 95 ? -9.883 9 0.991 1 94.69 95 GLY B CA 1
ATOM 2589 C C . GLY B 1 95 ? -9.336 10.328 0.504 1 94.69 95 GLY B C 1
ATOM 2590 O O . GLY B 1 95 ? -8.758 10.406 -0.582 1 94.69 95 GLY B O 1
ATOM 2591 N N . HIS B 1 96 ? -9.508 11.367 1.312 1 95.44 96 HIS B N 1
ATOM 2592 C CA . HIS B 1 96 ? -9 12.688 0.939 1 95.44 96 HIS B CA 1
ATOM 2593 C C . HIS B 1 96 ? -7.473 12.719 0.976 1 95.44 96 HIS B C 1
ATOM 2595 O O . HIS B 1 96 ? -6.852 13.555 0.315 1 95.44 96 HIS B O 1
ATOM 2601 N N . MET B 1 97 ? -6.91 11.805 1.764 1 96.88 97 MET B N 1
ATOM 2602 C CA . MET B 1 97 ? -5.457 11.664 1.827 1 96.88 97 MET B CA 1
ATOM 2603 C C . MET B 1 97 ? -5.031 10.242 1.478 1 96.88 97 MET B C 1
ATOM 2605 O O . MET B 1 97 ? -4.219 10.031 0.576 1 96.88 97 MET B O 1
ATOM 2609 N N . GLY B 1 98 ? -5.676 9.266 1.977 1 95.44 98 GLY B N 1
ATOM 2610 C CA . GLY B 1 98 ? -5.219 7.891 1.919 1 95.44 98 GLY B CA 1
ATOM 2611 C C . GLY B 1 98 ? -5.629 7.18 0.643 1 95.44 98 GLY B C 1
ATOM 2612 O O . GLY B 1 98 ? -5.148 6.082 0.355 1 95.44 98 GLY B O 1
ATOM 2613 N N . ASP B 1 99 ? -6.551 7.691 -0.154 1 92.19 99 ASP B N 1
ATOM 2614 C CA . ASP B 1 99 ? -6.973 7.137 -1.437 1 92.19 99 ASP B CA 1
ATOM 2615 C C . ASP B 1 99 ? -6.777 8.148 -2.564 1 92.19 99 ASP B C 1
ATOM 2617 O O . ASP B 1 99 ? -7.359 8 -3.641 1 92.19 99 ASP B O 1
ATOM 2621 N N . ALA B 1 100 ? -6.012 9.164 -2.264 1 91.69 100 ALA B N 1
ATOM 2622 C CA . ALA B 1 100 ? -5.637 10.148 -3.281 1 91.69 100 ALA B CA 1
ATOM 2623 C C . ALA B 1 100 ? -4.352 9.734 -3.992 1 91.69 100 ALA B C 1
ATOM 2625 O O . ALA B 1 100 ? -3.496 9.07 -3.406 1 91.69 100 ALA B O 1
ATOM 2626 N N . PHE B 1 101 ? -4.207 10.055 -5.262 1 90.19 101 PHE B N 1
ATOM 2627 C CA . PHE B 1 101 ? -2.975 9.945 -6.035 1 90.19 101 PHE B CA 1
ATOM 2628 C C . PHE B 1 101 ? -2.496 8.5 -6.082 1 90.19 101 PHE B C 1
ATOM 2630 O O . PHE B 1 101 ? -1.334 8.211 -5.781 1 90.19 101 PHE B O 1
ATOM 2637 N N . ARG B 1 102 ? -3.318 7.625 -6.523 1 88.19 102 ARG B N 1
ATOM 2638 C CA . ARG B 1 102 ? -3.129 6.176 -6.469 1 88.19 102 ARG B CA 1
ATOM 2639 C C . ARG B 1 102 ? -1.908 5.754 -7.277 1 88.19 102 ARG B C 1
ATOM 2641 O O . ARG B 1 102 ? -1.33 4.695 -7.031 1 88.19 102 ARG B O 1
ATOM 2648 N N . ASP B 1 103 ? -1.48 6.539 -8.172 1 86.06 103 ASP B N 1
ATOM 2649 C CA . ASP B 1 103 ? -0.376 6.133 -9.031 1 86.06 103 ASP B CA 1
ATOM 2650 C C . ASP B 1 103 ? 0.945 6.727 -8.555 1 86.06 103 ASP B C 1
ATOM 2652 O O . ASP B 1 103 ? 1.912 6.801 -9.312 1 86.06 103 ASP B O 1
ATOM 2656 N N . ARG B 1 104 ? 0.928 7.234 -7.316 1 89.19 104 ARG B N 1
ATOM 2657 C CA . ARG B 1 104 ? 2.119 7.844 -6.73 1 89.19 104 ARG B CA 1
ATOM 2658 C C . ARG B 1 104 ? 2.59 7.066 -5.508 1 89.19 104 ARG B C 1
ATOM 2660 O O . ARG B 1 104 ? 2.361 7.488 -4.371 1 89.19 104 ARG B O 1
ATOM 2667 N N . PRO B 1 105 ? 3.328 5.992 -5.73 1 91.5 105 PRO B N 1
ATOM 2668 C CA . PRO B 1 105 ? 3.766 5.168 -4.598 1 91.5 105 PRO B CA 1
ATOM 2669 C C . PRO B 1 105 ? 4.594 5.957 -3.582 1 91.5 105 PRO B C 1
ATOM 2671 O O . PRO B 1 105 ? 4.516 5.688 -2.381 1 91.5 105 PRO B O 1
ATOM 2674 N N . THR B 1 106 ? 5.363 6.918 -4.066 1 93 106 THR B N 1
ATOM 2675 C CA . THR B 1 106 ? 6.18 7.703 -3.143 1 93 106 THR B CA 1
ATOM 2676 C C . THR B 1 106 ? 5.297 8.523 -2.203 1 93 106 THR B C 1
ATOM 2678 O O . THR B 1 106 ? 5.633 8.695 -1.029 1 93 106 THR B O 1
ATOM 2681 N N . TYR B 1 107 ? 4.199 9.016 -2.721 1 94.62 107 TYR B N 1
ATOM 2682 C CA . TYR B 1 107 ? 3.229 9.711 -1.885 1 94.62 107 TYR B CA 1
ATOM 2683 C C . TYR B 1 107 ? 2.678 8.797 -0.803 1 94.62 107 TYR B C 1
ATOM 2685 O O . TYR B 1 107 ? 2.543 9.195 0.355 1 94.62 107 TYR B O 1
ATOM 2693 N N . HIS B 1 108 ? 2.4 7.59 -1.168 1 96.19 108 HIS B N 1
ATOM 2694 C CA . HIS B 1 108 ? 1.87 6.633 -0.204 1 96.19 108 HIS B CA 1
ATOM 2695 C C . HIS B 1 108 ? 2.938 6.215 0.802 1 96.19 108 HIS B C 1
ATOM 2697 O O . HIS B 1 108 ? 2.629 5.949 1.966 1 96.19 108 HIS B O 1
ATOM 2703 N N . PHE B 1 109 ? 4.191 6.195 0.326 1 96.56 109 PHE B N 1
ATOM 2704 C CA . PHE B 1 109 ? 5.305 6.016 1.25 1 96.56 109 PHE B CA 1
ATOM 2705 C C . PHE B 1 109 ? 5.352 7.145 2.273 1 96.56 109 PHE B C 1
ATOM 2707 O O . PHE B 1 109 ? 5.488 6.895 3.473 1 96.56 109 PHE B O 1
ATOM 2714 N N . LEU B 1 110 ? 5.148 8.305 1.846 1 97.38 110 LEU B N 1
ATOM 2715 C CA . LEU B 1 110 ? 5.137 9.484 2.707 1 97.38 110 LEU B CA 1
ATOM 2716 C C . LEU B 1 110 ? 4.07 9.352 3.791 1 97.38 110 LEU B C 1
ATOM 2718 O O . LEU B 1 110 ? 4.355 9.57 4.973 1 97.38 110 LEU B O 1
ATOM 2722 N N . ILE B 1 111 ? 2.83 8.898 3.367 1 98 111 ILE B N 1
ATOM 2723 C CA . ILE B 1 111 ? 1.755 8.969 4.352 1 98 111 ILE B CA 1
ATOM 2724 C C . ILE B 1 111 ? 1.7 7.676 5.152 1 98 111 ILE B C 1
ATOM 2726 O O . ILE B 1 111 ? 1.035 7.609 6.191 1 98 111 ILE B O 1
ATOM 2730 N N . GLY B 1 112 ? 2.365 6.594 4.648 1 98.62 112 GLY B N 1
ATOM 2731 C CA . GLY B 1 112 ? 2.52 5.371 5.418 1 98.62 112 GLY B CA 1
ATOM 2732 C C . GLY B 1 112 ? 1.407 4.367 5.172 1 98.62 112 GLY B C 1
ATOM 2733 O O . GLY B 1 112 ? 1.229 3.428 5.949 1 98.62 112 GLY B O 1
ATOM 2734 N N . GLY B 1 113 ? 0.634 4.586 4.043 1 98.5 113 GLY B N 1
ATOM 2735 C CA . GLY B 1 113 ? -0.452 3.662 3.766 1 98.5 113 GLY B CA 1
ATOM 2736 C C . GLY B 1 113 ? -1.21 3.996 2.494 1 98.5 113 GLY B C 1
ATOM 2737 O O . GLY B 1 113 ? -1.014 5.066 1.912 1 98.5 113 GLY B O 1
ATOM 2738 N N . GLN B 1 114 ? -2.039 3.07 2.047 1 96.12 114 GLN B N 1
ATOM 2739 C CA . GLN B 1 114 ? -2.887 3.201 0.867 1 96.12 114 GLN B CA 1
ATOM 2740 C C . GLN B 1 114 ? -4.188 2.426 1.037 1 96.12 114 GLN B C 1
ATOM 2742 O O . GLN B 1 114 ? -4.172 1.24 1.375 1 96.12 114 GLN B O 1
ATOM 2747 N N . PHE B 1 115 ? -5.285 3.141 0.784 1 95.06 115 PHE B N 1
ATOM 2748 C CA . PHE B 1 115 ? -6.586 2.484 0.738 1 95.06 115 PHE B CA 1
ATOM 2749 C C . PHE B 1 115 ? -6.617 1.424 -0.355 1 95.06 115 PHE B C 1
ATOM 2751 O O . PHE B 1 115 ? -6.137 1.653 -1.466 1 95.06 115 PHE B O 1
ATOM 2758 N N . VAL B 1 116 ? -7.27 0.27 0.028 1 94.12 116 VAL B N 1
ATOM 2759 C CA . VAL B 1 116 ? -7.406 -0.71 -1.043 1 94.12 116 VAL B CA 1
ATOM 2760 C C . VAL B 1 116 ? -8.859 -1.173 -1.138 1 94.12 116 VAL B C 1
ATOM 2762 O O . VAL B 1 116 ? -9.32 -1.584 -2.205 1 94.12 116 VAL B O 1
ATOM 2765 N N . ALA B 1 117 ? -9.578 -1.101 0.027 1 91.12 117 ALA B N 1
ATOM 2766 C CA . ALA B 1 117 ? -10.961 -1.567 -0.017 1 91.12 117 ALA B CA 1
ATOM 2767 C C . ALA B 1 117 ? -11.711 -1.186 1.257 1 91.12 117 ALA B C 1
ATOM 2769 O O . ALA B 1 117 ? -11.102 -0.731 2.229 1 91.12 117 ALA B O 1
ATOM 2770 N N . HIS B 1 118 ? -12.977 -1.257 1.228 1 89.81 118 HIS B N 1
ATOM 2771 C CA . HIS B 1 118 ? -13.828 -1.292 2.412 1 89.81 118 HIS B CA 1
ATOM 2772 C C . HIS B 1 118 ? -15.055 -2.168 2.188 1 89.81 118 HIS B C 1
ATOM 2774 O O . HIS B 1 118 ? -15.555 -2.262 1.065 1 89.81 118 HIS B O 1
ATOM 2780 N N . PRO B 1 119 ? -15.477 -2.809 3.219 1 83.69 119 PRO B N 1
ATOM 2781 C CA . PRO B 1 119 ? -16.75 -3.518 3.119 1 83.69 119 PRO B CA 1
ATOM 2782 C C . PRO B 1 119 ? -17.953 -2.57 3.055 1 83.69 119 PRO B C 1
ATOM 2784 O O . PRO B 1 119 ? -17.875 -1.443 3.551 1 83.69 119 PRO B O 1
ATOM 2787 N N . PRO B 1 120 ? -19.281 -2.973 2.713 1 67.62 120 PRO B N 1
ATOM 2788 C CA . PRO B 1 120 ? -19.531 -4.23 2.004 1 67.62 120 PRO B CA 1
ATOM 2789 C C . PRO B 1 120 ? -19.016 -4.207 0.564 1 67.62 120 PRO B C 1
ATOM 2791 O O . PRO B 1 120 ? -18.984 -5.25 -0.097 1 67.62 120 PRO B O 1
ATOM 2794 N N . GLY B 1 121 ? -18.859 -2.797 0.124 1 55.75 121 GLY B N 1
ATOM 2795 C CA . GLY B 1 121 ? -18.406 -2.607 -1.242 1 55.75 121 GLY B CA 1
ATOM 2796 C C . GLY B 1 121 ? -17.047 -3.223 -1.504 1 55.75 121 GLY B C 1
ATOM 2797 O O . GLY B 1 121 ? -16.172 -3.184 -0.642 1 55.75 121 GLY B O 1
ATOM 2798 N N . TRP B 1 122 ? -17.047 -4.352 -2.012 1 52.66 122 TRP B N 1
ATOM 2799 C CA . TRP B 1 122 ? -15.812 -5.031 -2.398 1 52.66 122 TRP B CA 1
ATOM 2800 C C . TRP B 1 122 ? -15.164 -4.344 -3.596 1 52.66 122 TRP B C 1
ATOM 2802 O O . TRP B 1 122 ? -15.812 -3.582 -4.312 1 52.66 122 TRP B O 1
ATOM 2812 N N . PRO B 1 123 ? -13.836 -4.426 -3.846 1 47.91 123 PRO B N 1
ATOM 2813 C CA . PRO B 1 123 ? -13.242 -3.777 -5.02 1 47.91 123 PRO B CA 1
ATOM 2814 C C . PRO B 1 123 ? -14.266 -3.516 -6.125 1 47.91 123 PRO B C 1
ATOM 2816 O O . PRO B 1 123 ? -14.312 -2.416 -6.684 1 47.91 123 PRO B O 1
ATOM 2819 N N . ASP B 1 124 ? -14.711 -4.559 -7.066 1 40.91 124 ASP B N 1
ATOM 2820 C CA . ASP B 1 124 ? -15.578 -4.371 -8.227 1 40.91 124 ASP B CA 1
ATOM 2821 C C . ASP B 1 124 ? -16.984 -3.941 -7.809 1 40.91 124 ASP B C 1
ATOM 2823 O O . ASP B 1 124 ? -17.922 -4.02 -8.602 1 40.91 124 ASP B O 1
ATOM 2827 N N . ASN B 1 125 ? -17.281 -3.83 -6.621 1 41.38 125 ASN B N 1
ATOM 2828 C CA . ASN B 1 125 ? -18.688 -4.098 -6.359 1 41.38 125 ASN B CA 1
ATOM 2829 C C . ASN B 1 125 ? -19.547 -2.857 -6.605 1 41.38 125 ASN B C 1
ATOM 2831 O O . ASN B 1 125 ? -19.344 -1.82 -5.973 1 41.38 125 ASN B O 1
ATOM 2835 N N . LEU B 1 126 ? -20.156 -2.914 -7.629 1 43.84 126 LEU B N 1
ATOM 2836 C CA . LEU B 1 126 ? -21.297 -2.133 -8.062 1 43.84 126 LEU B CA 1
ATOM 2837 C C . LEU B 1 126 ? -22.344 -2.027 -6.945 1 43.84 126 LEU B C 1
ATOM 2839 O O . LEU B 1 126 ? -23.516 -1.744 -7.203 1 43.84 126 LEU B O 1
ATOM 2843 N N . GLN B 1 127 ? -22.016 -2.451 -5.707 1 40.09 127 GLN B N 1
ATOM 2844 C CA . GLN B 1 127 ? -23.297 -2.529 -5.012 1 40.09 127 GLN B CA 1
ATOM 2845 C C . GLN B 1 127 ? -23.812 -1.138 -4.668 1 40.09 127 GLN B C 1
ATOM 2847 O O . GLN B 1 127 ? -23.078 -0.303 -4.141 1 40.09 127 GLN B O 1
ATOM 2852 N N . PRO B 1 128 ? -24.953 -0.827 -5.207 1 43.5 128 PRO B N 1
ATOM 2853 C CA . PRO B 1 128 ? -25.688 0.421 -4.988 1 43.5 128 PRO B CA 1
ATOM 2854 C C . PRO B 1 128 ? -25.609 0.902 -3.541 1 43.5 128 PRO B C 1
ATOM 2856 O O . PRO B 1 128 ? -25.938 2.059 -3.254 1 43.5 128 PRO B O 1
ATOM 2859 N N . VAL B 1 129 ? -26.031 -0.125 -2.535 1 47.03 129 VAL B N 1
ATOM 2860 C CA . VAL B 1 129 ? -26.5 0.447 -1.277 1 47.03 129 VAL B CA 1
ATOM 2861 C C . VAL B 1 129 ? -25.312 0.873 -0.426 1 47.03 129 VAL B C 1
ATOM 2863 O O . VAL B 1 129 ? -24.156 0.645 -0.802 1 47.03 129 VAL B O 1
ATOM 2866 N N . GLU B 1 130 ? -25.391 0.574 1.279 1 57.28 130 GLU B N 1
ATOM 2867 C CA . GLU B 1 130 ? -24.844 1.133 2.514 1 57.28 130 GLU B CA 1
ATOM 2868 C C . GLU B 1 130 ? -23.422 0.671 2.744 1 57.28 130 GLU B C 1
ATOM 2870 O O . GLU B 1 130 ? -23.188 -0.463 3.166 1 57.28 130 GLU B O 1
ATOM 2875 N N . ASP B 1 131 ? -22.406 1.178 2.168 1 78.38 131 ASP B N 1
ATOM 2876 C CA . ASP B 1 131 ? -20.969 1.014 2.342 1 78.38 131 ASP B CA 1
ATOM 2877 C C . ASP B 1 131 ? -20.562 1.233 3.797 1 78.38 131 ASP B C 1
ATOM 2879 O O . ASP B 1 131 ? -19.359 1.294 4.109 1 78.38 131 ASP B O 1
ATOM 2883 N N . TYR B 1 132 ? -21.609 1.211 4.609 1 89.19 132 TYR B N 1
ATOM 2884 C CA . TYR B 1 132 ? -21.312 1.478 6.012 1 89.19 132 TYR B CA 1
ATOM 2885 C C . TYR B 1 132 ? -21.438 0.206 6.844 1 89.19 132 TYR B C 1
ATOM 2887 O O . TYR B 1 132 ? -22.344 -0.595 6.641 1 89.19 132 TYR B O 1
ATOM 2895 N N . VAL B 1 133 ? -20.516 0.034 7.668 1 92.88 133 VAL B N 1
ATOM 2896 C CA . VAL B 1 133 ? -20.531 -1.053 8.641 1 92.88 133 VAL B CA 1
ATOM 2897 C C . VAL B 1 133 ? -20.266 -0.5 10.039 1 92.88 133 VAL B C 1
ATOM 2899 O O . VAL B 1 133 ? -19.656 0.557 10.188 1 92.88 133 VAL B O 1
ATOM 2902 N N . ASP B 1 134 ? -20.828 -1.229 11.039 1 94.88 134 ASP B N 1
ATOM 2903 C CA . ASP B 1 134 ? -20.422 -0.965 12.414 1 94.88 134 ASP B CA 1
ATOM 2904 C C . ASP B 1 134 ? -19.062 -1.585 12.711 1 94.88 134 ASP B C 1
ATOM 2906 O O . ASP B 1 134 ? -18.828 -2.76 12.414 1 94.88 134 ASP B O 1
ATOM 2910 N N . TYR B 1 135 ? -18.219 -0.797 13.195 1 97 135 TYR B N 1
ATOM 2911 C CA . TYR B 1 135 ? -16.922 -1.368 13.594 1 97 135 TYR B CA 1
ATOM 2912 C C . TYR B 1 135 ? -16.359 -0.635 14.797 1 97 135 TYR B C 1
ATOM 2914 O O . TYR B 1 135 ? -16.766 0.486 15.102 1 97 135 TYR B O 1
ATOM 2922 N N . ASP B 1 136 ? -15.438 -1.34 15.484 1 98.31 136 ASP B N 1
ATOM 2923 C CA . ASP B 1 136 ? -14.758 -0.772 16.641 1 98.31 136 ASP B CA 1
ATOM 2924 C C . ASP B 1 136 ? -13.461 -0.081 16.234 1 98.31 136 ASP B C 1
ATOM 2926 O O . ASP B 1 136 ? -12.734 -0.567 15.367 1 98.31 136 ASP B O 1
ATOM 2930 N N . VAL B 1 137 ? -13.211 1.054 16.828 1 98.88 137 VAL B N 1
ATOM 2931 C CA . VAL B 1 137 ? -11.898 1.693 16.844 1 98.88 137 VAL B CA 1
ATOM 2932 C C . VAL B 1 137 ? -11.227 1.458 18.203 1 98.88 137 VAL B C 1
ATOM 2934 O O . VAL B 1 137 ? -11.68 1.972 19.219 1 98.88 137 VAL B O 1
ATOM 2937 N N . THR B 1 138 ? -10.18 0.712 18.156 1 98.88 138 THR B N 1
ATOM 2938 C CA . THR B 1 138 ? -9.484 0.323 19.391 1 98.88 138 THR B CA 1
ATOM 2939 C C . THR B 1 138 ? -8.242 1.187 19.594 1 98.88 138 THR B C 1
ATOM 2941 O O . THR B 1 138 ? -7.312 1.164 18.797 1 98.88 138 THR B O 1
ATOM 2944 N N . ILE B 1 139 ? -8.195 1.891 20.719 1 98.88 139 ILE B N 1
ATOM 2945 C CA . ILE B 1 139 ? -7.027 2.695 21.062 1 98.88 139 ILE B CA 1
ATOM 2946 C C . ILE B 1 139 ? -5.898 1.789 21.547 1 98.88 139 ILE B C 1
ATOM 2948 O O . ILE B 1 139 ? -6.082 1.003 22.469 1 98.88 139 ILE B O 1
ATOM 2952 N N . CYS B 1 140 ? -4.703 1.956 20.922 1 98.12 140 CYS B N 1
ATOM 2953 C CA . CYS B 1 140 ? -3.594 1.047 21.188 1 98.12 140 CYS B CA 1
ATOM 2954 C C . CYS B 1 140 ? -2.557 1.703 22.078 1 98.12 140 CYS B C 1
ATOM 2956 O O . CYS B 1 140 ? -1.775 1.014 22.75 1 98.12 140 CYS B O 1
ATOM 2958 N N . LYS B 1 141 ? -2.463 3.012 22.109 1 98.5 141 LYS B N 1
ATOM 2959 C CA . LYS B 1 141 ? -1.488 3.758 22.891 1 98.5 141 LYS B CA 1
ATOM 2960 C C . LYS B 1 141 ? -2.164 4.875 23.688 1 98.5 141 LYS B C 1
ATOM 2962 O O . LYS B 1 141 ? -1.905 6.059 23.453 1 98.5 141 LYS B O 1
ATOM 2967 N N . PRO B 1 142 ? -2.82 4.516 24.703 1 98.19 142 PRO B N 1
ATOM 2968 C CA . PRO B 1 142 ? -3.676 5.484 25.406 1 98.19 142 PRO B CA 1
ATOM 2969 C C . PRO B 1 142 ? -2.883 6.617 26.047 1 98.19 142 PRO B C 1
ATOM 2971 O O . PRO B 1 142 ? -3.449 7.664 26.3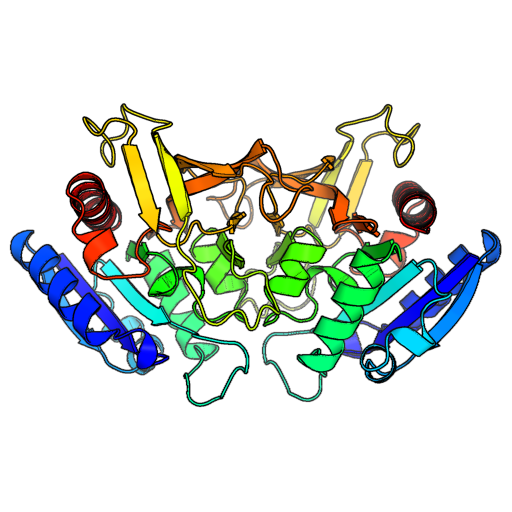75 1 98.19 142 PRO B O 1
ATOM 2974 N N . ASP B 1 143 ? -1.567 6.445 26.156 1 98.38 143 ASP B N 1
ATOM 2975 C CA . ASP B 1 143 ? -0.763 7.484 26.797 1 98.38 143 ASP B CA 1
ATOM 2976 C C . ASP B 1 143 ? -0.26 8.5 25.781 1 98.38 143 ASP B C 1
ATOM 2978 O O . ASP B 1 143 ? 0.281 9.547 26.141 1 98.38 143 ASP B O 1
ATOM 2982 N N . ASP B 1 144 ? -0.405 8.18 24.516 1 98.81 144 ASP B N 1
ATOM 2983 C CA . ASP B 1 144 ? 0.022 9.133 23.5 1 98.81 144 ASP B CA 1
ATOM 2984 C C . ASP B 1 144 ? -0.844 10.391 23.531 1 98.81 144 ASP B C 1
ATOM 2986 O O . ASP B 1 144 ? -2.072 10.305 23.562 1 98.81 144 ASP B O 1
ATOM 2990 N N . PRO B 1 145 ? -0.22 11.492 23.422 1 98.75 145 PRO B N 1
ATOM 2991 C CA . PRO B 1 145 ? -0.957 12.75 23.547 1 98.75 145 PRO B CA 1
ATOM 2992 C C . PRO B 1 145 ? -2.08 12.883 22.516 1 98.75 145 PRO B C 1
ATOM 2994 O O . PRO B 1 145 ? -3.098 13.523 22.781 1 98.75 145 PRO B O 1
ATOM 2997 N N . ILE B 1 146 ? -1.999 12.305 21.375 1 98.88 146 ILE B N 1
ATOM 2998 C CA . ILE B 1 146 ? -2.98 12.445 20.297 1 98.88 146 ILE B CA 1
ATOM 2999 C C . ILE B 1 146 ? -4.277 11.742 20.703 1 98.88 146 ILE B C 1
ATOM 3001 O O . ILE B 1 146 ? -5.371 12.195 20.344 1 98.88 146 ILE B O 1
ATOM 3005 N N . VAL B 1 147 ? -4.168 10.695 21.484 1 98.88 147 VAL B N 1
ATOM 3006 C CA . VAL B 1 147 ? -5.371 9.93 21.797 1 98.88 147 VAL B CA 1
ATOM 3007 C C . VAL B 1 147 ? -5.582 9.898 23.312 1 98.88 147 VAL B C 1
ATOM 3009 O O . VAL B 1 147 ? -6.391 9.109 23.812 1 98.88 147 VAL B O 1
ATOM 3012 N N . ARG B 1 148 ? -4.855 10.672 24.031 1 98.69 148 ARG B N 1
ATOM 3013 C CA . ARG B 1 148 ? -4.965 10.672 25.484 1 98.69 148 ARG B CA 1
ATOM 3014 C C . ARG B 1 148 ? -6.387 11.008 25.922 1 98.69 148 ARG B C 1
ATOM 3016 O O . ARG B 1 148 ? -6.984 11.969 25.438 1 98.69 148 ARG B O 1
ATOM 3023 N N . GLY B 1 149 ? -6.832 10.102 26.812 1 98.56 149 GLY B N 1
ATOM 3024 C CA . GLY B 1 149 ? -8.156 10.344 27.359 1 98.56 149 GLY B CA 1
ATOM 3025 C C . GLY B 1 149 ? -9.273 9.867 26.453 1 98.56 149 GLY B C 1
ATOM 3026 O O . GLY B 1 149 ? -10.453 9.938 26.828 1 98.56 149 GLY B O 1
ATOM 3027 N N . ILE B 1 150 ? -9.016 9.414 25.281 1 98.75 150 ILE B N 1
ATOM 3028 C CA . ILE B 1 150 ? -10.016 8.898 24.359 1 98.75 150 ILE B CA 1
ATOM 3029 C C . ILE B 1 150 ? -10.109 7.379 24.5 1 98.75 150 ILE B C 1
ATOM 3031 O O . ILE B 1 150 ? -9.117 6.672 24.297 1 98.75 150 ILE B O 1
ATOM 3035 N N . ARG B 1 151 ? -11.25 6.844 24.906 1 98 151 ARG B N 1
ATOM 3036 C CA . ARG B 1 151 ? -11.477 5.406 25 1 98 151 ARG B CA 1
ATOM 3037 C C . ARG B 1 151 ? -11.82 4.82 23.641 1 98 151 ARG B C 1
ATOM 3039 O O . ARG B 1 151 ? -12.266 5.539 22.734 1 98 151 ARG B O 1
ATOM 3046 N N . SER B 1 152 ? -11.531 3.602 23.547 1 98.75 152 SER B N 1
ATOM 3047 C CA . SER B 1 152 ? -12.008 2.914 22.359 1 98.75 152 SER B CA 1
ATOM 3048 C C . SER B 1 152 ? -13.5 3.158 22.141 1 98.75 152 SER B C 1
ATOM 3050 O O . SER B 1 152 ? -14.25 3.33 23.109 1 98.75 152 SER B O 1
ATOM 3052 N N . PHE B 1 153 ? -13.898 3.15 20.828 1 98.69 153 PHE B N 1
ATOM 3053 C CA . PHE B 1 153 ? -15.281 3.5 20.531 1 98.69 153 PHE B CA 1
ATOM 3054 C C . PHE B 1 153 ? -15.758 2.779 19.281 1 98.69 153 PHE B C 1
ATOM 3056 O O . PHE B 1 153 ? -14.977 2.094 18.609 1 98.69 153 PHE B O 1
ATOM 3063 N N . ARG B 1 154 ? -17.062 2.848 19.047 1 97.62 154 ARG B N 1
ATOM 3064 C CA . ARG B 1 154 ? -17.688 2.211 17.906 1 97.62 154 ARG B CA 1
ATOM 3065 C C . ARG B 1 154 ? -18.234 3.254 16.922 1 97.62 154 ARG B C 1
ATOM 3067 O O . ARG B 1 154 ? -18.703 4.316 17.344 1 97.62 154 ARG B O 1
ATOM 3074 N N . LEU B 1 155 ? -18.109 2.996 15.641 1 96.69 155 LEU B N 1
ATOM 3075 C CA . LEU B 1 155 ? -18.609 3.84 14.555 1 96.69 155 LEU B CA 1
ATOM 3076 C C . LEU B 1 155 ? -19.406 3.02 13.555 1 96.69 155 LEU B C 1
ATOM 3078 O O . LEU B 1 155 ? -19.234 1.804 13.461 1 96.69 155 LEU B O 1
ATOM 3082 N N . LYS B 1 156 ? -20.328 3.773 12.891 1 95.12 156 LYS B N 1
ATOM 3083 C CA . LYS B 1 156 ? -20.984 3.223 11.711 1 95.12 156 LYS B CA 1
ATOM 3084 C C . LYS B 1 156 ? -20.625 4.027 10.461 1 95.12 156 LYS B C 1
ATOM 3086 O O . LYS B 1 156 ? -21.203 5.086 10.211 1 95.12 156 LYS B O 1
ATOM 3091 N N . THR B 1 157 ? -19.734 3.549 9.648 1 95.25 157 THR B N 1
ATOM 3092 C CA . THR B 1 157 ? -19.234 4.195 8.438 1 95.25 157 THR B CA 1
ATOM 3093 C C . THR B 1 157 ? -18.375 3.234 7.633 1 95.25 157 THR B C 1
ATOM 3095 O O . THR B 1 157 ? -18.406 2.021 7.844 1 95.25 157 THR B O 1
ATOM 3098 N N . GLU B 1 158 ? -17.625 3.748 6.641 1 93.69 158 GLU B N 1
ATOM 3099 C CA . GLU B 1 158 ? -16.719 2.9 5.871 1 93.69 158 GLU B CA 1
ATOM 3100 C C . GLU B 1 158 ? -15.523 2.477 6.711 1 93.69 158 GLU B C 1
ATOM 3102 O O . GLU B 1 158 ? -14.781 3.322 7.227 1 93.69 158 GLU B O 1
ATOM 3107 N N . GLN B 1 159 ? -15.422 1.207 6.859 1 96 159 GLN B N 1
ATOM 3108 C CA . GLN B 1 159 ? -14.242 0.63 7.496 1 96 159 GLN B CA 1
ATOM 3109 C C . GLN B 1 159 ? -13.133 0.385 6.477 1 96 159 GLN B C 1
ATOM 3111 O O . GLN B 1 159 ? -13.188 -0.572 5.703 1 96 159 GLN B O 1
ATOM 3116 N N . TYR B 1 160 ? -12.109 1.224 6.508 1 95.75 160 TYR B N 1
ATOM 3117 C CA . TYR B 1 160 ? -11.062 1.173 5.492 1 95.75 160 TYR B CA 1
ATOM 3118 C C . TYR B 1 160 ? -10.125 -0.004 5.73 1 95.75 160 TYR B C 1
ATOM 3120 O O . TYR B 1 160 ? -9.664 -0.222 6.855 1 95.75 160 TYR B O 1
ATOM 3128 N N . TYR B 1 161 ? -9.969 -0.772 4.699 1 96.31 161 TYR B N 1
ATOM 3129 C CA . TYR B 1 161 ? -8.867 -1.721 4.637 1 96.31 161 TYR B CA 1
ATOM 3130 C C . TYR B 1 161 ? -7.652 -1.097 3.957 1 96.31 161 TYR B C 1
ATOM 3132 O O . TYR B 1 161 ? -7.75 -0.579 2.844 1 96.31 161 TYR B O 1
ATOM 3140 N N . MET B 1 162 ? -6.477 -1.118 4.645 1 97.56 162 MET B N 1
ATOM 3141 C CA . MET B 1 162 ? -5.301 -0.383 4.188 1 97.56 162 MET B CA 1
ATOM 3142 C C . MET B 1 162 ? -4.098 -1.31 4.055 1 97.56 162 MET B C 1
ATOM 3144 O O . MET B 1 162 ? -3.902 -2.201 4.883 1 97.56 162 MET B O 1
ATOM 3148 N N . LEU B 1 163 ? -3.32 -1.141 2.938 1 98.56 163 LEU B N 1
ATOM 3149 C CA . LEU B 1 163 ? -1.912 -1.513 3.031 1 98.56 163 LEU B CA 1
ATOM 3150 C C . LEU B 1 163 ? -1.136 -0.496 3.863 1 98.56 163 LEU B C 1
ATOM 3152 O O . LEU B 1 163 ? -1.341 0.712 3.723 1 98.56 163 LEU B O 1
ATOM 3156 N N . VAL B 1 164 ? -0.235 -0.965 4.746 1 98.88 164 VAL B N 1
ATOM 3157 C CA . VAL B 1 164 ? 0.333 -0.028 5.707 1 98.88 164 VAL B CA 1
ATOM 3158 C C . VAL B 1 164 ? 1.841 -0.248 5.816 1 98.88 164 VAL B C 1
ATOM 3160 O O . VAL B 1 164 ? 2.338 -1.337 5.52 1 98.88 164 VAL B O 1
ATOM 3163 N N . ASP B 1 165 ? 2.523 0.811 6.168 1 98.81 165 ASP B N 1
ATOM 3164 C CA . ASP B 1 165 ? 3.949 0.773 6.477 1 98.81 165 ASP B CA 1
ATOM 3165 C C . ASP B 1 165 ? 4.195 0.186 7.863 1 98.81 165 ASP B C 1
ATOM 3167 O O . ASP B 1 165 ? 3.691 0.705 8.859 1 98.81 165 ASP B O 1
ATOM 3171 N N . PRO B 1 166 ? 5.008 -0.868 7.898 1 98.25 166 PRO B N 1
ATOM 3172 C CA . PRO B 1 166 ? 5.27 -1.486 9.203 1 98.25 166 PRO B CA 1
ATOM 3173 C C . PRO B 1 166 ? 5.91 -0.52 10.195 1 98.25 166 PRO B C 1
ATOM 3175 O O . PRO B 1 166 ? 5.891 -0.767 11.398 1 98.25 166 PRO B O 1
ATOM 3178 N N . SER B 1 167 ? 6.414 0.581 9.758 1 98 167 SER B N 1
ATOM 3179 C CA . SER B 1 167 ? 7.125 1.505 10.633 1 98 167 SER B CA 1
ATOM 3180 C C . SER B 1 167 ? 6.176 2.514 11.266 1 98 167 SER B C 1
ATOM 3182 O O . SER B 1 167 ? 6.578 3.301 12.125 1 98 167 SER B O 1
ATOM 3184 N N . ASN B 1 168 ? 4.914 2.516 10.922 1 98.81 168 ASN B N 1
ATOM 3185 C CA . ASN B 1 168 ? 3.967 3.48 11.469 1 98.81 168 ASN B CA 1
ATOM 3186 C C . ASN B 1 168 ? 3.891 3.389 12.992 1 98.81 168 ASN B C 1
ATOM 3188 O O . ASN B 1 168 ? 3.916 2.293 13.555 1 98.81 168 ASN B O 1
ATOM 3192 N N . ASP B 1 169 ? 3.852 4.508 13.656 1 98.88 169 ASP B N 1
ATOM 3193 C CA . ASP B 1 169 ? 3.449 4.562 15.055 1 98.88 169 ASP B CA 1
ATOM 3194 C C . ASP B 1 169 ? 1.929 4.555 15.195 1 98.88 169 ASP B C 1
ATOM 3196 O O . ASP B 1 169 ? 1.289 5.605 15.117 1 98.88 169 ASP B O 1
ATOM 3200 N N . VAL B 1 170 ? 1.398 3.35 15.445 1 98.94 170 VAL B N 1
ATOM 3201 C CA . VAL B 1 170 ? -0.04 3.121 15.367 1 98.94 170 VAL B CA 1
ATOM 3202 C C . VAL B 1 170 ? -0.699 3.484 16.688 1 98.94 170 VAL B C 1
ATOM 3204 O O . VAL B 1 170 ? -0.304 2.982 17.75 1 98.94 170 VAL B O 1
ATOM 3207 N N . LEU B 1 171 ? -1.753 4.301 16.594 1 98.94 171 LEU B N 1
ATOM 3208 C CA . LEU B 1 171 ? -2.42 4.801 17.797 1 98.94 171 LEU B CA 1
ATOM 3209 C C . LEU B 1 171 ? -3.781 4.137 17.969 1 98.94 171 LEU B C 1
ATOM 3211 O O . LEU B 1 171 ? -4.301 4.07 19.078 1 98.94 171 LEU B O 1
ATOM 3215 N N . ALA B 1 172 ? -4.371 3.676 16.922 1 98.94 172 ALA B N 1
ATOM 3216 C CA . ALA B 1 172 ? -5.66 2.994 16.969 1 98.94 172 ALA B CA 1
ATOM 3217 C C . ALA B 1 172 ? -5.789 1.991 15.82 1 98.94 172 ALA B C 1
ATOM 3219 O O . ALA B 1 172 ? -5.176 2.164 14.766 1 98.94 172 ALA B O 1
ATOM 3220 N N . THR B 1 173 ? -6.59 0.95 16.031 1 98.94 173 THR B N 1
ATOM 3221 C CA . THR B 1 173 ? -6.789 -0.1 15.039 1 98.94 173 THR B CA 1
ATOM 3222 C C . THR B 1 173 ? -8.266 -0.482 14.945 1 98.94 173 THR B C 1
ATOM 3224 O O . THR B 1 173 ? -9.078 -0.03 15.75 1 98.94 173 THR B O 1
ATOM 3227 N N . THR B 1 174 ? -8.625 -1.171 13.961 1 98.81 174 THR B N 1
ATOM 3228 C CA . THR B 1 174 ? -9.891 -1.871 13.812 1 98.81 174 THR B CA 1
ATOM 3229 C C . THR B 1 174 ? -9.672 -3.318 13.383 1 98.81 174 THR B C 1
ATOM 3231 O O . THR B 1 174 ? -8.641 -3.641 12.789 1 98.81 174 THR B O 1
ATOM 3234 N N . THR B 1 175 ? -10.555 -4.195 13.727 1 98.5 175 THR B N 1
ATOM 3235 C CA . THR B 1 175 ? -10.477 -5.605 13.359 1 98.5 175 THR B CA 1
ATOM 3236 C C . THR B 1 175 ? -11.602 -5.98 12.398 1 98.5 175 THR B C 1
ATOM 3238 O O . THR B 1 175 ? -12.766 -5.625 12.625 1 98.5 175 THR B O 1
ATOM 3241 N N . PHE B 1 176 ? -11.234 -6.621 11.383 1 96.62 176 PHE B N 1
ATOM 3242 C CA . PHE B 1 176 ? -12.227 -7.02 10.391 1 96.62 176 PHE B CA 1
ATOM 3243 C C . PHE B 1 176 ? -12.875 -8.344 10.773 1 96.62 176 PHE B C 1
ATOM 3245 O O . PHE B 1 176 ? -12.195 -9.258 11.25 1 96.62 176 PHE B O 1
ATOM 3252 N N . SER B 1 177 ? -14.18 -8.531 10.641 1 92.75 177 SER B N 1
ATOM 3253 C CA . SER B 1 177 ? -14.945 -9.695 11.07 1 92.75 177 SER B CA 1
ATOM 3254 C C . SER B 1 177 ? -14.875 -10.812 10.031 1 92.75 177 SER B C 1
ATOM 3256 O O . SER B 1 177 ? -15.062 -11.984 10.359 1 92.75 177 SER B O 1
ATOM 3258 N N . GLY B 1 178 ? -14.648 -10.664 8.766 1 89.38 178 GLY B N 1
ATOM 3259 C CA . GLY B 1 178 ? -14.688 -11.672 7.719 1 89.38 178 GLY B CA 1
ATOM 3260 C C . GLY B 1 178 ? -16.078 -11.891 7.156 1 89.38 178 GLY B C 1
ATOM 3261 O O . GLY B 1 178 ? -16.281 -12.773 6.32 1 89.38 178 GLY B O 1
ATOM 3262 N N . ASP B 1 179 ? -17.062 -11.094 7.543 1 88.94 179 ASP B N 1
ATOM 3263 C CA . ASP B 1 179 ? -18.438 -11.258 7.117 1 88.94 179 ASP B CA 1
ATOM 3264 C C . ASP B 1 179 ? -18.578 -11.062 5.609 1 88.94 179 ASP B C 1
ATOM 3266 O O . ASP B 1 179 ? -19.359 -11.758 4.953 1 88.94 179 ASP B O 1
ATOM 3270 N N . HIS B 1 180 ? -17.812 -10.164 5.109 1 87.94 180 HIS B N 1
ATOM 3271 C CA . HIS B 1 180 ? -17.922 -9.852 3.689 1 87.94 180 HIS B CA 1
ATOM 3272 C C . HIS B 1 180 ? -16.828 -10.578 2.891 1 87.94 180 HIS B C 1
ATOM 3274 O O . HIS B 1 180 ? -17.094 -11.047 1.781 1 87.94 180 HIS B O 1
ATOM 3280 N N . LEU B 1 181 ? -15.688 -10.617 3.469 1 91.44 181 LEU B N 1
ATOM 3281 C CA . LEU B 1 181 ? -14.547 -11.367 2.947 1 91.44 181 LEU B CA 1
ATOM 3282 C C . LEU B 1 181 ? -13.984 -12.305 4.008 1 91.44 181 LEU B C 1
ATOM 3284 O O . LEU B 1 181 ? -13.281 -11.867 4.922 1 91.44 181 LEU B O 1
ATOM 3288 N N . TRP B 1 182 ? -14.227 -13.523 3.812 1 92.94 182 TRP B N 1
ATOM 3289 C CA . TRP B 1 182 ? -13.93 -14.453 4.895 1 92.94 182 TRP B CA 1
ATOM 3290 C C . TRP B 1 182 ? -12.422 -14.594 5.098 1 92.94 182 TRP B C 1
ATOM 3292 O O . TRP B 1 182 ? -11.961 -14.867 6.203 1 92.94 182 TRP B O 1
ATOM 3302 N N . TRP B 1 183 ? -11.641 -14.352 4.086 1 93.75 183 TRP B N 1
ATOM 3303 C CA . TRP B 1 183 ? -10.211 -14.617 4.184 1 93.75 183 TRP B CA 1
ATOM 3304 C C . TRP B 1 183 ? -9.492 -13.477 4.906 1 93.75 183 TRP B C 1
ATOM 3306 O O . TRP B 1 183 ? -8.281 -13.531 5.117 1 93.75 183 TRP B O 1
ATOM 3316 N N . ILE B 1 184 ? -10.164 -12.414 5.32 1 94.25 184 ILE B N 1
ATOM 3317 C CA . ILE B 1 184 ? -9.508 -11.352 6.078 1 94.25 184 ILE B CA 1
ATOM 3318 C C . ILE B 1 184 ? -10.047 -11.336 7.512 1 94.25 184 ILE B C 1
ATOM 3320 O O . ILE B 1 184 ? -9.812 -10.383 8.258 1 94.25 184 ILE B O 1
ATOM 3324 N N . GLU B 1 185 ? -10.812 -12.336 7.875 1 96.12 185 GLU B N 1
ATOM 3325 C CA . GLU B 1 185 ? -11.336 -12.422 9.234 1 96.12 185 GLU B CA 1
ATOM 3326 C C . GLU B 1 185 ? -10.219 -12.281 10.266 1 96.12 185 GLU B C 1
ATOM 3328 O O . GLU B 1 185 ? -9.188 -12.953 10.172 1 96.12 185 GLU B O 1
ATOM 3333 N N . GLY B 1 186 ? -10.461 -11.359 11.211 1 98.06 186 GLY B N 1
ATOM 3334 C CA . GLY B 1 186 ? -9.531 -11.203 12.312 1 98.06 186 GLY B CA 1
ATOM 3335 C C . GLY B 1 186 ? -8.375 -10.273 11.992 1 98.06 186 GLY B C 1
ATOM 3336 O O . GLY B 1 186 ? -7.547 -9.977 12.859 1 98.06 186 GLY B O 1
ATOM 3337 N N . THR B 1 187 ? -8.32 -9.789 10.758 1 98.06 187 THR B N 1
ATOM 3338 C CA . THR B 1 187 ? -7.227 -8.898 10.391 1 98.06 187 THR B CA 1
ATOM 3339 C C . THR B 1 187 ? -7.332 -7.574 11.141 1 98.06 187 THR B C 1
ATOM 3341 O O . THR B 1 187 ? -8.406 -6.969 11.188 1 98.06 187 THR B O 1
ATOM 3344 N N . VAL B 1 188 ? -6.273 -7.145 11.781 1 98.75 188 VAL B N 1
ATOM 3345 C CA . VAL B 1 188 ? -6.188 -5.879 12.508 1 98.75 188 VAL B CA 1
ATOM 3346 C C . VAL B 1 188 ? -5.531 -4.82 11.617 1 98.75 188 VAL B C 1
ATOM 3348 O O . VAL B 1 188 ? -4.391 -4.992 11.18 1 98.75 188 VAL B O 1
ATOM 3351 N N . ILE B 1 189 ? -6.227 -3.754 11.328 1 98.75 189 ILE B N 1
ATOM 3352 C CA . ILE B 1 189 ? -5.762 -2.707 10.43 1 98.75 189 ILE B CA 1
ATOM 3353 C C . ILE B 1 189 ? -5.637 -1.389 11.188 1 98.75 189 ILE B C 1
ATOM 3355 O O . ILE B 1 189 ? -6.547 -1 11.93 1 98.75 189 ILE B O 1
ATOM 3359 N N . PRO B 1 190 ? -4.484 -0.68 11.047 1 98.88 190 PRO B N 1
ATOM 3360 C CA . PRO B 1 190 ? -4.355 0.647 11.656 1 98.88 190 PRO B CA 1
ATOM 3361 C C . PRO B 1 190 ? -5.422 1.626 11.164 1 98.88 190 PRO B C 1
ATOM 3363 O O . PRO B 1 190 ? -5.762 1.632 9.977 1 98.88 190 PRO B O 1
ATOM 3366 N N . VAL B 1 191 ? -5.949 2.377 12.078 1 98.88 191 VAL B N 1
ATOM 3367 C CA . VAL B 1 191 ? -6.934 3.416 11.781 1 98.88 191 VAL B CA 1
ATOM 3368 C C . VAL B 1 191 ? -6.281 4.793 11.898 1 98.88 191 VAL B C 1
ATOM 3370 O O . VAL B 1 191 ? -6.559 5.688 11.102 1 98.88 191 VAL B O 1
ATOM 3373 N N . VAL B 1 192 ? -5.465 4.965 12.953 1 98.94 192 VAL B N 1
ATOM 3374 C CA . VAL B 1 192 ? -4.766 6.215 13.234 1 98.94 192 VAL B CA 1
ATOM 3375 C C . VAL B 1 192 ? -3.271 5.941 13.414 1 98.94 192 VAL B C 1
ATOM 3377 O O . VAL B 1 192 ? -2.885 5.047 14.164 1 98.94 192 VAL B O 1
ATOM 3380 N N . TRP B 1 193 ? -2.451 6.676 12.688 1 98.94 193 TRP B N 1
ATOM 3381 C CA . TRP B 1 193 ? -1.021 6.527 12.93 1 98.94 193 TRP B CA 1
ATOM 3382 C C . TRP B 1 193 ? -0.294 7.855 12.719 1 98.94 193 TRP B C 1
ATOM 3384 O O . TRP B 1 193 ? -0.867 8.805 12.188 1 98.94 193 TRP B O 1
ATOM 3394 N N . LYS B 1 194 ? 0.829 7.984 13.25 1 98.88 194 LYS B N 1
ATOM 3395 C CA . LYS B 1 194 ? 1.784 9.055 12.992 1 98.88 194 LYS B CA 1
ATOM 3396 C C . LYS B 1 194 ? 3.148 8.492 12.602 1 98.88 194 LYS B C 1
ATOM 3398 O O . LYS B 1 194 ? 3.449 7.332 12.875 1 98.88 194 LYS B O 1
ATOM 3403 N N . ARG B 1 195 ? 3.91 9.281 11.891 1 98.62 195 ARG B N 1
ATOM 3404 C CA . ARG B 1 195 ? 5.242 8.875 11.453 1 98.62 195 ARG B CA 1
ATOM 3405 C C . ARG B 1 195 ? 6.082 10.086 11.07 1 98.62 195 ARG B C 1
ATOM 3407 O O . ARG B 1 195 ? 5.652 11.227 11.242 1 98.62 195 ARG B O 1
ATOM 3414 N N . ARG B 1 196 ? 7.281 9.797 10.672 1 97.25 196 ARG B N 1
ATOM 3415 C CA . ARG B 1 196 ? 8.188 10.852 10.25 1 97.25 196 ARG B CA 1
ATOM 3416 C C . ARG B 1 196 ? 8.586 10.68 8.789 1 97.25 196 ARG B C 1
ATOM 3418 O O . ARG B 1 196 ? 8.602 9.562 8.273 1 97.25 196 ARG B O 1
ATOM 3425 N N . TRP B 1 197 ? 8.828 11.711 8.219 1 96.81 197 TRP B N 1
ATOM 3426 C CA . TRP B 1 197 ? 9.508 11.844 6.934 1 96.81 197 TRP B CA 1
ATOM 3427 C C . TRP B 1 197 ? 10.609 12.898 7.008 1 96.81 197 TRP B C 1
ATOM 3429 O O . TRP B 1 197 ? 10.328 14.094 6.918 1 96.81 197 TRP B O 1
ATOM 3439 N N . ASP B 1 198 ? 11.82 12.398 7.18 1 95.94 198 ASP B N 1
ATOM 3440 C CA . ASP B 1 198 ? 12.922 13.305 7.465 1 95.94 198 ASP B CA 1
ATOM 3441 C C . ASP B 1 198 ? 12.586 14.242 8.617 1 95.94 198 ASP B C 1
ATOM 3443 O O . ASP B 1 198 ? 12.258 13.789 9.719 1 95.94 198 ASP B O 1
ATOM 3447 N N . LYS B 1 199 ? 12.508 15.594 8.367 1 97.94 199 LYS B N 1
ATOM 3448 C CA . LYS B 1 199 ? 12.227 16.531 9.445 1 97.94 199 LYS B CA 1
ATOM 3449 C C . LYS B 1 199 ? 10.727 16.734 9.633 1 97.94 199 LYS B C 1
ATOM 3451 O O . LYS B 1 199 ? 10.297 17.375 10.594 1 97.94 199 LYS B O 1
ATOM 3456 N N . GLY B 1 200 ? 9.945 16.172 8.734 1 98.56 200 GLY B N 1
ATOM 3457 C CA . GLY B 1 200 ? 8.516 16.406 8.789 1 98.56 200 GLY B CA 1
ATOM 3458 C C . GLY B 1 200 ? 7.773 15.375 9.617 1 98.56 200 GLY B C 1
ATOM 3459 O O . GLY B 1 200 ? 8.273 14.266 9.828 1 98.56 200 GLY B O 1
ATOM 3460 N N . ARG B 1 201 ? 6.629 15.75 10.141 1 98.88 201 ARG B N 1
ATOM 3461 C CA . ARG B 1 201 ? 5.723 14.867 10.867 1 98.88 201 ARG B CA 1
ATOM 3462 C C . ARG B 1 201 ? 4.473 14.57 10.047 1 98.88 201 ARG B C 1
ATOM 3464 O O . ARG B 1 201 ? 3.934 15.453 9.383 1 98.88 201 ARG B O 1
ATOM 3471 N N . VAL B 1 202 ? 4.082 13.312 10.062 1 98.94 202 VAL B N 1
ATOM 3472 C CA . VAL B 1 202 ? 2.961 12.844 9.258 1 98.94 202 VAL B CA 1
ATOM 3473 C C . VAL B 1 202 ? 1.883 12.258 10.164 1 98.94 202 VAL B C 1
ATOM 3475 O O . VAL B 1 202 ? 2.178 11.438 11.039 1 98.94 202 VAL B O 1
ATOM 3478 N N . PHE B 1 203 ? 0.624 12.68 9.984 1 99 203 PHE B N 1
ATOM 3479 C CA . PHE B 1 203 ? -0.517 12.141 10.719 1 99 203 PHE B CA 1
ATOM 3480 C C . PHE B 1 203 ? -1.616 11.695 9.766 1 99 203 PHE B C 1
ATOM 3482 O O . PHE B 1 203 ? -1.941 12.406 8.805 1 99 203 PHE B O 1
ATOM 3489 N N . TYR B 1 204 ? -2.225 10.5 10 1 98.94 204 TYR B N 1
ATOM 3490 C CA . TYR B 1 204 ? -3.312 10 9.172 1 98.94 204 TYR B CA 1
ATOM 3491 C C . TYR B 1 204 ? -4.379 9.32 10.023 1 98.94 204 TYR B C 1
ATOM 3493 O O . TYR B 1 204 ? -4.062 8.625 10.984 1 98.94 204 TYR B O 1
ATOM 3501 N N . CYS B 1 205 ? -5.578 9.555 9.664 1 98.94 205 CYS B N 1
ATOM 3502 C CA . CYS B 1 205 ? -6.75 8.883 10.219 1 98.94 205 CYS B CA 1
ATOM 3503 C C . CYS B 1 205 ? -7.656 8.359 9.117 1 98.94 205 CYS B C 1
ATOM 3505 O O . CYS B 1 205 ? -8.125 9.117 8.273 1 98.94 205 CYS B O 1
ATOM 3507 N N . SER B 1 206 ? -8 7.074 9.18 1 98.69 206 SER B N 1
ATOM 3508 C CA . SER B 1 206 ? -8.727 6.477 8.062 1 98.69 206 SER B CA 1
ATOM 3509 C C . SER B 1 206 ? -10.227 6.727 8.172 1 98.69 206 SER B C 1
ATOM 3511 O O . SER B 1 206 ? -10.992 6.336 7.293 1 98.69 206 SER B O 1
ATOM 3513 N N . ILE B 1 207 ? -10.703 7.391 9.242 1 98.62 207 ILE B N 1
ATOM 3514 C CA . ILE B 1 207 ? -12.117 7.715 9.43 1 98.62 207 ILE B CA 1
ATOM 3515 C C . ILE B 1 207 ? -12.445 9.016 8.695 1 98.62 207 ILE B C 1
ATOM 3517 O O . ILE B 1 207 ? -11.672 9.977 8.742 1 98.62 207 ILE B O 1
ATOM 3521 N N . GLY B 1 208 ? -13.648 9.008 8.023 1 96.56 208 GLY B N 1
ATOM 3522 C CA . GLY B 1 208 ? -14.039 10.312 7.512 1 96.56 208 GLY B CA 1
ATOM 3523 C C . GLY B 1 208 ? -14.656 10.242 6.129 1 96.56 208 GLY B C 1
ATOM 3524 O O . GLY B 1 208 ? -14.398 11.109 5.285 1 96.56 208 GLY B O 1
ATOM 3525 N N . HIS B 1 209 ? -15.422 9.203 5.82 1 93.25 209 HIS B N 1
ATOM 3526 C CA . HIS B 1 209 ? -16.125 9.141 4.547 1 93.25 209 HIS B CA 1
ATOM 3527 C C . HIS B 1 209 ? -17.109 10.297 4.406 1 93.25 209 HIS B C 1
ATOM 3529 O O . HIS B 1 209 ? -17.203 10.906 3.338 1 93.25 209 HIS B O 1
ATOM 3535 N N . GLU B 1 210 ? -17.844 10.555 5.438 1 93.88 210 GLU B N 1
ATOM 3536 C CA . GLU B 1 210 ? -18.734 11.711 5.523 1 93.88 210 GLU B CA 1
ATOM 3537 C C . GLU B 1 210 ? -18.266 12.695 6.582 1 93.88 210 GLU B C 1
ATOM 3539 O O . GLU B 1 210 ? -17.562 12.32 7.531 1 93.88 210 GLU B O 1
ATOM 3544 N N . LEU B 1 211 ? -18.719 13.945 6.359 1 96.88 211 LEU B N 1
ATOM 3545 C CA . LEU B 1 211 ? -18.344 14.961 7.328 1 96.88 211 LEU B CA 1
ATOM 3546 C C . LEU B 1 211 ? -18.812 14.586 8.727 1 96.88 211 LEU B C 1
ATOM 3548 O O . LEU B 1 211 ? -18.141 14.875 9.719 1 96.88 211 LEU B O 1
ATOM 3552 N N . GLY B 1 212 ? -20 13.93 8.812 1 97.5 212 GLY B N 1
ATOM 3553 C CA . GLY B 1 212 ? -20.531 13.477 10.086 1 97.5 212 GLY B CA 1
ATOM 3554 C C . GLY B 1 212 ? -19.594 12.555 10.828 1 97.5 212 GLY B C 1
ATOM 3555 O O . GLY B 1 212 ? -19.562 12.547 12.062 1 97.5 212 GLY B O 1
ATOM 3556 N N . ASP B 1 213 ? -18.812 11.742 10.156 1 97.56 213 ASP B N 1
ATOM 3557 C CA . ASP B 1 213 ? -17.844 10.859 10.781 1 97.56 213 ASP B CA 1
ATOM 3558 C C . ASP B 1 213 ? -16.781 11.664 11.531 1 97.56 213 ASP B C 1
ATOM 3560 O O . ASP B 1 213 ? -16.359 11.281 12.625 1 97.56 213 ASP B O 1
ATOM 3564 N N . LEU B 1 214 ? -16.344 12.781 10.914 1 98.5 214 LEU B N 1
ATOM 3565 C CA . LEU B 1 214 ? -15.305 13.617 11.508 1 98.5 214 LEU B CA 1
ATOM 3566 C C . LEU B 1 214 ? -15.852 14.422 12.672 1 98.5 214 LEU B C 1
ATOM 3568 O O . LEU B 1 214 ? -15.094 14.875 13.531 1 98.5 214 LEU B O 1
ATOM 3572 N N . LYS B 1 215 ? -17.125 14.562 12.703 1 98.44 215 LYS B N 1
ATOM 3573 C CA . LYS B 1 215 ? -17.734 15.375 13.75 1 98.44 215 LYS B CA 1
ATOM 3574 C C . LYS B 1 215 ? -18.047 14.531 14.984 1 98.44 215 LYS B C 1
ATOM 3576 O O . LYS B 1 215 ? -18.5 15.055 16 1 98.44 215 LYS B O 1
ATOM 3581 N N . VAL B 1 216 ? -17.891 13.211 14.898 1 98.5 216 VAL B N 1
ATOM 3582 C CA . VAL B 1 216 ? -17.906 12.414 16.125 1 98.5 216 VAL B CA 1
ATOM 3583 C C . VAL B 1 216 ? -16.859 12.945 17.094 1 98.5 216 VAL B C 1
ATOM 3585 O O . VAL B 1 216 ? -15.695 13.125 16.734 1 98.5 216 VAL B O 1
ATOM 3588 N N . PRO B 1 217 ? -17.219 13.227 18.312 1 98.56 217 PRO B N 1
ATOM 3589 C CA . PRO B 1 217 ? -16.328 13.953 19.234 1 98.56 217 PRO B CA 1
ATOM 3590 C C . PRO B 1 217 ? -14.953 13.312 19.344 1 98.56 217 PRO B C 1
ATOM 3592 O O . PRO B 1 217 ? -13.938 14.016 19.312 1 98.56 217 PRO B O 1
ATOM 3595 N N . GLN B 1 218 ? -14.875 11.984 19.5 1 98.81 218 GLN B N 1
ATOM 3596 C CA . GLN B 1 218 ? -13.594 11.289 19.578 1 98.81 218 GLN B CA 1
ATOM 3597 C C . GLN B 1 218 ? -12.758 11.539 18.328 1 98.81 218 GLN B C 1
ATOM 3599 O O . GLN B 1 218 ? -11.555 11.789 18.406 1 98.81 218 GLN B O 1
ATOM 3604 N N . VAL B 1 219 ? -13.398 11.531 17.172 1 98.94 219 VAL B N 1
ATOM 3605 C CA . VAL B 1 219 ? -12.695 11.672 15.891 1 98.94 219 VAL B CA 1
ATOM 3606 C C . VAL B 1 219 ? -12.242 13.117 15.711 1 98.94 219 VAL B C 1
ATOM 3608 O O . VAL B 1 219 ? -11.109 13.367 15.305 1 98.94 219 VAL B O 1
ATOM 3611 N N . THR B 1 220 ? -13.172 14.062 16.031 1 98.94 220 THR B N 1
ATOM 3612 C CA . THR B 1 220 ? -12.805 15.477 15.961 1 98.94 220 THR B CA 1
ATOM 3613 C C . THR B 1 220 ? -11.547 15.75 16.781 1 98.94 220 THR B C 1
ATOM 3615 O O . THR B 1 220 ? -10.625 16.422 16.312 1 98.94 220 THR B O 1
ATOM 3618 N N . GLU B 1 221 ? -11.555 15.211 17.984 1 98.88 221 GLU B N 1
ATOM 3619 C CA . GLU B 1 221 ? -10.43 15.453 18.891 1 98.88 221 GLU B CA 1
ATOM 3620 C C . GLU B 1 221 ? -9.148 14.82 18.344 1 98.88 221 GLU B C 1
ATOM 3622 O O . GLU B 1 221 ? -8.078 15.422 18.422 1 98.88 221 GLU B O 1
ATOM 3627 N N . ILE B 1 222 ? -9.219 13.633 17.812 1 98.94 222 ILE B N 1
ATOM 3628 C CA . ILE B 1 222 ? -8.062 12.945 17.234 1 98.94 222 ILE B CA 1
ATOM 3629 C C . ILE B 1 222 ? -7.508 13.75 16.062 1 98.94 222 ILE B C 1
ATOM 3631 O O . ILE B 1 222 ? -6.301 13.969 15.969 1 98.94 222 ILE B O 1
ATOM 3635 N N . ILE B 1 223 ? -8.398 14.219 15.203 1 98.94 223 ILE B N 1
ATOM 3636 C CA . ILE B 1 223 ? -7.992 15 14.031 1 98.94 223 ILE B CA 1
ATOM 3637 C C . ILE B 1 223 ? -7.344 16.312 14.484 1 98.94 223 ILE B C 1
ATOM 3639 O O . ILE B 1 223 ? -6.293 16.703 13.977 1 98.94 223 ILE B O 1
ATOM 3643 N N . ARG B 1 224 ? -7.965 16.969 15.438 1 98.94 224 ARG B N 1
ATOM 3644 C CA . ARG B 1 224 ? -7.445 18.234 15.961 1 98.94 224 ARG B CA 1
ATOM 3645 C C . ARG B 1 224 ? -6.043 18.047 16.531 1 98.94 224 ARG B C 1
ATOM 3647 O O . ARG B 1 224 ? -5.113 18.766 16.125 1 98.94 224 ARG B O 1
ATOM 3654 N N . ARG B 1 225 ? -5.879 17.094 17.406 1 98.94 225 ARG B N 1
ATOM 3655 C CA . ARG B 1 225 ? -4.594 16.859 18.062 1 98.94 225 ARG B CA 1
ATOM 3656 C C . ARG B 1 225 ? -3.549 16.375 17.062 1 98.94 225 ARG B C 1
ATOM 3658 O O . ARG B 1 225 ? -2.379 16.75 17.141 1 98.94 225 ARG B O 1
ATOM 3665 N N . GLY B 1 226 ? -3.98 15.492 16.109 1 98.94 226 GLY B N 1
ATOM 3666 C CA . GLY B 1 226 ? -3.074 15.023 15.078 1 98.94 226 GLY B CA 1
ATOM 3667 C C . GLY B 1 226 ? -2.551 16.141 14.188 1 98.94 226 GLY B C 1
ATOM 3668 O O . GLY B 1 226 ? -1.361 16.172 13.867 1 98.94 226 GLY B O 1
ATOM 3669 N N . ALA B 1 227 ? -3.443 17.047 13.812 1 98.94 227 ALA B N 1
ATOM 3670 C CA . ALA B 1 227 ? -3.055 18.188 12.977 1 98.94 227 ALA B CA 1
ATOM 3671 C C . ALA B 1 227 ? -2.068 19.094 13.711 1 98.94 227 ALA B C 1
ATOM 3673 O O . ALA B 1 227 ? -1.046 19.484 13.148 1 98.94 227 ALA B O 1
ATOM 3674 N N . ILE B 1 228 ? -2.377 19.375 14.945 1 98.94 228 ILE B N 1
ATOM 3675 C CA . ILE B 1 228 ? -1.524 20.234 15.75 1 98.94 228 ILE B CA 1
ATOM 3676 C C . ILE B 1 228 ? -0.165 19.578 15.961 1 98.94 228 ILE B C 1
ATOM 3678 O O . ILE B 1 228 ? 0.875 20.219 15.836 1 98.94 228 ILE B O 1
ATOM 3682 N N . TRP B 1 229 ? -0.161 18.281 16.234 1 98.94 229 TRP B N 1
ATOM 3683 C CA . TRP B 1 229 ? 1.08 17.547 16.438 1 98.94 229 TRP B CA 1
ATOM 3684 C C . TRP B 1 229 ? 1.938 17.562 15.18 1 98.94 229 TRP B C 1
ATOM 3686 O O . TRP B 1 229 ? 3.162 17.672 15.25 1 98.94 229 TRP B O 1
ATOM 3696 N N . ALA B 1 230 ? 1.297 17.391 13.992 1 98.88 230 ALA B N 1
ATOM 3697 C CA . ALA B 1 230 ? 2.02 17.297 12.727 1 98.88 230 ALA B CA 1
ATOM 3698 C C . ALA B 1 230 ? 2.631 18.641 12.344 1 98.88 230 ALA B C 1
ATOM 3700 O O . ALA B 1 230 ? 3.68 18.688 11.695 1 98.88 230 ALA B O 1
ATOM 3701 N N . ALA B 1 231 ? 1.976 19.719 12.742 1 98.75 231 ALA B N 1
ATOM 3702 C CA . ALA B 1 231 ? 2.42 21.047 12.344 1 98.75 231 ALA B CA 1
ATOM 3703 C C . ALA B 1 231 ? 3.801 21.359 12.914 1 98.75 231 ALA B C 1
ATOM 3705 O O . ALA B 1 231 ? 4.117 20.969 14.047 1 98.75 231 ALA B O 1
ATOM 3706 N N . ARG B 1 232 ? 4.609 22.062 12.125 1 94.06 232 ARG B N 1
ATOM 3707 C CA . ARG B 1 232 ? 5.969 22.453 12.484 1 94.06 232 ARG B CA 1
ATOM 3708 C C . ARG B 1 232 ? 5.98 23.297 13.758 1 94.06 232 ARG B C 1
ATOM 3710 O O . ARG B 1 232 ? 5.133 24.172 13.938 1 94.06 232 ARG B O 1
#